Protein AF-A0A7C4GX51-F1 (afdb_monomer)

Radius of gyration: 22.7 Å; Cα contacts (8 Å, |Δi|>4): 496; chains: 1; bounding box: 63×42×67 Å

Secondary structure (DSSP, 8-state):
-PPPPPPSS---TTT-S-S-SS-THHHHHHHHTHHHHHHHHHHHHHHTT--TTTHHHHHHHHHHHHHTTTHHHHHH-S-GGGTTHHHHS---S-BTTB-S--HHHHIIIIIHHHHHHHHHHHHHHHHHHHHHHHHHHH--HHHHHHTTT--SHHHHHTTHHHHHHHHHHHHHHHHHHHHHHHHHHHTTT-HHHHT-TTHHHHHHHHHHHHHHHHHHHHHHHT---HHHHHHHHHHHHHHHHHHHHHHHHHHHHHHHHHHHHTTSTTHHHHHHHHHHHHHHHHHHHHHHHHHHHTTT-TTHHHHHHHHHHHHHHHHHHHHHTGGGGS-TT--S----PPPHHHHHHHHHHHHHHHHHHHHHHHHS--S---------

Foldseek 3Di:
DDDDDDDDDDDPPVFPPPLAPWALLVLLLLLLLLLLVLLLVLLVCLLVVHPVLLSLVSLLLSLLSLVLNCVSVLVRDPCSVCVCCLQVPNPQDADPVRGDGDLVSCCVHPLSVVLNVLSLVLNLLVQLAVLLVVCVVPVDVVSVVSNVVDNDPVSSVVCSVVNNVSSVVSNVSSLCSQQSVLVVQCVSLQPLSVLQPLSSQLSNLLSQLLSLLVSLVVCVVVPVDVVCLVVLLVSLVSNLVSLVSNLVSLVVRLVSLCVVQNPHQLSVLVVQLVVLSVQLNVLSVQLNVLSVVCNVVVVSSNSSSVSSNVSSSSNSCSVRPQSSQQTSVSHDGHDDDRDPVSVVSSVVSVVSSVVSSVVSPVSGPSGPPPPPDPDD

Mean predicted aligned error: 6.68 Å

Nearest PDB structures (foldseek):
  5l0c-assembly2_D-3  TM=3.597E-01  e=3.546E+00  Homo sapiens

Solvent-accessible surface area (backbone atoms only — not comparable to full-atom values): 19679 Å² total; per-residue (Å²): 135,85,76,88,79,81,79,94,69,98,68,64,79,87,73,54,84,62,68,64,90,63,54,67,30,49,49,45,26,58,56,27,45,28,11,40,44,23,37,32,49,27,25,51,27,58,72,69,72,38,63,71,75,49,32,48,53,29,42,41,46,7,51,24,24,41,74,52,31,63,54,25,61,47,71,58,42,94,56,52,92,55,52,64,44,38,60,80,61,49,60,38,68,57,39,98,92,47,75,53,70,34,64,66,29,42,42,63,43,51,49,46,55,51,47,49,52,45,49,52,51,44,50,41,61,71,42,7,50,64,29,28,54,51,18,75,75,68,68,45,65,66,31,48,60,57,8,74,80,35,84,45,72,70,60,48,61,65,43,54,60,62,46,47,51,44,29,51,58,42,34,66,58,32,55,55,56,44,32,37,64,38,56,56,47,38,70,66,61,36,39,59,43,60,68,37,85,48,39,39,60,37,46,36,29,40,32,56,22,36,39,50,21,50,51,49,46,48,48,51,74,78,50,71,49,79,84,46,53,64,52,47,41,55,48,23,50,50,38,21,52,24,22,51,52,36,42,51,40,50,51,49,47,55,47,50,48,45,74,75,29,58,96,42,76,52,36,64,35,54,55,70,52,41,63,44,46,52,52,18,42,52,25,21,51,51,11,21,54,31,13,59,48,13,70,83,43,59,75,38,36,53,59,13,23,51,29,29,37,50,16,43,52,43,37,46,42,36,69,56,51,56,42,41,24,32,38,61,84,25,70,46,76,48,88,72,86,77,59,74,64,45,57,52,51,31,51,48,55,53,50,51,26,51,49,40,30,54,56,44,55,72,72,48,77,56,72,80,81,70,77,73,75,84,69,134

Structure (mmCIF, N/CA/C/O backbone):
data_AF-A0A7C4GX51-F1
#
_entry.id   AF-A0A7C4GX51-F1
#
loop_
_atom_site.group_PDB
_atom_site.id
_atom_site.type_symbol
_atom_site.label_atom_id
_atom_site.label_alt_id
_atom_site.label_comp_id
_atom_site.label_asym_id
_atom_site.label_entity_id
_atom_site.label_seq_id
_atom_site.pdbx_PDB_ins_code
_atom_site.Cartn_x
_atom_site.Cartn_y
_atom_site.Cartn_z
_atom_site.occupancy
_atom_site.B_iso_or_equiv
_atom_site.auth_seq_id
_atom_site.auth_comp_id
_atom_site.auth_asym_id
_atom_site.auth_atom_id
_atom_site.pdbx_PDB_model_num
ATOM 1 N N . MET A 1 1 ? 24.571 -26.943 -8.055 1.00 30.55 1 MET A N 1
ATOM 2 C CA . MET A 1 1 ? 23.563 -26.762 -9.119 1.00 30.55 1 MET A CA 1
ATOM 3 C C . MET A 1 1 ? 24.242 -26.035 -10.261 1.00 30.55 1 MET A C 1
ATOM 5 O O . MET A 1 1 ? 24.771 -24.955 -10.040 1.00 30.55 1 MET A O 1
ATOM 9 N N . SER A 1 2 ? 24.354 -26.679 -11.418 1.00 25.92 2 SER A N 1
ATOM 10 C CA . SER A 1 2 ? 24.981 -26.128 -12.620 1.00 25.92 2 SER A CA 1
ATOM 11 C C . SER A 1 2 ? 23.997 -25.206 -13.340 1.00 25.92 2 SER A C 1
ATOM 13 O O . SER A 1 2 ? 22.888 -25.628 -13.661 1.00 25.92 2 SER A O 1
ATOM 15 N N . TYR A 1 3 ? 24.405 -23.958 -13.564 1.00 29.25 3 TYR A N 1
ATOM 16 C CA . TYR A 1 3 ? 23.677 -22.974 -14.366 1.00 29.25 3 TYR A CA 1
ATOM 17 C C . TYR A 1 3 ? 23.530 -23.447 -15.825 1.00 29.25 3 TYR A C 1
ATOM 19 O O . TYR A 1 3 ? 24.397 -24.184 -16.303 1.00 29.25 3 TYR A O 1
ATOM 27 N N . PRO A 1 4 ? 22.473 -23.036 -16.549 1.00 43.12 4 PRO A N 1
ATOM 28 C CA . PRO A 1 4 ? 22.354 -23.323 -17.973 1.00 43.12 4 PRO A CA 1
ATOM 29 C C . PRO A 1 4 ? 23.507 -22.663 -18.743 1.00 43.12 4 PRO A C 1
ATOM 31 O O . PRO A 1 4 ? 23.755 -21.464 -18.624 1.00 43.12 4 PRO A O 1
ATOM 34 N N . THR A 1 5 ? 24.229 -23.469 -19.518 1.00 36.31 5 THR A N 1
ATOM 35 C CA . THR A 1 5 ? 25.248 -23.031 -20.473 1.00 36.31 5 THR A CA 1
ATOM 36 C C . THR A 1 5 ? 24.601 -22.285 -21.643 1.00 36.31 5 THR A C 1
ATOM 38 O O . THR A 1 5 ? 23.619 -22.745 -22.223 1.00 36.31 5 THR A O 1
ATOM 41 N N . TYR A 1 6 ? 25.173 -21.124 -21.971 1.00 33.81 6 TYR A N 1
ATOM 42 C CA . TYR A 1 6 ? 24.748 -20.210 -23.035 1.00 33.81 6 TYR A CA 1
ATOM 43 C C . TYR A 1 6 ? 24.703 -20.878 -24.428 1.00 33.81 6 TYR A C 1
ATOM 45 O O . TYR A 1 6 ? 25.619 -21.637 -24.756 1.00 33.81 6 TYR A O 1
ATOM 53 N N . PRO A 1 7 ? 23.716 -20.561 -25.294 1.00 34.91 7 PRO A N 1
ATOM 54 C CA . PRO A 1 7 ? 23.787 -20.882 -26.715 1.00 34.91 7 PRO A CA 1
ATOM 55 C C . PRO A 1 7 ? 24.811 -19.981 -27.419 1.00 34.91 7 PRO A C 1
ATOM 57 O O . PRO A 1 7 ? 24.945 -18.796 -27.122 1.00 34.91 7 PRO A O 1
ATOM 60 N N . SER A 1 8 ? 25.523 -20.558 -28.381 1.00 31.00 8 SER A N 1
ATOM 61 C CA . SER A 1 8 ? 26.551 -19.921 -29.202 1.00 31.00 8 SER A CA 1
ATOM 62 C C . SER A 1 8 ? 26.033 -18.713 -30.000 1.00 31.00 8 SER A C 1
ATOM 64 O O . SER A 1 8 ? 25.277 -18.874 -30.957 1.00 31.00 8 SER A O 1
ATOM 66 N N . GLY A 1 9 ? 26.512 -17.519 -29.645 1.00 31.56 9 GLY A N 1
ATOM 67 C CA . GLY A 1 9 ? 26.385 -16.268 -30.396 1.00 31.56 9 GLY A CA 1
ATOM 68 C C . GLY A 1 9 ? 27.078 -15.130 -29.637 1.00 31.56 9 GLY A C 1
ATOM 69 O O . GLY A 1 9 ? 27.066 -15.123 -28.410 1.00 31.56 9 GLY A O 1
ATOM 70 N N . TYR A 1 10 ? 27.716 -14.189 -30.337 1.00 27.64 10 TYR A N 1
ATOM 71 C CA . TYR A 1 10 ? 28.370 -13.026 -29.720 1.00 27.64 10 TYR A CA 1
ATOM 72 C C . TYR A 1 10 ? 27.315 -12.064 -29.147 1.00 27.64 10 TYR A C 1
ATOM 74 O O . TYR A 1 10 ? 26.713 -11.297 -29.893 1.00 27.64 10 TYR A O 1
ATOM 82 N N . TRP A 1 11 ? 27.101 -12.101 -27.832 1.00 31.75 11 TRP A N 1
ATOM 83 C CA . TRP A 1 11 ? 26.334 -11.094 -27.092 1.00 31.75 11 TRP A CA 1
ATOM 84 C C . TRP A 1 11 ? 27.316 -10.288 -26.236 1.00 31.75 11 TRP A C 1
ATOM 86 O O . TRP A 1 11 ? 28.225 -10.860 -25.630 1.00 31.75 11 TRP A O 1
ATOM 96 N N . TYR A 1 12 ? 27.187 -8.959 -26.234 1.00 26.72 12 TYR A N 1
ATOM 97 C CA . TYR A 1 12 ? 28.108 -8.083 -25.513 1.00 26.72 12 TYR A CA 1
ATOM 98 C C . TYR A 1 12 ? 28.040 -8.367 -23.994 1.00 26.72 12 TYR A C 1
ATOM 100 O O . TYR A 1 12 ? 26.943 -8.427 -23.435 1.00 26.72 12 TYR A O 1
ATOM 108 N N . PRO A 1 13 ? 29.184 -8.506 -23.290 1.00 30.66 13 PRO A N 1
ATOM 109 C CA . PRO A 1 13 ? 29.239 -8.804 -21.847 1.00 30.66 13 PRO A CA 1
ATOM 110 C C . PRO A 1 13 ? 28.500 -7.797 -20.943 1.00 30.66 13 PRO A C 1
ATOM 112 O O . PRO A 1 13 ? 28.215 -8.078 -19.782 1.00 30.66 13 PRO A O 1
ATOM 115 N N . ASN A 1 14 ? 28.198 -6.616 -21.474 1.00 33.53 14 ASN A N 1
ATOM 116 C CA . ASN A 1 14 ? 27.512 -5.500 -20.833 1.00 33.53 14 ASN A CA 1
ATOM 117 C C . ASN A 1 14 ? 25.980 -5.516 -21.012 1.00 33.53 14 ASN A C 1
ATOM 119 O O . ASN A 1 14 ? 25.306 -4.715 -20.363 1.00 33.53 14 ASN A O 1
ATOM 123 N N . ASP A 1 15 ? 25.430 -6.444 -21.801 1.00 38.00 15 ASP A N 1
ATOM 124 C CA . ASP A 1 15 ? 23.980 -6.577 -21.996 1.00 38.00 15 ASP A CA 1
ATOM 125 C C . ASP A 1 15 ? 23.319 -7.556 -21.008 1.00 38.00 15 ASP A C 1
ATOM 127 O O . ASP A 1 15 ? 22.130 -7.417 -20.733 1.00 38.00 15 ASP A O 1
ATOM 131 N N . PHE A 1 16 ? 24.072 -8.492 -20.408 1.00 45.16 16 PHE A N 1
ATOM 132 C CA . PHE A 1 16 ? 23.522 -9.522 -19.509 1.00 45.16 16 PHE A CA 1
ATOM 133 C C . PHE A 1 16 ? 24.506 -10.014 -18.437 1.00 45.16 16 PHE A C 1
ATOM 135 O O . PHE A 1 16 ? 24.753 -11.212 -18.327 1.00 45.16 16 PHE A O 1
ATOM 142 N N . ALA A 1 17 ? 25.039 -9.137 -17.580 1.00 45.94 17 ALA A N 1
ATOM 143 C CA . ALA A 1 17 ? 25.614 -9.668 -16.339 1.00 45.94 17 ALA A CA 1
ATOM 144 C C . ALA A 1 17 ? 24.510 -10.366 -15.517 1.00 45.94 17 ALA A C 1
ATOM 146 O O . ALA A 1 17 ? 24.730 -11.483 -15.063 1.00 45.94 17 ALA A O 1
ATOM 147 N N . GLU A 1 18 ? 23.304 -9.772 -15.444 1.00 51.88 18 GLU A N 1
ATOM 148 C CA . GLU A 1 18 ? 22.057 -10.432 -15.027 1.00 51.88 18 GLU A CA 1
ATOM 149 C C . GLU A 1 18 ? 20.832 -9.781 -15.708 1.00 51.88 18 GLU A C 1
ATOM 151 O O . GLU A 1 18 ? 20.654 -8.568 -15.575 1.00 51.88 18 GLU A O 1
ATOM 156 N N . PRO A 1 19 ? 19.982 -10.545 -16.429 1.00 52.47 19 PRO A N 1
ATOM 157 C CA . PRO A 1 19 ? 18.769 -10.027 -17.082 1.00 52.47 19 PRO A CA 1
ATOM 158 C C . PRO A 1 19 ? 17.761 -9.442 -16.086 1.00 52.47 19 PRO A C 1
ATOM 160 O O . PRO A 1 19 ? 17.017 -8.519 -16.400 1.00 52.47 19 PRO A O 1
ATOM 163 N N . VAL A 1 20 ? 17.740 -9.995 -14.875 1.00 57.34 20 VAL A N 1
ATOM 164 C CA . VAL A 1 20 ? 16.763 -9.692 -13.836 1.00 57.34 20 VAL A CA 1
ATOM 165 C C . VAL A 1 20 ? 17.452 -8.876 -12.764 1.00 57.34 20 VAL A C 1
ATOM 167 O O . VAL A 1 20 ? 18.411 -9.323 -12.146 1.00 57.34 20 VAL A O 1
ATOM 170 N N . THR A 1 21 ? 16.963 -7.661 -12.555 1.00 69.94 21 THR A N 1
ATOM 171 C CA . THR A 1 21 ? 17.440 -6.807 -11.464 1.00 69.94 21 THR A CA 1
ATOM 172 C C . THR A 1 21 ? 16.769 -7.183 -10.143 1.00 69.94 21 THR A C 1
ATOM 174 O O . THR A 1 21 ? 17.399 -7.082 -9.097 1.00 69.94 21 THR A O 1
ATOM 177 N N . TRP A 1 22 ? 15.512 -7.624 -10.208 1.00 79.31 22 TRP A N 1
ATOM 178 C CA . TRP A 1 22 ? 14.661 -7.970 -9.074 1.00 79.31 22 TRP A CA 1
ATOM 179 C C . TRP A 1 22 ? 13.873 -9.241 -9.380 1.00 79.31 22 TRP A C 1
ATOM 181 O O . TRP A 1 22 ? 13.198 -9.312 -10.411 1.00 79.31 22 TRP A O 1
ATOM 191 N N . LEU A 1 23 ? 13.890 -10.222 -8.484 1.00 83.56 23 LEU A N 1
ATOM 192 C CA . LEU A 1 23 ? 13.060 -11.412 -8.622 1.00 83.56 23 LEU A CA 1
ATOM 193 C C . LEU A 1 23 ? 11.567 -11.034 -8.634 1.00 83.56 23 LEU A C 1
ATOM 195 O O . LEU A 1 23 ? 11.163 -10.044 -8.009 1.00 83.56 23 LEU A O 1
ATOM 199 N N . PRO A 1 24 ? 10.702 -11.817 -9.306 1.00 86.06 24 PRO A N 1
ATOM 200 C CA . PRO A 1 24 ? 9.264 -11.555 -9.348 1.00 86.06 24 PRO A CA 1
ATOM 201 C C . PRO A 1 24 ? 8.612 -11.421 -7.968 1.00 86.06 24 PRO A C 1
ATOM 203 O O . PRO A 1 24 ? 7.592 -10.749 -7.853 1.00 86.06 24 PRO A O 1
ATOM 206 N N . VAL A 1 25 ? 9.200 -11.964 -6.897 1.00 85.69 25 VAL A N 1
ATOM 207 C CA . VAL A 1 25 ? 8.754 -11.730 -5.512 1.00 85.69 25 VAL A CA 1
ATOM 208 C C . VAL A 1 25 ? 8.634 -10.236 -5.138 1.00 85.69 25 VAL A C 1
ATOM 210 O O . VAL A 1 25 ? 7.791 -9.858 -4.320 1.00 85.69 25 VAL A O 1
ATOM 213 N N . VAL A 1 26 ? 9.390 -9.352 -5.797 1.00 85.88 26 VAL A N 1
ATOM 214 C CA . VAL A 1 26 ? 9.324 -7.892 -5.614 1.00 85.88 26 VAL A CA 1
ATOM 215 C C . VAL A 1 26 ? 7.994 -7.296 -6.093 1.00 85.88 26 VAL A C 1
ATOM 217 O O . VAL A 1 26 ? 7.558 -6.253 -5.600 1.00 85.88 26 VAL A O 1
ATOM 220 N N . PHE A 1 27 ? 7.272 -7.980 -6.983 1.00 92.12 27 PHE A N 1
ATOM 221 C CA . PHE A 1 27 ? 5.889 -7.634 -7.304 1.00 92.12 27 PHE A CA 1
ATOM 222 C C . PHE A 1 27 ? 4.992 -7.740 -6.062 1.00 92.12 27 PHE A C 1
ATOM 224 O O . PHE A 1 27 ? 4.288 -6.782 -5.733 1.00 92.12 27 PHE A O 1
ATOM 231 N N . ALA A 1 28 ? 5.065 -8.857 -5.329 1.00 91.44 28 ALA A N 1
ATOM 232 C CA . ALA A 1 28 ? 4.298 -9.051 -4.098 1.00 91.44 28 ALA A CA 1
ATOM 233 C C . ALA A 1 28 ? 4.674 -7.999 -3.053 1.00 91.44 28 ALA A C 1
ATOM 235 O O . ALA A 1 28 ? 3.795 -7.374 -2.465 1.00 91.44 28 ALA A O 1
ATOM 236 N N . TYR A 1 29 ? 5.975 -7.743 -2.892 1.00 88.88 29 TYR A N 1
ATOM 237 C CA . TYR A 1 29 ? 6.479 -6.667 -2.043 1.00 88.88 29 TYR A CA 1
ATOM 238 C C . TYR A 1 29 ? 5.846 -5.315 -2.369 1.00 88.88 29 TYR A C 1
ATOM 240 O O . TYR A 1 29 ? 5.343 -4.636 -1.475 1.00 88.88 29 TYR A O 1
ATOM 248 N N . SER A 1 30 ? 5.842 -4.939 -3.650 1.00 92.25 30 SER A N 1
ATOM 249 C CA . SER A 1 30 ? 5.277 -3.665 -4.078 1.00 92.25 30 SER A CA 1
ATOM 250 C C . SER A 1 30 ? 3.800 -3.561 -3.721 1.00 92.25 30 SER A C 1
ATOM 252 O O . SER A 1 30 ? 3.362 -2.491 -3.339 1.00 92.25 30 SER A O 1
ATOM 254 N N . ILE A 1 31 ? 3.039 -4.658 -3.773 1.00 93.56 31 ILE A N 1
ATOM 255 C CA . ILE A 1 31 ? 1.637 -4.661 -3.354 1.00 93.56 31 ILE A CA 1
ATOM 256 C C . ILE A 1 31 ? 1.526 -4.607 -1.826 1.00 93.56 31 ILE A C 1
ATOM 258 O O . ILE A 1 31 ? 0.701 -3.859 -1.321 1.00 93.56 31 ILE A O 1
ATOM 262 N N . MET A 1 32 ? 2.378 -5.308 -1.071 1.00 92.25 32 MET A N 1
ATOM 263 C CA . MET A 1 32 ? 2.381 -5.262 0.403 1.00 92.25 32 MET A CA 1
ATOM 264 C C . MET A 1 32 ? 2.673 -3.866 0.970 1.00 92.25 32 MET A C 1
ATOM 266 O O . MET A 1 32 ? 2.259 -3.560 2.088 1.00 92.25 32 MET A O 1
ATOM 270 N N . VAL A 1 33 ? 3.326 -2.984 0.203 1.00 93.31 33 VAL A N 1
ATOM 271 C CA . VAL A 1 33 ? 3.487 -1.557 0.553 1.00 93.31 33 VAL A CA 1
ATOM 272 C C . VAL A 1 33 ? 2.138 -0.853 0.721 1.00 93.31 33 VAL A C 1
ATOM 274 O O . VAL A 1 33 ? 2.055 0.130 1.458 1.00 93.31 33 VAL A O 1
ATOM 277 N N . SER A 1 34 ? 1.057 -1.397 0.158 1.00 92.38 34 SER A N 1
ATOM 278 C CA . SER A 1 34 ? -0.298 -0.926 0.434 1.00 92.38 34 SER A CA 1
ATOM 279 C C . SER A 1 34 ? -0.660 -1.016 1.931 1.00 92.38 34 SER A C 1
ATOM 281 O O . SER A 1 34 ? -1.424 -0.205 2.432 1.00 92.38 34 SER A O 1
ATOM 283 N N . GLY A 1 35 ? -0.004 -1.873 2.725 1.00 94.94 35 GLY A N 1
ATOM 284 C CA . GLY A 1 35 ? -0.115 -1.836 4.188 1.00 94.94 35 GLY A CA 1
ATOM 285 C C . GLY A 1 35 ? 0.267 -0.481 4.801 1.00 94.94 35 GLY A C 1
ATOM 286 O O . GLY A 1 35 ? -0.430 0.030 5.679 1.00 94.94 35 GLY A O 1
ATOM 287 N N . ALA A 1 36 ? 1.332 0.146 4.293 1.00 96.06 36 ALA A N 1
ATOM 288 C CA . ALA A 1 36 ? 1.755 1.485 4.707 1.00 96.06 36 ALA A CA 1
ATOM 289 C C . ALA A 1 36 ? 0.727 2.553 4.292 1.00 96.06 36 ALA A C 1
ATOM 291 O O . ALA A 1 36 ? 0.388 3.446 5.070 1.00 96.06 36 ALA A O 1
ATOM 292 N N . ALA A 1 37 ? 0.202 2.441 3.074 1.00 95.88 37 ALA A N 1
ATOM 293 C CA . ALA A 1 37 ? -0.817 3.337 2.541 1.00 95.88 37 ALA A CA 1
ATOM 294 C C . ALA A 1 37 ? -2.147 3.239 3.306 1.00 95.88 37 ALA A C 1
ATOM 296 O O . ALA A 1 37 ? -2.731 4.264 3.661 1.00 95.88 37 ALA A O 1
ATOM 297 N N .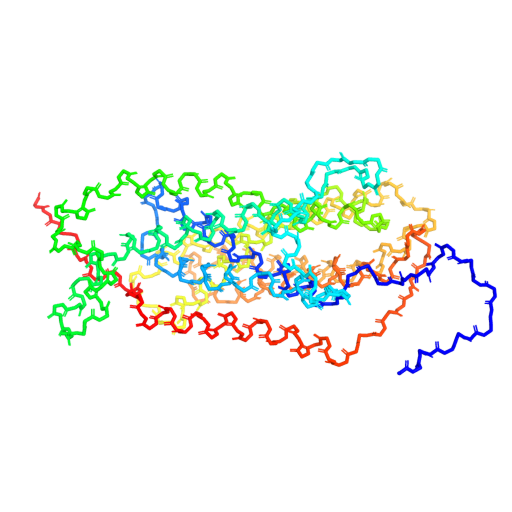 MET A 1 38 ? -2.550 2.037 3.702 1.00 97.12 38 MET A N 1
ATOM 298 C CA . MET A 1 38 ? -3.712 1.799 4.547 1.00 97.12 38 MET A CA 1
ATOM 299 C C . MET A 1 38 ? -3.550 2.410 5.948 1.00 97.12 38 MET A C 1
ATOM 301 O O . MET A 1 38 ? -4.475 3.043 6.460 1.00 97.12 38 MET A O 1
ATOM 305 N N . LEU A 1 39 ? -2.367 2.278 6.565 1.00 98.00 39 LEU A N 1
ATOM 306 C CA . LEU A 1 39 ? -2.055 2.934 7.843 1.00 98.00 39 LEU A CA 1
ATOM 307 C C . LEU A 1 39 ? -2.080 4.462 7.709 1.00 98.00 39 LEU A C 1
ATOM 309 O O . LEU A 1 39 ? -2.633 5.151 8.566 1.00 98.00 39 LEU A O 1
ATOM 313 N N . PHE A 1 40 ? -1.539 4.992 6.610 1.00 97.69 40 PHE A N 1
ATOM 314 C CA . PHE A 1 40 ? -1.581 6.421 6.311 1.00 97.69 40 PHE A CA 1
ATOM 315 C C . PHE A 1 40 ? -3.030 6.906 6.205 1.00 97.69 40 PHE A C 1
ATOM 317 O O . PHE A 1 40 ? -3.407 7.885 6.849 1.00 97.69 40 PHE A O 1
ATOM 324 N N . LEU A 1 41 ? -3.874 6.179 5.471 1.00 97.00 41 LEU A N 1
ATOM 325 C CA . LEU A 1 41 ? -5.299 6.477 5.351 1.00 97.00 41 LEU A CA 1
ATOM 326 C C . LEU A 1 41 ? -6.020 6.427 6.702 1.00 97.00 41 LEU A C 1
ATOM 328 O O . LEU A 1 41 ? -6.812 7.325 6.990 1.00 97.00 41 LEU A O 1
ATOM 332 N N . ALA A 1 42 ? -5.711 5.449 7.559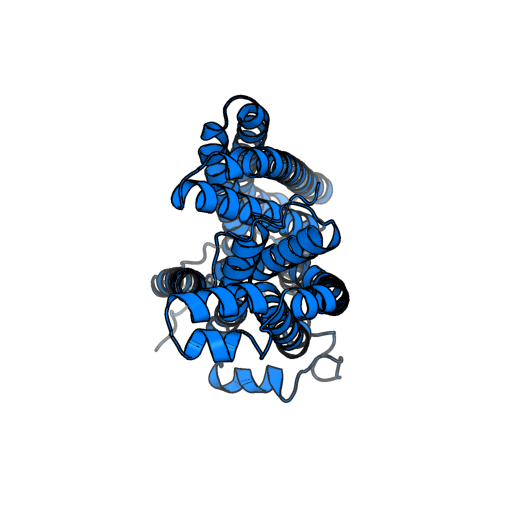 1.00 97.75 42 ALA A N 1
ATOM 333 C CA . ALA A 1 42 ? -6.264 5.370 8.910 1.00 97.75 42 ALA A CA 1
ATOM 334 C C . ALA A 1 42 ? -5.898 6.602 9.756 1.00 97.75 42 ALA A C 1
ATOM 336 O O . ALA A 1 42 ? -6.754 7.165 10.443 1.00 97.75 42 ALA A O 1
ATOM 337 N N . TYR A 1 43 ? -4.644 7.057 9.686 1.00 98.19 43 TYR A N 1
ATOM 338 C CA . TYR A 1 43 ? -4.173 8.233 10.419 1.00 98.19 43 TYR A CA 1
ATOM 339 C C . TYR A 1 43 ? -4.801 9.521 9.913 1.00 98.19 43 TYR A C 1
ATOM 341 O O . TYR A 1 43 ? -5.270 10.324 10.719 1.00 98.19 43 TYR A O 1
ATOM 349 N N . ILE A 1 44 ? -4.882 9.705 8.596 1.00 97.50 44 ILE A N 1
ATOM 350 C CA . ILE A 1 44 ? -5.556 10.861 8.004 1.00 97.50 44 ILE A CA 1
ATOM 351 C C . ILE A 1 44 ? -7.046 10.858 8.362 1.00 97.50 44 ILE A C 1
ATOM 353 O O . ILE A 1 44 ? -7.573 11.888 8.780 1.00 97.50 44 ILE A O 1
ATOM 357 N N . ALA A 1 45 ? -7.724 9.710 8.285 1.00 96.06 45 ALA A N 1
ATOM 358 C CA . ALA A 1 45 ? -9.119 9.576 8.699 1.00 96.06 45 ALA A CA 1
ATOM 359 C C . ALA A 1 45 ? -9.312 9.949 10.179 1.00 96.06 45 ALA A C 1
ATOM 361 O O . ALA A 1 45 ? -10.220 10.718 10.511 1.00 96.06 45 ALA A O 1
ATOM 362 N N . TYR A 1 46 ? -8.416 9.484 11.055 1.00 97.38 46 TYR A N 1
ATOM 363 C CA . TYR A 1 46 ? -8.420 9.828 12.475 1.00 97.38 46 TYR A CA 1
ATOM 364 C C . TYR A 1 46 ? -8.206 11.331 12.716 1.00 97.38 46 TYR A C 1
ATOM 366 O O . TYR A 1 46 ? -8.987 11.953 13.438 1.00 97.38 46 TYR A O 1
ATOM 374 N N . LEU A 1 47 ? -7.195 11.935 12.082 1.00 97.31 47 LEU A N 1
ATOM 375 C CA . LEU A 1 47 ? -6.874 13.363 12.203 1.00 97.31 47 LEU A CA 1
ATOM 376 C C . LEU A 1 47 ? -8.013 14.260 11.706 1.00 97.31 47 LEU A C 1
ATOM 378 O O . LEU A 1 47 ? -8.334 15.261 12.345 1.00 97.31 47 LEU A O 1
ATOM 382 N N . LEU A 1 48 ? -8.649 13.877 10.597 1.00 96.25 48 LEU A N 1
ATOM 383 C CA . LEU A 1 48 ? -9.788 14.589 10.014 1.00 96.25 48 LEU A CA 1
ATOM 384 C C . LEU A 1 48 ? -11.119 14.261 10.696 1.00 96.25 48 LEU A C 1
ATOM 386 O O . LEU A 1 48 ? -12.143 14.841 10.333 1.00 96.25 48 LEU A O 1
ATOM 390 N N . ASN A 1 49 ? -11.125 13.341 11.667 1.00 93.38 49 ASN A N 1
ATOM 391 C CA . ASN A 1 49 ? -12.321 12.904 12.379 1.00 93.38 49 ASN A CA 1
ATOM 392 C C . ASN A 1 49 ? -13.408 12.341 11.429 1.00 93.38 49 ASN A C 1
ATOM 394 O O . ASN A 1 49 ? -14.602 12.478 11.700 1.00 93.38 49 ASN A O 1
ATOM 398 N N . ARG A 1 50 ? -12.998 11.710 10.317 1.00 91.62 50 ARG A N 1
ATOM 399 C CA . ARG A 1 50 ? -13.864 11.107 9.284 1.00 91.62 50 ARG A CA 1
ATOM 400 C C . ARG A 1 50 ? -13.703 9.586 9.253 1.00 91.62 50 ARG A C 1
ATOM 402 O O . ARG A 1 50 ? -12.711 9.062 9.740 1.00 91.62 50 ARG A O 1
ATOM 409 N N . PHE A 1 51 ? -14.678 8.883 8.671 1.00 89.31 51 PHE A N 1
ATOM 410 C CA . PHE A 1 51 ? -14.637 7.422 8.474 1.00 89.31 51 PHE A CA 1
ATOM 411 C C . PHE A 1 51 ? -14.368 6.617 9.754 1.00 89.31 51 PHE A C 1
ATOM 413 O O . PHE A 1 51 ? -13.717 5.575 9.712 1.00 89.31 51 PHE A O 1
ATOM 420 N N . LYS A 1 52 ? -14.856 7.094 10.905 1.00 89.38 52 LYS A N 1
ATOM 421 C CA . LYS A 1 52 ? -14.548 6.490 12.209 1.00 89.38 52 LYS A CA 1
ATOM 422 C C . LYS A 1 52 ? -14.921 5.023 12.293 1.00 89.38 52 LYS A C 1
ATOM 424 O O . LYS A 1 52 ? -14.213 4.273 12.953 1.00 89.38 52 LYS A O 1
ATOM 429 N N . GLU A 1 53 ? -16.000 4.621 11.626 1.00 87.19 53 GLU A N 1
ATOM 430 C CA . GLU A 1 53 ? -16.420 3.226 11.643 1.00 87.19 53 GLU A CA 1
ATOM 431 C C . GLU A 1 53 ? -15.419 2.328 10.883 1.00 87.19 53 GLU A C 1
ATOM 433 O O . GLU A 1 53 ? -15.273 1.147 11.189 1.00 87.19 53 GLU A O 1
ATOM 438 N N . VAL A 1 54 ? -14.687 2.883 9.912 1.00 92.06 54 VAL A N 1
ATOM 439 C CA . VAL A 1 54 ? -13.784 2.149 9.012 1.00 92.06 54 VAL A CA 1
ATOM 440 C C . VAL A 1 54 ? -12.341 2.111 9.527 1.00 92.06 54 VAL A C 1
ATOM 442 O O . VAL A 1 54 ? -11.619 1.162 9.225 1.00 92.06 54 VAL A O 1
ATOM 445 N N . ILE A 1 55 ? -11.926 3.084 10.351 1.00 95.31 55 ILE A N 1
ATOM 446 C CA . ILE A 1 55 ? -10.573 3.153 10.940 1.00 95.31 55 ILE A CA 1
ATOM 447 C C . ILE A 1 55 ? -10.109 1.809 11.537 1.00 95.31 55 ILE A C 1
ATOM 449 O O . ILE A 1 55 ? -8.995 1.402 11.211 1.00 95.31 55 ILE A O 1
ATOM 453 N N . PRO A 1 56 ? -10.913 1.071 12.336 1.00 95.00 56 PRO A N 1
ATOM 454 C CA . PRO A 1 56 ? -10.508 -0.235 12.860 1.00 95.00 56 PRO A CA 1
ATOM 455 C C . PRO A 1 56 ? -10.039 -1.220 11.788 1.00 95.00 56 PRO A C 1
ATOM 457 O O . PRO A 1 56 ? -9.035 -1.906 11.964 1.00 95.00 56 PRO A O 1
ATOM 460 N N . HIS A 1 57 ? -10.755 -1.260 10.666 1.00 94.81 57 HIS A N 1
ATOM 461 C CA . HIS A 1 57 ? -10.471 -2.152 9.550 1.00 94.81 57 HIS A CA 1
ATOM 462 C C . HIS A 1 57 ? -9.187 -1.726 8.836 1.00 94.81 57 HIS A C 1
ATOM 464 O O . HIS A 1 57 ? -8.325 -2.562 8.580 1.00 94.81 57 HIS A O 1
ATOM 470 N N . MET A 1 58 ? -9.020 -0.422 8.589 1.00 96.94 58 MET A N 1
ATOM 471 C CA . MET A 1 58 ? -7.798 0.123 7.987 1.00 96.94 58 MET A CA 1
ATOM 472 C C . MET A 1 58 ? -6.565 -0.139 8.860 1.00 96.94 58 MET A C 1
ATOM 474 O O . MET A 1 58 ? -5.528 -0.534 8.337 1.00 96.94 58 MET A O 1
ATOM 478 N N . LEU A 1 59 ? -6.670 0.015 10.185 1.00 97.50 59 LEU A N 1
ATOM 479 C CA . LEU A 1 59 ? -5.564 -0.264 11.106 1.00 97.50 59 LEU A CA 1
ATOM 480 C C . LEU A 1 59 ? -5.169 -1.74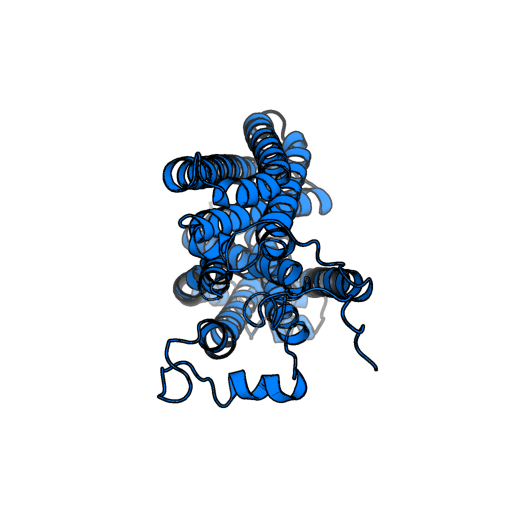0 11.092 1.00 97.50 59 LEU A C 1
ATOM 482 O O . LEU A 1 59 ? -3.989 -2.050 10.965 1.00 97.50 59 LEU A O 1
ATOM 486 N N . VAL A 1 60 ? -6.141 -2.649 11.206 1.00 96.75 60 VAL A N 1
ATOM 487 C CA . VAL A 1 60 ? -5.858 -4.089 11.253 1.00 96.75 60 VAL A CA 1
ATOM 488 C C . VAL A 1 60 ? -5.295 -4.587 9.925 1.00 96.75 60 VAL A C 1
ATOM 490 O O . VAL A 1 60 ? -4.270 -5.270 9.923 1.00 96.75 60 VAL A O 1
ATOM 493 N N . VAL A 1 61 ? -5.908 -4.216 8.797 1.00 96.75 61 VAL A N 1
ATOM 494 C CA . VAL A 1 61 ? -5.411 -4.599 7.467 1.00 96.75 61 VAL A CA 1
ATOM 495 C C . VAL A 1 61 ? -4.044 -3.974 7.205 1.00 96.75 61 VAL A C 1
ATOM 497 O O . VAL A 1 61 ? -3.107 -4.681 6.841 1.00 96.75 61 VAL A O 1
ATOM 500 N N . GLY A 1 62 ? -3.907 -2.671 7.456 1.00 97.31 62 GLY A N 1
ATOM 501 C CA . GLY A 1 62 ? -2.668 -1.939 7.231 1.00 97.31 62 GLY A CA 1
ATOM 502 C C . GLY A 1 62 ? -1.504 -2.488 8.046 1.00 97.31 62 GLY A C 1
ATOM 503 O O . GLY A 1 62 ? -0.451 -2.781 7.485 1.00 97.31 62 GLY A O 1
ATOM 504 N N . LEU A 1 63 ? -1.706 -2.718 9.347 1.00 97.19 63 LEU A N 1
ATOM 505 C CA . LEU A 1 63 ? -0.679 -3.288 10.217 1.00 97.19 63 LEU A CA 1
ATOM 506 C C . LEU A 1 63 ? -0.295 -4.708 9.784 1.00 97.19 63 LEU A C 1
ATOM 508 O O . LEU A 1 63 ? 0.889 -5.028 9.744 1.00 97.19 63 LEU A O 1
ATOM 512 N N . SER A 1 64 ? -1.269 -5.542 9.413 1.00 96.75 64 SER A N 1
ATOM 513 C CA . SER A 1 64 ? -1.011 -6.923 8.979 1.00 96.75 64 SER A CA 1
ATOM 514 C C . SER A 1 64 ? -0.127 -6.986 7.735 1.00 96.75 64 SER A C 1
ATOM 516 O O . SER A 1 64 ? 0.856 -7.723 7.718 1.00 96.75 64 SER A O 1
ATOM 518 N N . LEU A 1 65 ? -0.445 -6.185 6.712 1.00 95.81 65 LEU A N 1
ATOM 519 C CA . LEU A 1 65 ? 0.333 -6.126 5.473 1.00 95.81 65 LEU A CA 1
ATOM 520 C C . LEU A 1 65 ? 1.698 -5.454 5.694 1.00 95.81 65 LEU A C 1
ATOM 522 O O . LEU A 1 65 ? 2.709 -5.902 5.155 1.00 95.81 65 LEU A O 1
ATOM 526 N N . PHE A 1 66 ? 1.759 -4.417 6.536 1.00 95.50 66 PHE A N 1
ATOM 527 C CA . PHE A 1 66 ? 3.007 -3.706 6.816 1.00 95.50 66 PHE A CA 1
ATOM 528 C C . PHE A 1 66 ? 4.008 -4.543 7.629 1.00 95.50 66 PHE A C 1
ATOM 530 O O . PHE A 1 66 ? 5.215 -4.434 7.420 1.00 95.50 66 PHE A O 1
ATOM 537 N N . LEU A 1 67 ? 3.545 -5.422 8.523 1.00 93.88 67 LEU A N 1
ATOM 538 C CA . LEU A 1 67 ? 4.429 -6.301 9.300 1.00 93.88 67 LEU A CA 1
ATOM 539 C C . LEU A 1 67 ? 5.178 -7.320 8.430 1.00 93.88 67 LEU A C 1
ATOM 541 O O . LEU A 1 67 ? 6.304 -7.688 8.757 1.00 93.88 67 LEU A O 1
ATOM 545 N N . VAL A 1 68 ? 4.587 -7.750 7.313 1.00 92.69 68 VAL A N 1
ATOM 546 C CA . VAL A 1 68 ? 5.193 -8.730 6.391 1.00 92.69 68 VAL A CA 1
ATOM 547 C C . VAL A 1 68 ? 5.927 -8.082 5.219 1.00 92.69 68 VAL A C 1
ATOM 549 O O . VAL A 1 68 ? 6.522 -8.782 4.404 1.00 92.69 68 VAL A O 1
ATOM 552 N N . ILE A 1 69 ? 5.931 -6.749 5.140 1.00 89.88 69 ILE A N 1
ATOM 553 C CA . ILE A 1 69 ? 6.444 -5.996 3.992 1.00 89.88 69 ILE A CA 1
ATOM 554 C C . ILE A 1 69 ? 7.914 -6.316 3.676 1.00 89.88 69 ILE A C 1
ATOM 556 O O . ILE A 1 69 ? 8.283 -6.410 2.511 1.00 89.88 69 ILE A O 1
ATOM 560 N N . LEU A 1 70 ? 8.761 -6.544 4.686 1.00 86.38 70 LEU A N 1
ATOM 561 C CA . LEU A 1 70 ? 10.187 -6.817 4.477 1.00 86.38 70 LEU A CA 1
ATOM 562 C C . LEU A 1 70 ? 10.479 -8.243 4.003 1.00 86.38 70 LEU A C 1
ATOM 564 O O . LEU A 1 70 ? 11.586 -8.499 3.539 1.00 86.38 70 LEU A O 1
ATOM 568 N N . LEU A 1 71 ? 9.513 -9.162 4.061 1.00 85.75 71 LEU A N 1
ATOM 569 C CA . LEU A 1 71 ? 9.738 -10.542 3.633 1.00 85.75 71 LEU A CA 1
ATOM 570 C C . LEU A 1 71 ? 9.990 -10.656 2.126 1.00 85.75 71 LEU A C 1
ATOM 572 O O . LEU A 1 71 ? 10.777 -11.499 1.717 1.00 85.75 71 LEU A O 1
ATOM 576 N N . GLY A 1 72 ? 9.381 -9.792 1.309 1.00 82.50 72 GLY A N 1
ATOM 577 C CA . GLY A 1 72 ? 9.650 -9.753 -0.131 1.00 82.50 72 GLY A CA 1
ATOM 578 C C . GLY A 1 72 ? 11.105 -9.380 -0.445 1.00 82.50 72 GLY A C 1
ATOM 579 O O . GLY A 1 72 ? 11.800 -10.176 -1.068 1.00 82.50 72 GLY A O 1
ATOM 580 N N . PRO A 1 73 ? 11.611 -8.232 0.042 1.00 80.75 73 PRO A N 1
ATOM 581 C CA . PRO A 1 73 ? 13.019 -7.872 -0.074 1.00 80.75 73 PRO A CA 1
ATOM 582 C C . PRO A 1 73 ? 13.963 -8.924 0.506 1.00 80.75 73 PRO A C 1
ATOM 584 O O . PRO A 1 73 ? 14.994 -9.196 -0.090 1.00 80.75 73 PRO A O 1
ATOM 587 N N . LEU A 1 74 ? 13.620 -9.538 1.643 1.00 80.81 74 LEU A N 1
ATOM 588 C CA . LEU A 1 74 ? 14.427 -10.608 2.238 1.00 80.81 74 LEU A CA 1
ATOM 589 C C . LEU A 1 74 ? 14.510 -11.848 1.341 1.00 80.81 74 LEU A C 1
ATOM 591 O O . LEU A 1 74 ? 15.578 -12.447 1.257 1.00 80.81 74 LEU A O 1
ATOM 595 N N . ALA A 1 75 ? 13.413 -12.214 0.675 1.00 80.44 75 ALA A N 1
ATOM 596 C CA . ALA A 1 75 ? 13.377 -13.318 -0.282 1.00 80.44 75 ALA A CA 1
ATOM 597 C C . ALA A 1 75 ? 14.153 -13.010 -1.574 1.00 80.44 75 ALA A C 1
ATOM 599 O O . ALA A 1 75 ? 14.648 -13.927 -2.219 1.00 80.44 75 ALA A O 1
ATOM 600 N N . ASP A 1 76 ? 14.283 -11.730 -1.929 1.00 79.50 76 ASP A N 1
ATOM 601 C CA . ASP A 1 76 ? 15.048 -11.272 -3.091 1.00 79.50 76 ASP A CA 1
ATOM 602 C C . ASP A 1 76 ? 16.571 -11.197 -2.837 1.00 79.50 76 ASP A C 1
ATOM 604 O O . ASP A 1 76 ? 17.380 -11.252 -3.765 1.00 79.50 76 ASP A O 1
ATOM 608 N N . LEU A 1 77 ? 17.003 -11.127 -1.571 1.00 75.88 77 LEU A N 1
ATOM 609 C CA . LEU A 1 77 ? 18.425 -11.077 -1.235 1.00 75.88 77 LEU A CA 1
ATOM 610 C C . LEU A 1 77 ? 19.154 -12.357 -1.657 1.00 75.88 77 LEU A C 1
ATOM 612 O O . LEU A 1 77 ? 18.833 -13.459 -1.224 1.00 75.88 77 LEU A O 1
ATOM 616 N N . ARG A 1 78 ? 20.276 -12.194 -2.366 1.00 73.12 78 ARG A N 1
ATOM 617 C CA . ARG A 1 78 ? 21.183 -13.313 -2.698 1.00 73.12 78 ARG A CA 1
ATOM 618 C C . ARG A 1 78 ? 21.871 -13.945 -1.490 1.00 73.12 78 ARG A C 1
ATOM 620 O O . ARG A 1 78 ? 22.360 -15.064 -1.576 1.00 73.12 78 ARG A O 1
ATOM 627 N N . ALA A 1 79 ? 21.975 -13.199 -0.393 1.00 74.75 79 ALA A N 1
ATOM 628 C CA . ALA A 1 79 ? 22.599 -13.635 0.850 1.00 74.75 79 ALA A CA 1
ATOM 629 C C . ALA A 1 79 ? 21.695 -13.262 2.038 1.00 74.75 79 ALA A C 1
ATOM 631 O O . ALA A 1 79 ? 22.017 -12.322 2.777 1.00 74.75 79 ALA A O 1
ATOM 632 N N . PRO A 1 80 ? 20.556 -13.958 2.216 1.00 74.19 80 PRO A N 1
ATOM 633 C CA . PRO A 1 80 ? 19.564 -13.617 3.236 1.00 74.19 80 PRO A CA 1
ATOM 634 C C . PRO A 1 80 ? 20.138 -13.712 4.659 1.00 74.19 80 PRO A C 1
ATOM 636 O O . PRO A 1 80 ? 19.788 -12.903 5.515 1.00 74.19 80 PRO A O 1
ATOM 639 N N . ASP A 1 81 ? 21.119 -14.590 4.892 1.00 77.12 81 ASP A N 1
ATOM 640 C CA . ASP A 1 81 ? 21.815 -14.731 6.183 1.00 77.12 81 ASP A CA 1
ATOM 641 C C . ASP A 1 81 ? 22.548 -13.450 6.625 1.00 77.12 81 ASP A C 1
ATOM 643 O O . ASP A 1 81 ? 22.815 -13.241 7.808 1.00 77.12 81 ASP A O 1
ATOM 647 N N . ASN A 1 82 ? 22.860 -12.556 5.682 1.00 74.38 82 ASN A N 1
ATOM 648 C CA . ASN A 1 82 ? 23.496 -11.268 5.952 1.00 74.38 82 ASN A CA 1
ATOM 649 C C . ASN A 1 82 ? 22.498 -10.107 6.065 1.00 74.38 82 ASN A C 1
ATOM 651 O O . ASN A 1 82 ? 22.926 -8.972 6.281 1.00 74.38 82 ASN A O 1
ATOM 655 N N . ALA A 1 83 ? 21.189 -10.355 5.955 1.00 76.31 83 ALA A N 1
ATOM 656 C CA . ALA A 1 83 ? 20.171 -9.305 5.959 1.00 76.31 83 ALA A CA 1
ATOM 657 C C . ALA A 1 83 ? 20.186 -8.451 7.235 1.00 76.31 83 ALA A C 1
ATOM 659 O O . ALA A 1 83 ? 19.973 -7.239 7.177 1.00 76.31 83 ALA A O 1
ATOM 660 N N . TRP A 1 84 ? 20.522 -9.049 8.384 1.00 81.94 84 TRP A N 1
ATOM 661 C CA . TRP A 1 84 ? 20.634 -8.336 9.662 1.00 81.94 84 TRP A CA 1
ATOM 662 C C . TRP A 1 84 ? 21.651 -7.183 9.614 1.00 81.94 84 TRP A C 1
ATOM 664 O O . TRP A 1 84 ? 21.502 -6.197 10.340 1.00 81.94 84 TRP A O 1
ATOM 674 N N . ARG A 1 85 ? 22.656 -7.249 8.725 1.00 78.56 85 ARG A N 1
ATOM 675 C CA . ARG A 1 85 ? 23.647 -6.177 8.545 1.00 78.56 85 ARG A CA 1
ATOM 676 C C . ARG A 1 85 ? 23.012 -4.885 8.043 1.00 78.56 85 ARG A C 1
ATOM 678 O O . ARG A 1 85 ? 23.512 -3.816 8.375 1.00 78.56 85 ARG A O 1
ATOM 685 N N . MET A 1 86 ? 21.899 -4.965 7.308 1.00 76.00 86 MET A N 1
ATOM 686 C CA . MET A 1 86 ? 21.136 -3.781 6.910 1.00 76.00 86 MET A CA 1
ATOM 687 C C . MET A 1 86 ? 20.586 -3.037 8.133 1.00 76.00 86 MET A C 1
ATOM 689 O O . MET A 1 86 ? 20.472 -1.822 8.087 1.00 76.00 86 MET A O 1
ATOM 693 N N . MET A 1 87 ? 20.305 -3.736 9.237 1.00 76.38 87 MET A N 1
ATOM 694 C CA . MET A 1 87 ? 19.784 -3.133 10.468 1.00 76.38 87 MET A CA 1
ATOM 695 C C . MET A 1 87 ? 20.898 -2.603 11.378 1.00 76.38 87 MET A C 1
ATOM 697 O O . MET A 1 87 ? 20.771 -1.518 11.934 1.00 76.38 87 MET A O 1
ATOM 701 N N . VAL A 1 88 ? 21.994 -3.356 11.531 1.00 82.06 88 VAL A N 1
ATOM 702 C CA . VAL A 1 88 ? 23.071 -3.039 12.494 1.00 82.06 88 VAL A CA 1
ATOM 703 C C . VAL A 1 88 ? 24.157 -2.140 11.897 1.00 82.06 88 VAL A C 1
ATOM 705 O O . VAL A 1 88 ? 24.836 -1.408 12.612 1.00 82.06 88 VAL A O 1
ATOM 708 N N . SER A 1 89 ? 24.348 -2.174 10.580 1.00 81.38 89 SER A N 1
ATOM 709 C CA . SER A 1 89 ? 25.342 -1.353 9.880 1.00 81.38 89 SER A CA 1
ATOM 710 C C . SER A 1 89 ? 24.767 -0.802 8.570 1.00 81.38 89 SER A C 1
ATOM 712 O O . SER A 1 89 ? 25.269 -1.123 7.486 1.00 81.38 89 SER A O 1
ATOM 714 N N . PRO A 1 90 ? 23.695 0.012 8.647 1.00 77.12 90 PRO A N 1
ATOM 715 C CA . PRO A 1 90 ? 23.021 0.530 7.467 1.00 77.12 90 PRO A CA 1
ATOM 716 C C . PRO A 1 90 ? 23.928 1.496 6.698 1.00 77.12 90 PRO A C 1
ATOM 718 O O . PRO A 1 90 ? 24.355 2.530 7.213 1.00 77.12 90 PRO A O 1
ATOM 721 N N . ARG A 1 91 ? 24.190 1.189 5.426 1.00 77.31 91 ARG A N 1
ATOM 722 C CA . ARG A 1 91 ? 24.965 2.053 4.519 1.00 77.31 91 ARG A CA 1
ATOM 723 C C . ARG A 1 91 ? 24.082 3.154 3.931 1.00 77.31 91 ARG A C 1
ATOM 725 O O . ARG A 1 91 ? 23.758 3.131 2.750 1.00 77.31 91 ARG A O 1
ATOM 732 N N . ILE A 1 92 ? 23.630 4.077 4.777 1.00 78.94 92 ILE A N 1
ATOM 733 C CA . ILE A 1 92 ? 22.736 5.173 4.366 1.00 78.94 92 ILE A CA 1
ATOM 734 C C . ILE A 1 92 ? 23.530 6.323 3.750 1.00 78.94 92 ILE A C 1
ATOM 736 O O . ILE A 1 92 ? 23.120 6.887 2.737 1.00 78.94 92 ILE A O 1
ATOM 740 N N . LEU A 1 93 ? 24.659 6.668 4.372 1.00 79.50 93 LEU A N 1
ATOM 741 C CA . LEU A 1 93 ? 25.521 7.740 3.901 1.00 79.50 93 LEU A CA 1
ATOM 742 C C . LEU A 1 93 ? 26.449 7.235 2.788 1.00 79.50 93 LEU A C 1
ATOM 744 O O . LEU A 1 93 ? 26.950 6.109 2.883 1.00 79.50 93 LEU A O 1
ATOM 748 N N . PRO A 1 94 ? 26.693 8.063 1.758 1.00 75.25 94 PRO A N 1
ATOM 749 C CA . PRO A 1 94 ? 27.614 7.721 0.689 1.00 75.25 94 PRO A CA 1
ATOM 750 C C . PRO A 1 94 ? 29.026 7.527 1.246 1.00 75.25 94 PRO A C 1
ATOM 752 O O . PRO A 1 94 ? 29.473 8.255 2.131 1.00 75.25 94 PRO A O 1
ATOM 755 N N . THR A 1 95 ? 29.730 6.540 0.705 1.00 75.00 95 THR A N 1
ATOM 756 C CA . THR A 1 95 ? 31.137 6.248 1.013 1.00 75.00 95 THR A CA 1
ATOM 757 C C . THR A 1 95 ? 31.901 6.054 -0.288 1.00 75.00 95 THR A C 1
ATOM 759 O O . THR A 1 95 ? 31.286 5.750 -1.308 1.00 75.00 95 THR A O 1
ATOM 762 N N . ASP A 1 96 ? 33.231 6.133 -0.257 1.00 78.06 96 ASP A N 1
ATOM 763 C CA . ASP A 1 96 ? 34.055 5.886 -1.451 1.00 78.06 96 ASP A CA 1
ATOM 764 C C . ASP A 1 96 ? 33.797 4.494 -2.054 1.00 78.06 96 ASP A C 1
ATOM 766 O O . ASP A 1 96 ? 33.779 4.321 -3.269 1.00 78.06 96 ASP A O 1
ATOM 770 N N . ALA A 1 97 ? 33.518 3.501 -1.201 1.00 70.75 97 ALA A N 1
ATOM 771 C CA . ALA A 1 97 ? 33.198 2.137 -1.621 1.00 70.75 97 ALA A CA 1
ATOM 772 C C . ALA A 1 97 ? 31.731 1.941 -2.055 1.00 70.75 97 ALA A C 1
ATOM 774 O O . ALA A 1 97 ? 31.414 0.940 -2.691 1.00 70.75 97 ALA A O 1
ATOM 775 N N . ASN A 1 98 ? 30.818 2.839 -1.670 1.00 69.69 98 ASN A N 1
ATOM 776 C CA . ASN A 1 98 ? 29.390 2.781 -2.007 1.00 69.69 98 ASN A CA 1
ATOM 777 C C . ASN A 1 98 ? 28.886 4.215 -2.232 1.00 69.69 98 ASN A C 1
ATOM 779 O O . ASN A 1 98 ? 28.379 4.836 -1.288 1.00 69.69 98 ASN A O 1
ATOM 783 N N . PRO A 1 99 ? 29.073 4.777 -3.437 1.00 69.19 99 PRO A N 1
ATOM 784 C CA . PRO A 1 99 ? 28.623 6.128 -3.725 1.00 69.19 99 PRO A CA 1
ATOM 785 C C . PRO A 1 99 ? 27.090 6.186 -3.776 1.00 69.19 99 PRO A C 1
ATOM 787 O O . PRO A 1 99 ? 26.431 5.283 -4.289 1.00 69.19 99 PRO A O 1
ATOM 790 N N . GLY A 1 100 ? 26.524 7.284 -3.274 1.00 75.81 100 GLY A N 1
ATOM 791 C CA . GLY A 1 100 ? 25.081 7.537 -3.266 1.00 75.81 100 GLY A CA 1
ATOM 792 C C . GLY A 1 100 ? 24.354 7.134 -1.977 1.00 75.81 100 GLY A C 1
ATOM 793 O O . GLY A 1 100 ? 24.917 6.538 -1.064 1.00 75.81 100 GLY A O 1
ATOM 794 N N . PHE A 1 101 ? 23.080 7.519 -1.900 1.00 79.56 101 PHE A N 1
ATOM 795 C CA . PHE A 1 101 ? 22.196 7.234 -0.769 1.00 79.56 101 PHE A CA 1
ATOM 796 C C . PHE A 1 101 ? 21.440 5.919 -1.000 1.00 79.56 101 PHE A C 1
ATOM 798 O O . PHE A 1 101 ? 20.708 5.792 -1.986 1.00 79.56 101 PHE A O 1
ATOM 805 N N . SER A 1 102 ? 21.572 4.955 -0.083 1.00 80.25 102 SER A N 1
ATOM 806 C CA . SER A 1 102 ? 20.832 3.690 -0.165 1.00 80.25 102 SER A CA 1
ATOM 807 C C . SER A 1 102 ? 19.413 3.850 0.378 1.00 80.25 102 SER A C 1
ATOM 809 O O . SER A 1 102 ? 19.177 3.821 1.589 1.00 80.25 102 SER A O 1
ATOM 811 N N . VAL A 1 103 ? 18.446 3.980 -0.532 1.00 82.56 103 VAL A N 1
ATOM 812 C CA . VAL A 1 103 ? 17.027 4.113 -0.168 1.00 82.56 103 VAL A CA 1
ATOM 813 C C . VAL A 1 103 ? 16.526 2.841 0.519 1.00 82.56 103 VAL A C 1
ATOM 815 O O . VAL A 1 103 ? 15.793 2.929 1.500 1.00 82.56 103 VAL A O 1
ATOM 818 N N . MET A 1 104 ? 16.973 1.667 0.068 1.00 82.56 104 MET A N 1
ATOM 819 C CA . MET A 1 104 ? 16.620 0.382 0.677 1.00 82.56 104 MET A CA 1
ATOM 820 C C . MET A 1 104 ? 17.114 0.279 2.126 1.00 82.56 104 MET A C 1
ATOM 822 O O . MET A 1 104 ? 16.339 -0.098 3.004 1.00 82.56 104 MET A O 1
ATOM 826 N N . ALA A 1 105 ? 18.365 0.680 2.401 1.00 82.50 105 ALA A N 1
ATOM 827 C CA . ALA A 1 105 ? 18.897 0.678 3.762 1.00 82.50 105 ALA A CA 1
ATOM 828 C C . ALA A 1 105 ? 18.148 1.674 4.653 1.00 82.50 105 ALA A C 1
ATOM 830 O O . ALA A 1 105 ? 17.723 1.305 5.739 1.00 82.50 105 ALA A O 1
ATOM 831 N N . PHE A 1 106 ? 17.921 2.905 4.182 1.00 86.25 106 PHE A N 1
ATOM 832 C CA . PHE A 1 106 ? 17.165 3.911 4.934 1.00 86.25 106 PHE A CA 1
ATOM 833 C C . PHE A 1 106 ? 15.750 3.432 5.286 1.00 86.25 106 PHE A C 1
ATOM 835 O O . PHE A 1 106 ? 15.298 3.559 6.428 1.00 86.25 106 PHE A O 1
ATOM 842 N N . GLN A 1 107 ? 15.053 2.849 4.313 1.00 87.56 107 GLN A N 1
ATOM 843 C CA . GLN A 1 107 ? 13.674 2.417 4.491 1.00 87.56 107 GLN A CA 1
ATOM 844 C C . GLN A 1 107 ? 13.594 1.193 5.400 1.00 87.56 107 GLN A C 1
ATOM 846 O O . GLN A 1 107 ? 12.829 1.207 6.363 1.00 87.56 107 GLN A O 1
ATOM 851 N N . GLY A 1 108 ? 14.441 0.189 5.174 1.00 84.50 108 GLY A N 1
ATOM 852 C CA . GLY A 1 108 ? 14.471 -1.030 5.977 1.00 84.50 108 GLY A CA 1
ATOM 853 C C . GLY A 1 108 ? 14.981 -0.831 7.407 1.00 84.50 108 GLY A C 1
ATOM 854 O O . GLY A 1 108 ? 14.412 -1.410 8.327 1.00 84.50 108 GLY A O 1
ATOM 855 N N . SER A 1 109 ? 16.015 -0.011 7.621 1.00 85.44 109 SER A N 1
ATOM 856 C CA . SER A 1 109 ? 16.679 0.095 8.929 1.00 85.44 109 SER A CA 1
ATOM 857 C C . SER A 1 109 ? 16.146 1.203 9.831 1.00 85.44 109 SER A C 1
ATOM 859 O O . SER A 1 109 ? 16.193 1.057 11.050 1.00 85.44 109 SER A O 1
ATOM 861 N N . ILE A 1 110 ? 15.636 2.301 9.260 1.00 90.44 110 ILE A N 1
ATOM 862 C CA . ILE A 1 110 ? 15.153 3.452 10.034 1.00 90.44 110 ILE A CA 1
ATOM 863 C C . ILE A 1 110 ? 13.637 3.535 9.979 1.00 90.44 110 ILE A C 1
ATOM 865 O O . ILE A 1 110 ? 12.970 3.501 11.015 1.00 90.44 110 ILE A O 1
ATOM 869 N N . THR A 1 111 ? 13.073 3.668 8.780 1.00 92.38 111 THR A N 1
ATOM 870 C CA . THR A 1 111 ? 11.652 4.013 8.682 1.00 92.38 111 THR A CA 1
ATOM 871 C C . THR A 1 111 ? 10.744 2.827 9.013 1.00 92.38 111 THR A C 1
ATOM 873 O O . THR A 1 111 ? 9.744 3.029 9.694 1.00 92.38 111 THR A O 1
ATOM 876 N N . TRP A 1 112 ? 11.091 1.597 8.606 1.00 93.06 112 TRP A N 1
ATOM 877 C CA . TRP A 1 112 ? 10.270 0.416 8.872 1.00 93.06 112 TRP A CA 1
ATOM 878 C C . TRP A 1 112 ? 10.117 0.152 10.378 1.00 93.06 112 TRP A C 1
ATOM 880 O O . TRP A 1 112 ? 8.968 0.070 10.826 1.00 93.06 112 TRP A O 1
ATOM 890 N N . PRO A 1 113 ? 11.191 0.103 11.202 1.00 93.19 113 PRO A N 1
ATOM 891 C CA . PRO A 1 113 ? 11.041 -0.061 12.648 1.00 93.19 113 PRO A CA 1
ATOM 892 C C . PRO A 1 113 ? 10.255 1.083 13.279 1.00 93.19 113 PRO A C 1
ATOM 894 O O . PRO A 1 113 ? 9.370 0.844 14.096 1.00 93.19 113 PRO A O 1
ATOM 897 N N . LEU A 1 114 ? 10.540 2.326 12.881 1.00 95.00 114 LEU A N 1
ATOM 898 C CA . LEU A 1 114 ? 9.894 3.502 13.454 1.00 95.00 114 LEU A CA 1
ATOM 899 C C . LEU A 1 114 ? 8.386 3.514 13.173 1.00 95.00 114 LEU A C 1
ATOM 901 O O . LEU A 1 114 ? 7.589 3.667 14.098 1.00 95.00 114 LEU A O 1
ATOM 905 N N . VAL A 1 115 ? 7.984 3.293 11.919 1.00 95.56 115 VAL A N 1
ATOM 906 C CA . VAL A 1 115 ? 6.572 3.186 11.531 1.00 95.56 115 VAL A CA 1
ATOM 907 C C . VAL A 1 115 ? 5.917 1.994 12.211 1.00 95.56 115 VAL A C 1
ATOM 909 O O . VAL A 1 115 ? 4.793 2.128 12.687 1.00 95.56 115 VAL A O 1
ATOM 912 N N . THR A 1 116 ? 6.598 0.851 12.303 1.00 96.06 116 THR A N 1
ATOM 913 C CA . THR A 1 116 ? 6.066 -0.337 12.983 1.00 96.06 116 THR A CA 1
ATOM 914 C C . THR A 1 116 ? 5.766 -0.031 14.448 1.00 96.06 116 THR A C 1
ATOM 916 O O . THR A 1 116 ? 4.651 -0.269 14.905 1.00 96.06 116 THR A O 1
ATOM 919 N N . LEU A 1 117 ? 6.708 0.578 15.173 1.00 96.94 117 LEU A N 1
ATOM 920 C CA . LEU A 1 117 ? 6.524 0.955 16.576 1.00 96.94 117 LEU A CA 1
ATOM 921 C C . LEU A 1 117 ? 5.407 1.986 16.754 1.00 96.94 117 LEU A C 1
ATOM 923 O O . LEU A 1 117 ? 4.543 1.800 17.611 1.00 96.94 117 LEU A O 1
ATOM 927 N N . ILE A 1 118 ? 5.380 3.037 15.927 1.00 97.81 118 ILE A N 1
ATOM 928 C CA . ILE A 1 118 ? 4.316 4.050 15.956 1.00 97.81 118 ILE A CA 1
ATOM 929 C C . ILE A 1 118 ? 2.957 3.403 15.686 1.00 97.81 118 ILE A C 1
ATOM 931 O O . ILE A 1 118 ? 1.991 3.713 16.378 1.00 97.81 118 ILE A O 1
ATOM 935 N N . SER A 1 119 ? 2.878 2.482 14.726 1.00 97.75 119 SER A N 1
ATOM 936 C CA . SER A 1 119 ? 1.620 1.854 14.317 1.00 97.75 119 SER A CA 1
ATOM 937 C C . SER A 1 119 ? 1.110 0.839 15.320 1.00 97.75 119 SER A C 1
ATOM 939 O O . SER A 1 119 ? -0.090 0.811 15.591 1.00 97.75 119 SER A O 1
ATOM 941 N N . ILE A 1 120 ? 2.000 0.072 15.949 1.00 97.00 120 ILE A N 1
ATOM 942 C CA . ILE A 1 120 ? 1.648 -0.785 17.083 1.00 97.00 120 ILE A CA 1
ATOM 943 C C . ILE A 1 120 ? 1.164 0.076 18.254 1.00 97.00 120 ILE A C 1
ATOM 945 O O . ILE A 1 120 ? 0.087 -0.182 18.789 1.00 97.00 120 ILE A O 1
ATOM 949 N N . ALA A 1 121 ? 1.903 1.128 18.621 1.00 97.50 121 ALA A N 1
ATOM 950 C CA . ALA A 1 121 ? 1.522 2.019 19.715 1.00 97.50 121 ALA A CA 1
ATOM 951 C C . ALA A 1 121 ? 0.173 2.702 19.451 1.00 97.50 121 ALA A C 1
ATOM 953 O O . ALA A 1 121 ? -0.705 2.680 20.312 1.00 97.50 121 ALA A O 1
ATOM 954 N N . PHE A 1 122 ? -0.024 3.254 18.251 1.00 98.19 122 PHE A N 1
ATOM 955 C CA . PHE A 1 122 ? -1.283 3.871 17.848 1.00 98.19 122 PHE A CA 1
ATOM 956 C C . PHE A 1 122 ? -2.431 2.864 17.906 1.00 98.19 122 PHE A C 1
ATOM 958 O O . PHE A 1 122 ? -3.458 3.155 18.507 1.00 98.19 122 PHE A O 1
ATOM 965 N N . THR A 1 123 ? -2.252 1.669 17.337 1.00 96.94 123 THR A N 1
ATOM 966 C CA . THR A 1 123 ? -3.287 0.624 17.302 1.00 96.94 123 THR A CA 1
ATOM 967 C C . THR A 1 123 ? -3.675 0.178 18.712 1.00 96.94 123 THR A C 1
ATOM 969 O O . THR A 1 123 ? -4.860 0.156 19.044 1.00 96.94 123 THR A O 1
ATOM 972 N N . LEU A 1 124 ? -2.698 -0.108 19.579 1.00 96.31 124 LEU A N 1
ATOM 973 C CA . LEU A 1 124 ? -2.957 -0.509 20.965 1.00 96.31 124 LEU A CA 1
ATOM 974 C C . LEU A 1 124 ? -3.662 0.597 21.760 1.00 96.31 124 LEU A C 1
ATOM 976 O O . LEU A 1 124 ? -4.638 0.328 22.454 1.00 96.31 124 LEU A O 1
ATOM 980 N N . LEU A 1 125 ? -3.218 1.850 21.630 1.00 96.75 125 LEU A N 1
ATOM 981 C CA . LEU A 1 125 ? -3.855 2.985 22.300 1.00 96.75 125 LEU A CA 1
ATOM 982 C C . LEU A 1 125 ? -5.265 3.248 21.758 1.00 96.75 125 LEU A C 1
ATOM 984 O O . LEU A 1 125 ? -6.178 3.504 22.543 1.00 96.75 125 LEU A O 1
ATOM 988 N N . TYR A 1 126 ? -5.471 3.133 20.446 1.00 96.50 126 TYR A N 1
ATOM 989 C CA . TYR A 1 126 ? -6.768 3.325 19.799 1.00 96.50 126 TYR A CA 1
ATOM 990 C C . TYR A 1 126 ? -7.797 2.296 20.282 1.00 96.50 126 TYR A C 1
ATOM 992 O O . TYR A 1 126 ? -8.919 2.668 20.633 1.00 96.50 126 TYR A O 1
ATOM 1000 N N . PHE A 1 127 ? -7.400 1.022 20.371 1.00 96.19 127 PHE A N 1
ATOM 1001 C CA . PHE A 1 127 ? -8.258 -0.073 20.831 1.00 96.19 127 PHE A CA 1
ATOM 1002 C C . PHE A 1 127 ? -8.259 -0.294 22.349 1.00 96.19 127 PHE A C 1
ATOM 1004 O O . PHE A 1 127 ? -9.014 -1.139 22.825 1.00 96.19 127 PHE A O 1
ATOM 1011 N N . SER A 1 128 ? -7.472 0.462 23.117 1.00 95.69 128 SER A N 1
ATOM 1012 C CA . SER A 1 128 ? -7.280 0.247 24.559 1.00 95.69 128 SER A CA 1
ATOM 1013 C C . SER A 1 128 ? -8.591 0.139 25.349 1.00 95.69 128 SER A C 1
ATOM 1015 O O . SER A 1 128 ? -8.824 -0.853 26.040 1.00 95.69 128 SER A O 1
ATOM 1017 N N . TYR A 1 129 ? -9.487 1.118 25.208 1.00 94.75 129 TYR A N 1
ATOM 1018 C CA . TYR A 1 129 ? -10.779 1.109 25.893 1.00 94.75 129 TYR A CA 1
ATOM 1019 C C . TYR A 1 129 ? -11.750 0.042 25.355 1.00 94.75 129 TYR A C 1
ATOM 1021 O O . TYR A 1 129 ? -12.277 -0.720 26.167 1.00 94.75 129 TYR A O 1
ATOM 1029 N N . PRO A 1 130 ? -11.953 -0.112 24.028 1.00 94.44 130 PRO A N 1
ATOM 1030 C CA . PRO A 1 130 ? -12.720 -1.238 23.486 1.00 94.44 130 PRO A CA 1
ATOM 1031 C C . PRO A 1 130 ? -12.258 -2.619 23.982 1.00 94.44 130 PRO A C 1
ATOM 1033 O O . PRO A 1 130 ? -13.083 -3.484 24.270 1.00 94.44 130 PRO A O 1
ATOM 1036 N N . LEU A 1 131 ? -10.948 -2.829 24.134 1.00 94.75 131 LEU A N 1
ATOM 1037 C CA . LEU A 1 131 ? -10.392 -4.068 24.680 1.00 94.75 131 LEU A CA 1
ATOM 1038 C C . LEU A 1 131 ? -10.717 -4.233 26.170 1.00 94.75 131 LEU A C 1
ATOM 1040 O O . LEU A 1 131 ? -11.049 -5.335 26.597 1.00 94.75 131 LEU A O 1
ATOM 1044 N N . TYR A 1 132 ? -10.710 -3.154 26.957 1.00 94.81 132 TYR A N 1
ATOM 1045 C CA . TYR A 1 132 ? -11.161 -3.208 28.350 1.00 94.81 132 TYR A CA 1
ATOM 1046 C C . TYR A 1 132 ? -12.645 -3.582 28.476 1.00 94.81 132 TYR A C 1
ATOM 1048 O O . TYR A 1 132 ? -13.005 -4.394 29.329 1.00 94.81 132 TYR A O 1
ATOM 1056 N N . VAL A 1 133 ? -13.507 -3.040 27.612 1.00 93.69 133 VAL A N 1
ATOM 1057 C CA . VAL A 1 133 ? -14.930 -3.419 27.570 1.00 93.69 133 VAL A CA 1
ATOM 1058 C C . VAL A 1 133 ? -15.068 -4.911 27.255 1.00 93.69 133 VAL A C 1
ATOM 1060 O O . VAL A 1 133 ? -15.711 -5.642 28.005 1.00 93.69 133 VAL A O 1
ATOM 1063 N N . ARG A 1 134 ? -14.348 -5.406 26.241 1.00 92.00 134 ARG A N 1
ATOM 1064 C CA . ARG A 1 134 ? -14.328 -6.835 25.894 1.00 92.00 134 ARG A CA 1
ATOM 1065 C C . ARG A 1 134 ? -13.785 -7.716 27.025 1.00 92.00 134 ARG A C 1
ATOM 1067 O O . ARG A 1 134 ? -14.268 -8.829 27.226 1.00 92.00 134 ARG A O 1
ATOM 1074 N N . TYR A 1 135 ? -12.807 -7.239 27.800 1.00 94.31 135 TYR A N 1
ATOM 1075 C CA . TYR A 1 135 ? -12.344 -7.918 29.015 1.00 94.31 135 TYR A CA 1
ATOM 1076 C C . TYR A 1 135 ? -13.463 -8.046 30.053 1.00 94.31 135 TYR A C 1
ATOM 1078 O O . TYR A 1 135 ? -13.631 -9.115 30.633 1.00 94.31 135 TYR A O 1
ATOM 1086 N N . ARG A 1 136 ? -14.246 -6.985 30.278 1.00 94.19 136 ARG A N 1
ATOM 1087 C CA . ARG A 1 136 ? -15.373 -7.010 31.225 1.00 94.19 136 ARG A CA 1
ATOM 1088 C C . ARG A 1 136 ? -16.462 -7.996 30.806 1.00 94.19 136 ARG A C 1
ATOM 1090 O O . ARG A 1 136 ? -17.075 -8.598 31.677 1.00 94.19 136 ARG A O 1
ATOM 1097 N N . GLU A 1 137 ? -16.667 -8.168 29.504 1.00 93.38 137 GLU A N 1
ATOM 1098 C CA . GLU A 1 137 ? -17.650 -9.102 28.946 1.00 93.38 137 GLU A CA 1
ATOM 1099 C C . GLU A 1 137 ? -17.172 -10.561 28.967 1.00 93.38 137 GLU A C 1
ATOM 1101 O O . GLU A 1 137 ? -17.948 -11.462 29.265 1.00 93.38 137 GLU A O 1
ATOM 1106 N N . THR A 1 138 ? -15.898 -10.807 28.650 1.00 93.25 138 THR A N 1
ATOM 1107 C CA . THR A 1 138 ? -15.374 -12.171 28.431 1.00 93.25 138 THR A CA 1
ATOM 1108 C C . THR A 1 138 ? -14.572 -12.738 29.600 1.00 93.25 138 THR A C 1
ATOM 1110 O O . THR A 1 138 ? -14.356 -13.944 29.664 1.00 93.25 138 THR A O 1
ATOM 1113 N N . GLY A 1 139 ? -14.056 -11.888 30.490 1.00 92.25 139 GLY A N 1
ATOM 1114 C CA . GLY A 1 139 ? -13.127 -12.275 31.555 1.00 92.25 139 GLY A CA 1
ATOM 1115 C C . GLY A 1 139 ? -11.717 -12.661 31.080 1.00 92.25 139 GLY A C 1
ATOM 1116 O O . GLY A 1 139 ? -10.888 -13.039 31.906 1.00 92.25 139 GLY A O 1
ATOM 1117 N N . ASN A 1 140 ? -11.401 -12.563 29.781 1.00 94.25 140 ASN A N 1
ATOM 1118 C CA . ASN A 1 140 ? -10.115 -13.019 29.243 1.00 94.25 140 ASN A CA 1
ATOM 1119 C C . ASN A 1 140 ? -8.958 -12.057 29.610 1.00 94.25 140 ASN A C 1
ATOM 1121 O O . ASN A 1 140 ? -8.958 -10.905 29.160 1.00 94.25 140 ASN A O 1
ATOM 1125 N N . PRO A 1 141 ? -7.927 -12.507 30.357 1.00 93.94 141 PRO A N 1
ATOM 1126 C CA . PRO A 1 141 ? -6.840 -11.647 30.832 1.00 93.94 141 PRO A CA 1
ATOM 1127 C C . PRO A 1 141 ? -6.001 -11.015 29.713 1.00 93.94 141 PRO A C 1
ATOM 1129 O O . PRO A 1 141 ? -5.413 -9.956 29.934 1.00 93.94 141 PRO A O 1
ATOM 1132 N N . LEU A 1 142 ? -5.975 -11.593 28.506 1.00 93.75 142 LEU A N 1
ATOM 1133 C CA . LEU A 1 142 ? -5.279 -11.012 27.355 1.00 93.75 142 LEU A CA 1
ATOM 1134 C C . LEU A 1 142 ? -5.789 -9.597 27.047 1.00 93.75 142 LEU A C 1
ATOM 1136 O O . LEU A 1 142 ? -4.998 -8.672 26.874 1.00 93.75 142 LEU A O 1
ATOM 1140 N N . TYR A 1 143 ? -7.110 -9.404 27.040 1.00 94.50 143 TYR A N 1
ATOM 1141 C CA . TYR A 1 143 ? -7.719 -8.106 26.746 1.00 94.50 143 TYR A CA 1
ATOM 1142 C C . TYR A 1 143 ? -7.439 -7.065 27.833 1.00 94.50 143 TYR A C 1
ATOM 1144 O O . TYR A 1 143 ? -7.331 -5.880 27.530 1.00 94.50 143 TYR A O 1
ATOM 1152 N N . ARG A 1 144 ? -7.241 -7.499 29.085 1.00 93.19 144 ARG A N 1
ATOM 1153 C CA . ARG A 1 144 ? -6.805 -6.622 30.180 1.00 93.19 144 ARG A CA 1
ATOM 1154 C C . ARG A 1 144 ? -5.365 -6.144 29.998 1.00 93.19 144 ARG A C 1
ATOM 1156 O O . ARG A 1 144 ? -5.066 -4.999 30.315 1.00 93.19 144 ARG A O 1
ATOM 1163 N N . ILE A 1 145 ? -4.473 -7.009 29.514 1.00 95.00 145 ILE A N 1
ATOM 1164 C CA . ILE A 1 145 ? -3.081 -6.630 29.230 1.00 95.00 145 ILE A CA 1
ATOM 1165 C C . ILE A 1 145 ? -3.049 -5.645 28.057 1.00 95.00 145 ILE A C 1
ATOM 1167 O O . ILE A 1 145 ? -2.440 -4.580 28.152 1.00 95.00 145 ILE A O 1
ATOM 1171 N N . LEU A 1 146 ? -3.765 -5.963 26.975 1.00 94.38 146 LEU A N 1
ATOM 1172 C CA . LEU A 1 146 ? -3.807 -5.133 25.771 1.00 94.38 146 LEU A CA 1
ATOM 1173 C C . LEU A 1 146 ? -4.567 -3.809 25.960 1.00 94.38 146 LEU A C 1
ATOM 1175 O O . LEU A 1 146 ? -4.386 -2.898 25.158 1.00 94.38 146 LEU A O 1
ATOM 1179 N N . SER A 1 147 ? -5.372 -3.657 27.019 1.00 93.44 147 SER A N 1
ATOM 1180 C CA . SER A 1 147 ? -6.006 -2.374 27.349 1.00 93.44 147 SER A CA 1
ATOM 1181 C C . SER A 1 147 ? -5.042 -1.348 27.955 1.00 93.44 147 SER A C 1
ATOM 1183 O O . SER A 1 147 ? -5.441 -0.209 28.195 1.00 93.44 147 SER A O 1
ATOM 1185 N N . LEU A 1 148 ? -3.785 -1.730 28.222 1.00 93.75 148 LEU A N 1
ATOM 1186 C CA . LEU A 1 148 ? -2.728 -0.850 28.739 1.00 93.75 148 LEU A CA 1
ATOM 1187 C C . LEU A 1 148 ? -3.126 -0.104 30.028 1.00 93.75 148 LEU A C 1
ATOM 1189 O O . LEU A 1 148 ? -2.729 1.036 30.256 1.00 93.75 148 LEU A O 1
ATOM 1193 N N . GLY A 1 149 ? -3.950 -0.735 30.871 1.00 90.25 149 GLY A N 1
ATOM 1194 C CA . GLY A 1 149 ? -4.430 -0.147 32.127 1.00 90.25 149 GLY A CA 1
ATOM 1195 C C . GLY A 1 149 ? -5.544 0.897 31.973 1.00 90.25 149 GLY A C 1
ATOM 1196 O O . GLY A 1 149 ? -6.000 1.446 32.975 1.00 90.25 149 GLY A O 1
ATOM 1197 N N . ILE A 1 150 ? -6.029 1.152 30.755 1.00 93.94 150 ILE A N 1
ATOM 1198 C CA . ILE A 1 150 ? -7.142 2.074 30.510 1.00 93.94 150 ILE A CA 1
ATOM 1199 C C . ILE A 1 150 ? -8.450 1.367 30.839 1.00 93.94 150 ILE A C 1
ATOM 1201 O O . ILE A 1 150 ? -8.818 0.387 30.198 1.00 93.94 150 ILE A O 1
ATOM 1205 N N . SER A 1 151 ? -9.142 1.871 31.860 1.00 92.00 151 SER A N 1
ATOM 1206 C CA . SER A 1 151 ? -10.367 1.272 32.406 1.00 92.00 151 SER A CA 1
ATOM 1207 C C . SER A 1 151 ? -11.583 2.201 32.394 1.00 92.00 151 SER A C 1
ATOM 1209 O O . SER A 1 151 ? -12.688 1.770 32.710 1.00 92.00 151 SER A O 1
ATOM 1211 N N . SER A 1 152 ? -11.409 3.476 32.035 1.00 92.88 152 SER A N 1
ATOM 1212 C CA . SER A 1 152 ? -12.485 4.472 32.043 1.00 92.88 152 SER A CA 1
ATOM 1213 C C . SER A 1 152 ? -12.519 5.286 30.753 1.00 92.88 152 SER A C 1
ATOM 1215 O O . SER A 1 152 ? -11.478 5.542 30.142 1.00 92.88 152 SER A O 1
ATOM 1217 N N . GLU A 1 153 ? -13.709 5.757 30.373 1.00 92.12 153 GLU A N 1
ATOM 1218 C CA . GLU A 1 153 ? -13.882 6.654 29.223 1.00 92.12 153 GLU A CA 1
ATOM 1219 C C . GLU A 1 153 ? -13.101 7.960 29.393 1.00 92.12 153 GLU A C 1
ATOM 1221 O O . GLU A 1 153 ? -12.538 8.473 28.431 1.00 92.12 153 GLU A O 1
ATOM 1226 N N . LYS A 1 154 ? -12.997 8.474 30.627 1.00 93.38 154 LYS A N 1
ATOM 1227 C CA . LYS A 1 154 ? -12.224 9.684 30.936 1.00 93.38 154 LYS A CA 1
ATOM 1228 C C . LYS A 1 154 ? -10.734 9.489 30.646 1.00 93.38 154 LYS A C 1
ATOM 1230 O O . LYS A 1 154 ? -10.105 10.358 30.048 1.00 93.38 154 LYS A O 1
ATOM 1235 N N . SER A 1 155 ? -10.174 8.344 31.042 1.00 91.69 155 SER A N 1
ATOM 1236 C CA . SER A 1 155 ? -8.783 7.984 30.737 1.00 91.69 155 SER A CA 1
ATOM 1237 C C . SER A 1 155 ? -8.567 7.804 29.233 1.00 91.69 155 SER A C 1
ATOM 1239 O O . SER A 1 155 ? -7.543 8.228 28.709 1.00 91.69 155 SER A O 1
ATOM 1241 N N . TYR A 1 156 ? -9.543 7.227 28.529 1.00 94.62 156 TYR A N 1
ATOM 1242 C CA . TYR A 1 156 ? -9.487 7.070 27.077 1.00 94.62 156 TYR A CA 1
ATOM 1243 C C . TYR A 1 156 ? -9.574 8.409 26.335 1.00 94.62 156 TYR A C 1
ATOM 1245 O O . TYR A 1 156 ? -8.806 8.653 25.409 1.00 94.62 156 TYR A O 1
ATOM 1253 N N . ALA A 1 157 ? -10.441 9.322 26.775 1.00 93.12 157 ALA A N 1
ATOM 1254 C CA . ALA A 1 157 ? -10.544 10.666 26.212 1.00 93.12 157 ALA A CA 1
ATOM 1255 C C . ALA A 1 157 ? -9.220 11.443 26.328 1.00 93.12 157 ALA A C 1
ATOM 1257 O O . ALA A 1 157 ? -8.859 12.195 25.423 1.00 93.12 157 ALA A O 1
ATOM 1258 N N . ALA A 1 158 ? -8.441 11.212 27.392 1.00 94.44 158 ALA A N 1
ATOM 1259 C CA . ALA A 1 158 ? -7.116 11.811 27.547 1.00 94.44 158 ALA A CA 1
ATOM 1260 C C . ALA A 1 158 ? -6.100 11.346 26.481 1.00 94.44 158 ALA A C 1
ATOM 1262 O O . ALA A 1 158 ? -5.133 12.064 26.213 1.00 94.44 158 ALA A O 1
ATOM 1263 N N . LEU A 1 159 ? -6.324 10.196 25.826 1.00 95.31 159 LEU A N 1
ATOM 1264 C CA . LEU A 1 159 ? -5.471 9.704 24.740 1.00 95.31 159 LEU A CA 1
ATOM 1265 C C . LEU A 1 159 ? -5.654 10.442 23.414 1.00 95.31 159 LEU A C 1
ATOM 1267 O O . LEU A 1 159 ? -4.839 10.251 22.511 1.00 95.31 159 LEU A O 1
ATOM 1271 N N . GLU A 1 160 ? -6.673 11.293 23.270 1.00 94.31 160 GLU A N 1
ATOM 1272 C CA . GLU A 1 160 ? -6.952 11.951 21.992 1.00 94.31 160 GLU A CA 1
ATOM 1273 C C . GLU A 1 160 ? -5.731 12.723 21.468 1.00 94.31 160 GLU A C 1
ATOM 1275 O O . GLU A 1 160 ? -5.368 12.586 20.297 1.00 94.31 160 GLU A O 1
ATOM 1280 N N . LYS A 1 161 ? -5.066 13.495 22.339 1.00 96.31 161 LYS A N 1
ATOM 1281 C CA . LYS A 1 161 ? -3.868 14.271 21.985 1.00 96.31 161 LYS A CA 1
ATOM 1282 C C . LYS A 1 161 ? -2.682 13.364 21.608 1.00 96.31 161 LYS A C 1
ATOM 1284 O O . LYS A 1 161 ? -2.178 13.538 20.498 1.00 96.31 161 LYS A O 1
ATOM 1289 N N . PRO A 1 162 ? -2.255 12.390 22.442 1.00 97.12 162 PRO A N 1
ATOM 1290 C CA . PRO A 1 162 ? -1.228 11.417 22.060 1.00 97.12 162 PRO A CA 1
ATOM 1291 C C . PRO A 1 162 ? -1.503 10.720 20.726 1.00 97.12 162 PRO A C 1
ATOM 1293 O O . PRO A 1 162 ? -0.619 10.661 19.877 1.00 97.12 162 PRO A O 1
ATOM 1296 N N . LEU A 1 163 ? -2.733 10.248 20.503 1.00 97.75 163 LEU A N 1
ATOM 1297 C CA . LEU A 1 163 ? -3.112 9.585 19.257 1.00 97.75 163 LEU A CA 1
ATOM 1298 C C . LEU A 1 163 ? -2.995 10.528 18.055 1.00 97.75 163 LEU A C 1
ATOM 1300 O O . LEU A 1 163 ? -2.473 10.122 17.023 1.00 97.75 163 LEU A O 1
ATOM 1304 N N . LYS A 1 164 ? -3.409 11.798 18.173 1.00 98.06 164 LYS A N 1
ATOM 1305 C CA . LYS A 1 164 ? -3.232 12.780 17.087 1.00 98.06 164 LYS A CA 1
ATOM 1306 C C . LYS A 1 164 ? -1.755 13.038 16.784 1.00 98.06 164 LYS A C 1
ATOM 1308 O O . LYS A 1 164 ? -1.396 13.138 15.616 1.00 98.06 164 LYS A O 1
ATOM 1313 N N . ILE A 1 165 ? -0.897 13.104 17.804 1.00 98.12 165 ILE A N 1
ATOM 1314 C CA . ILE A 1 165 ? 0.554 13.263 17.615 1.00 98.12 165 ILE A CA 1
ATOM 1315 C C . ILE A 1 165 ? 1.132 12.043 16.892 1.00 98.12 165 ILE A C 1
ATOM 1317 O O . ILE A 1 165 ? 1.827 12.204 15.892 1.00 98.12 165 ILE A O 1
ATOM 1321 N N . LEU A 1 166 ? 0.805 10.831 17.352 1.00 98.12 166 LEU A N 1
ATOM 1322 C CA . LEU A 1 166 ? 1.253 9.587 16.720 1.00 98.12 166 LEU A CA 1
ATOM 1323 C C . LEU A 1 166 ? 0.769 9.479 15.270 1.00 98.12 166 LEU A C 1
ATOM 1325 O O . LEU A 1 166 ? 1.567 9.164 14.393 1.00 98.12 166 LEU A O 1
ATOM 1329 N N . ALA A 1 167 ? -0.499 9.800 15.004 1.00 98.19 167 ALA A N 1
ATOM 1330 C CA . ALA A 1 167 ? -1.056 9.812 13.655 1.00 98.19 167 ALA A CA 1
ATOM 1331 C C . ALA A 1 167 ? -0.345 10.828 12.752 1.00 98.19 167 ALA A C 1
ATOM 1333 O O . ALA A 1 167 ? -0.030 10.509 11.609 1.00 98.19 167 ALA A O 1
ATOM 1334 N N . LEU A 1 168 ? -0.063 12.037 13.247 1.00 98.12 168 LEU A N 1
ATOM 1335 C CA . LEU A 1 168 ? 0.620 13.075 12.473 1.00 98.12 168 LEU A CA 1
ATOM 1336 C C . LEU A 1 168 ? 2.059 12.671 12.134 1.00 98.12 168 LEU A C 1
ATOM 1338 O O . LEU A 1 168 ? 2.438 12.674 10.964 1.00 98.12 168 LEU A O 1
ATOM 1342 N N . VAL A 1 169 ? 2.844 12.285 13.144 1.00 97.56 169 VAL A N 1
ATOM 1343 C CA . VAL A 1 169 ? 4.241 11.858 12.963 1.00 97.56 169 VAL A CA 1
ATOM 1344 C C . VAL A 1 169 ? 4.306 10.614 12.078 1.00 97.56 169 VAL A C 1
ATOM 1346 O O . VAL A 1 169 ? 5.080 10.572 11.123 1.00 97.56 169 VAL A O 1
ATOM 1349 N N . GLY A 1 170 ? 3.444 9.630 12.344 1.00 97.50 170 GLY A N 1
ATOM 1350 C CA . GLY A 1 170 ? 3.325 8.422 11.538 1.00 97.50 170 GLY A CA 1
ATOM 1351 C C . GLY A 1 170 ? 2.975 8.727 10.085 1.00 97.50 170 GLY A C 1
ATOM 1352 O O . GLY A 1 170 ? 3.604 8.174 9.191 1.00 97.50 170 GLY A O 1
ATOM 1353 N N . SER A 1 171 ? 2.044 9.653 9.830 1.00 97.19 171 SER A N 1
ATOM 1354 C CA . SER A 1 171 ? 1.651 10.040 8.467 1.00 97.19 171 SER A CA 1
ATOM 1355 C C . SER A 1 171 ? 2.812 10.640 7.679 1.00 97.19 171 SER A C 1
ATOM 1357 O O . SER A 1 171 ? 3.014 10.267 6.528 1.00 97.19 171 SER A O 1
ATOM 1359 N N . ILE A 1 172 ? 3.602 11.528 8.296 1.00 95.75 172 ILE A N 1
ATOM 1360 C CA . ILE A 1 172 ? 4.768 12.153 7.648 1.00 95.75 172 ILE A CA 1
ATOM 1361 C C . ILE A 1 172 ? 5.765 11.084 7.187 1.00 95.75 172 ILE A C 1
ATOM 1363 O O . ILE A 1 172 ? 6.249 11.132 6.057 1.00 95.75 172 ILE A O 1
ATOM 1367 N N . ILE A 1 173 ? 6.047 10.097 8.038 1.00 95.50 173 ILE A N 1
ATOM 1368 C CA . ILE A 1 173 ? 6.994 9.027 7.709 1.00 95.50 173 ILE A CA 1
ATOM 1369 C C . ILE A 1 173 ? 6.387 8.073 6.670 1.00 95.50 173 ILE A C 1
ATOM 1371 O O . ILE A 1 173 ? 7.063 7.696 5.712 1.00 95.50 173 ILE A O 1
ATOM 1375 N N . LEU A 1 174 ? 5.107 7.718 6.807 1.00 96.00 174 LEU A N 1
ATOM 1376 C CA . LEU A 1 174 ? 4.405 6.815 5.891 1.00 96.00 174 LEU A CA 1
ATOM 1377 C C . LEU A 1 174 ? 4.324 7.353 4.461 1.00 96.00 174 LEU A C 1
ATOM 1379 O O . LEU A 1 174 ? 4.406 6.557 3.533 1.00 96.00 174 LEU A O 1
ATOM 1383 N N . VAL A 1 175 ? 4.253 8.673 4.250 1.00 92.62 175 VAL A N 1
ATOM 1384 C CA . VAL A 1 175 ? 4.306 9.264 2.896 1.00 92.62 175 VAL A CA 1
ATOM 1385 C C . VAL A 1 175 ? 5.554 8.814 2.131 1.00 92.62 175 VAL A C 1
ATOM 1387 O O . VAL A 1 175 ? 5.479 8.566 0.927 1.00 92.62 175 VAL A O 1
ATOM 1390 N N . THR A 1 176 ? 6.687 8.632 2.817 1.00 91.62 176 THR A N 1
ATOM 1391 C CA . THR A 1 176 ? 7.920 8.158 2.170 1.00 91.62 176 THR A CA 1
ATOM 1392 C C . THR A 1 176 ? 7.789 6.729 1.635 1.00 91.62 176 THR A C 1
ATOM 1394 O O . THR A 1 176 ? 8.370 6.423 0.596 1.00 91.62 176 THR A O 1
ATOM 1397 N N . TRP A 1 177 ? 6.969 5.880 2.266 1.00 93.81 177 TRP A N 1
ATOM 1398 C CA . TRP A 1 177 ? 6.679 4.520 1.797 1.00 93.81 177 TRP A CA 1
ATOM 1399 C C . TRP A 1 177 ? 5.820 4.502 0.531 1.00 93.81 177 TRP A C 1
ATOM 1401 O O . TRP A 1 177 ? 5.975 3.612 -0.301 1.00 93.81 177 TRP A O 1
ATOM 1411 N N . LEU A 1 178 ? 4.961 5.505 0.336 1.00 92.19 178 LEU A N 1
ATOM 1412 C CA . LEU A 1 178 ? 4.038 5.566 -0.806 1.00 92.19 178 LEU A CA 1
ATOM 1413 C C . LEU A 1 178 ? 4.743 5.827 -2.138 1.00 92.19 178 LEU A C 1
ATOM 1415 O O . LEU A 1 178 ? 4.230 5.472 -3.197 1.00 92.19 178 LEU A O 1
ATOM 1419 N N . VAL A 1 179 ? 5.923 6.439 -2.084 1.00 89.44 179 VAL A N 1
ATOM 1420 C CA . VAL A 1 179 ? 6.768 6.701 -3.258 1.00 89.44 179 VAL A CA 1
ATOM 1421 C C . VAL A 1 179 ? 7.975 5.772 -3.326 1.00 89.44 179 VAL A C 1
ATOM 1423 O O . VAL A 1 179 ? 8.618 5.684 -4.370 1.00 89.44 179 VAL A O 1
ATOM 1426 N N . TYR A 1 180 ? 8.276 5.061 -2.238 1.00 90.19 180 TYR A N 1
ATOM 1427 C CA . TYR A 1 180 ? 9.505 4.295 -2.092 1.00 90.19 180 TYR A CA 1
ATOM 1428 C C . TYR A 1 180 ? 9.731 3.244 -3.194 1.00 90.19 180 TYR A C 1
ATOM 1430 O O . TYR A 1 180 ? 10.818 3.236 -3.768 1.00 90.19 180 TYR A O 1
ATOM 1438 N N . PRO A 1 181 ? 8.766 2.378 -3.562 1.00 90.62 181 PRO A N 1
ATOM 1439 C CA . PRO A 1 181 ? 9.051 1.369 -4.581 1.00 90.62 181 PRO A CA 1
ATOM 1440 C C . PRO A 1 181 ? 9.365 1.997 -5.940 1.00 90.62 181 PRO A C 1
ATOM 1442 O O . PRO A 1 181 ? 10.268 1.541 -6.632 1.00 90.62 181 PRO A O 1
ATOM 1445 N N . ALA A 1 182 ? 8.705 3.105 -6.290 1.00 90.69 182 ALA A N 1
ATOM 1446 C CA . ALA A 1 182 ? 9.028 3.841 -7.506 1.00 90.69 182 ALA A CA 1
ATOM 1447 C C . ALA A 1 182 ? 10.448 4.428 -7.459 1.00 90.69 182 ALA A C 1
ATOM 1449 O O . ALA A 1 182 ? 11.189 4.289 -8.430 1.00 90.69 182 ALA A O 1
ATOM 1450 N N . THR A 1 183 ? 10.857 5.037 -6.338 1.00 87.44 183 THR A N 1
ATOM 1451 C CA . THR A 1 183 ? 12.219 5.580 -6.211 1.00 87.44 183 THR A CA 1
ATOM 1452 C C . THR A 1 183 ? 13.275 4.479 -6.246 1.00 87.44 183 THR A C 1
ATOM 1454 O O . THR A 1 183 ? 14.307 4.665 -6.884 1.00 87.44 183 THR A O 1
ATOM 1457 N N . LEU A 1 184 ? 12.997 3.315 -5.650 1.00 87.00 184 LEU A N 1
ATOM 1458 C CA . LEU A 1 184 ? 13.859 2.137 -5.721 1.00 87.00 184 LEU A CA 1
ATOM 1459 C C . LEU A 1 184 ? 14.062 1.677 -7.172 1.00 87.00 184 LEU A C 1
ATOM 1461 O O . LEU A 1 184 ? 15.199 1.521 -7.611 1.00 87.00 184 LEU A O 1
ATOM 1465 N N . PHE A 1 185 ? 12.984 1.514 -7.946 1.00 87.69 185 PHE A N 1
ATOM 1466 C CA . PHE A 1 185 ? 13.085 1.085 -9.345 1.00 87.69 185 PHE A CA 1
ATOM 1467 C C . PHE A 1 185 ? 13.856 2.089 -10.203 1.00 87.69 185 PHE A C 1
ATOM 1469 O O . PHE A 1 185 ? 14.739 1.698 -10.970 1.00 87.69 185 PHE A O 1
ATOM 1476 N N . MET A 1 186 ? 13.607 3.387 -10.021 1.00 85.31 186 MET A N 1
ATOM 1477 C CA . MET A 1 186 ? 14.308 4.444 -10.755 1.00 85.31 186 MET A CA 1
ATOM 1478 C C . MET A 1 186 ? 15.827 4.464 -10.495 1.00 85.31 186 MET A C 1
ATOM 1480 O O . MET A 1 186 ? 16.573 4.937 -11.349 1.00 85.31 186 MET A O 1
ATOM 1484 N N . GLN A 1 187 ? 16.307 3.921 -9.369 1.00 82.88 187 GLN A N 1
ATOM 1485 C CA . GLN A 1 187 ? 17.740 3.843 -9.047 1.00 82.88 187 GLN A CA 1
ATOM 1486 C C . GLN A 1 187 ? 18.489 2.695 -9.736 1.00 82.88 187 GLN A C 1
ATOM 1488 O O . GLN A 1 187 ? 19.717 2.674 -9.724 1.00 82.88 187 GLN A O 1
ATOM 1493 N N . THR A 1 188 ? 17.788 1.740 -10.347 1.00 77.56 188 THR A N 1
ATOM 1494 C CA . THR A 1 188 ? 18.422 0.512 -10.863 1.00 77.56 188 THR A CA 1
ATOM 1495 C C . THR A 1 188 ? 18.865 0.570 -12.330 1.00 77.56 188 THR A C 1
ATOM 1497 O O . THR A 1 188 ? 19.262 -0.444 -12.901 1.00 77.56 188 THR A O 1
ATOM 1500 N N . TYR A 1 189 ? 18.844 1.758 -12.945 1.00 77.88 189 TYR A N 1
ATOM 1501 C CA . TYR A 1 189 ? 19.261 2.001 -14.337 1.00 77.88 189 TYR A CA 1
ATOM 1502 C C . TYR A 1 189 ? 18.554 1.126 -15.397 1.00 77.88 189 TYR A C 1
ATOM 1504 O O . TYR A 1 189 ? 19.021 1.031 -16.532 1.00 77.88 189 TYR A O 1
ATOM 1512 N N . ASN A 1 190 ? 17.411 0.507 -15.077 1.00 86.44 190 ASN A N 1
ATOM 1513 C CA . ASN A 1 190 ? 16.545 -0.100 -16.088 1.00 86.44 190 ASN A CA 1
ATOM 1514 C C . ASN A 1 190 ? 15.975 0.999 -17.002 1.00 86.44 190 ASN A C 1
ATOM 1516 O O . ASN A 1 190 ? 15.515 2.042 -16.521 1.00 86.44 190 ASN A O 1
ATOM 1520 N N . PHE A 1 191 ? 15.984 0.746 -18.313 1.00 88.38 191 PHE A N 1
ATOM 1521 C CA . PHE A 1 191 ? 15.599 1.726 -19.326 1.00 88.38 191 PHE A CA 1
ATOM 1522 C C . PHE A 1 191 ? 14.164 2.240 -19.149 1.00 88.38 191 PHE A C 1
ATOM 1524 O O . PHE A 1 191 ? 13.918 3.438 -19.297 1.00 88.38 191 PHE A O 1
ATOM 1531 N N . VAL A 1 192 ? 13.219 1.371 -18.790 1.00 91.31 192 VAL A N 1
ATOM 1532 C CA . VAL A 1 192 ? 11.820 1.757 -18.576 1.00 91.31 192 VAL A CA 1
ATOM 1533 C C . VAL A 1 192 ? 11.711 2.649 -17.349 1.00 91.31 192 VAL A C 1
ATOM 1535 O O . VAL A 1 192 ? 11.141 3.738 -17.423 1.00 91.31 192 VAL A O 1
ATOM 1538 N N . TRP A 1 193 ? 12.278 2.219 -16.222 1.00 91.94 193 TRP A N 1
ATOM 1539 C CA . TRP A 1 193 ? 12.101 2.898 -14.938 1.00 91.94 193 TRP A CA 1
ATOM 1540 C C . TRP A 1 193 ? 12.755 4.272 -14.903 1.00 91.94 193 TRP A C 1
ATOM 1542 O O . TRP A 1 193 ? 12.113 5.234 -14.486 1.00 91.94 193 TRP A O 1
ATOM 1552 N N . ILE A 1 194 ? 13.979 4.408 -15.420 1.00 89.06 194 ILE A N 1
ATOM 1553 C CA . ILE A 1 194 ? 14.664 5.709 -15.468 1.00 89.06 194 ILE A CA 1
ATOM 1554 C C . ILE A 1 194 ? 13.948 6.711 -16.388 1.00 89.06 194 ILE A C 1
ATOM 1556 O O . ILE A 1 194 ? 14.015 7.920 -16.176 1.00 89.06 194 ILE A O 1
ATOM 1560 N N . ASN A 1 195 ? 13.215 6.215 -17.390 1.00 89.50 195 ASN A N 1
ATOM 1561 C CA . ASN A 1 195 ? 12.406 7.031 -18.292 1.00 89.50 195 ASN A CA 1
ATOM 1562 C C . ASN A 1 195 ? 10.931 7.139 -17.861 1.00 89.50 195 ASN A C 1
ATOM 1564 O O . ASN A 1 195 ? 10.112 7.681 -18.606 1.00 89.50 195 ASN A O 1
ATOM 1568 N N . SER A 1 196 ? 10.580 6.665 -16.663 1.00 91.31 196 SER A N 1
ATOM 1569 C CA . SER A 1 196 ? 9.229 6.739 -16.097 1.00 91.31 196 SER A CA 1
ATOM 1570 C C . SER A 1 196 ? 9.117 7.860 -15.063 1.00 91.31 196 SER A C 1
ATOM 1572 O O . SER A 1 196 ? 9.077 7.617 -13.860 1.00 91.31 196 SER A O 1
ATOM 1574 N N . MET A 1 197 ? 9.062 9.112 -15.522 1.00 90.31 197 MET A N 1
ATOM 1575 C CA . MET A 1 197 ? 9.014 10.289 -14.637 1.00 90.31 197 MET A CA 1
ATOM 1576 C C . MET A 1 197 ? 7.796 10.307 -13.701 1.00 90.31 197 MET A C 1
ATOM 1578 O O . MET A 1 197 ? 7.876 10.840 -12.597 1.00 90.31 197 MET A O 1
ATOM 1582 N N . LEU A 1 198 ? 6.672 9.724 -14.123 1.00 95.44 198 LEU A N 1
ATOM 1583 C CA . LEU A 1 198 ? 5.434 9.692 -13.346 1.00 95.44 198 LEU A CA 1
ATOM 1584 C C . LEU A 1 198 ? 5.311 8.438 -12.473 1.00 95.44 198 LEU A C 1
ATOM 1586 O O . LEU A 1 198 ? 4.288 8.276 -11.810 1.00 95.44 198 LEU A O 1
ATOM 1590 N N . LEU A 1 199 ? 6.331 7.570 -12.422 1.00 94.25 199 LEU A N 1
ATOM 1591 C CA . LEU A 1 199 ? 6.282 6.322 -11.655 1.00 94.25 199 LEU A CA 1
ATOM 1592 C C . LEU A 1 199 ? 5.900 6.541 -10.179 1.00 94.25 199 LEU A C 1
ATOM 1594 O O . LEU A 1 199 ? 5.029 5.813 -9.704 1.00 94.25 199 LEU A O 1
ATOM 1598 N N . PRO A 1 200 ? 6.421 7.557 -9.456 1.00 94.69 200 PRO A N 1
ATOM 1599 C CA . PRO A 1 200 ? 5.994 7.818 -8.079 1.00 94.69 200 PRO A CA 1
ATOM 1600 C C . PRO A 1 200 ? 4.509 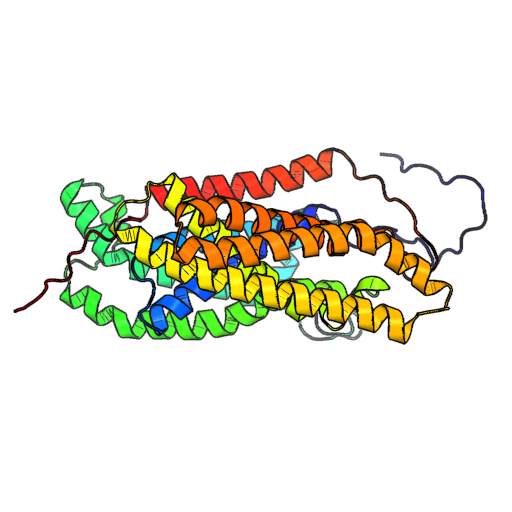8.179 -7.958 1.00 94.69 200 PRO A C 1
ATOM 1602 O O . PRO A 1 200 ? 3.844 7.725 -7.033 1.00 94.69 200 PRO A O 1
ATOM 1605 N N . ILE A 1 201 ? 3.973 8.954 -8.906 1.00 95.19 201 ILE A N 1
ATOM 1606 C CA . ILE A 1 201 ? 2.564 9.381 -8.915 1.00 95.19 201 ILE A CA 1
ATOM 1607 C C . ILE A 1 201 ? 1.649 8.206 -9.267 1.00 95.19 201 ILE A C 1
ATOM 1609 O O . ILE A 1 201 ? 0.616 8.019 -8.619 1.00 95.19 201 ILE A O 1
ATOM 1613 N N . ILE A 1 202 ? 2.044 7.394 -10.254 1.00 96.19 202 ILE A N 1
ATOM 1614 C CA . ILE A 1 202 ? 1.351 6.153 -10.617 1.00 96.19 202 ILE A CA 1
ATOM 1615 C C . ILE A 1 202 ? 1.296 5.252 -9.384 1.00 96.19 202 ILE A C 1
ATOM 1617 O O . ILE A 1 202 ? 0.217 4.847 -8.963 1.00 96.19 202 ILE A O 1
ATOM 1621 N N . PHE A 1 203 ? 2.443 5.011 -8.743 1.00 95.38 203 PHE A N 1
ATOM 1622 C CA . PHE A 1 203 ? 2.522 4.127 -7.589 1.00 95.38 203 PHE A CA 1
ATOM 1623 C C . PHE A 1 203 ? 1.684 4.613 -6.411 1.00 95.38 203 PHE A C 1
ATOM 1625 O O . PHE A 1 203 ? 0.905 3.822 -5.884 1.00 95.38 203 PHE A O 1
ATOM 1632 N N . PHE A 1 204 ? 1.804 5.890 -6.053 1.00 94.81 204 PHE A N 1
ATOM 1633 C CA . PHE A 1 204 ? 1.017 6.524 -5.000 1.00 94.81 204 PHE A CA 1
ATOM 1634 C C . PHE A 1 204 ? -0.489 6.363 -5.236 1.00 94.81 204 PHE A C 1
ATOM 1636 O O . PHE A 1 204 ? -1.228 5.947 -4.345 1.00 94.81 204 PHE A O 1
ATOM 1643 N N . THR A 1 205 ? -0.946 6.660 -6.452 1.00 95.44 205 THR A N 1
ATOM 1644 C CA . THR A 1 205 ? -2.371 6.614 -6.791 1.00 95.44 205 THR A CA 1
ATOM 1645 C C . THR A 1 205 ? -2.915 5.188 -6.768 1.00 95.44 205 THR A C 1
ATOM 1647 O O . THR A 1 205 ? -4.014 4.945 -6.271 1.00 95.44 205 THR A O 1
ATOM 1650 N N . GLU A 1 206 ? -2.130 4.234 -7.264 1.00 97.19 206 GLU A N 1
ATOM 1651 C CA . GLU A 1 206 ? -2.482 2.816 -7.252 1.00 97.19 206 GLU A CA 1
ATOM 1652 C C . GLU A 1 206 ? -2.574 2.243 -5.836 1.00 97.19 206 GLU A C 1
ATOM 1654 O O . GLU A 1 206 ? -3.441 1.407 -5.589 1.00 97.19 206 GLU A O 1
ATOM 1659 N N . TYR A 1 207 ? -1.764 2.729 -4.887 1.00 96.56 207 TYR A N 1
ATOM 1660 C CA . TYR A 1 207 ? -1.914 2.361 -3.476 1.00 96.56 207 TYR A CA 1
ATOM 1661 C C . TYR A 1 207 ? -3.244 2.827 -2.894 1.00 96.56 207 TYR A C 1
ATOM 1663 O O . TYR A 1 207 ? -3.965 2.040 -2.288 1.00 96.56 207 TYR A O 1
ATOM 1671 N N . LEU A 1 208 ? -3.626 4.081 -3.146 1.00 95.19 208 LEU A N 1
ATOM 1672 C CA . LEU A 1 208 ? -4.929 4.581 -2.708 1.00 95.19 208 LEU A CA 1
ATOM 1673 C C . LEU A 1 208 ? -6.079 3.776 -3.325 1.00 95.19 208 LEU A C 1
ATOM 1675 O O . LEU A 1 208 ? -7.052 3.456 -2.643 1.00 95.19 208 LEU A O 1
ATOM 1679 N N . LEU A 1 209 ? -5.965 3.435 -4.610 1.00 97.62 209 LEU A N 1
ATOM 1680 C CA . LEU A 1 209 ? -6.980 2.666 -5.317 1.00 97.62 209 LEU A CA 1
ATOM 1681 C C . LEU A 1 209 ? -7.126 1.251 -4.748 1.00 97.62 209 LEU A C 1
ATOM 1683 O O . LEU A 1 209 ? -8.250 0.835 -4.454 1.00 97.62 209 LEU A O 1
ATOM 1687 N N . ILE A 1 210 ? -6.019 0.517 -4.591 1.00 97.50 210 ILE A N 1
ATOM 1688 C CA . ILE A 1 210 ? -6.058 -0.868 -4.109 1.00 97.50 210 ILE A CA 1
ATOM 1689 C C . ILE A 1 210 ? -6.541 -0.934 -2.657 1.00 97.50 210 ILE A C 1
ATOM 1691 O O . ILE A 1 210 ? -7.405 -1.751 -2.350 1.00 97.50 210 ILE A O 1
ATOM 1695 N N . ASP A 1 211 ? -6.090 -0.028 -1.787 1.00 96.88 211 ASP A N 1
ATOM 1696 C CA . ASP A 1 211 ? -6.448 -0.046 -0.368 1.00 96.88 211 ASP A CA 1
ATOM 1697 C C . ASP A 1 211 ? -7.921 0.256 -0.133 1.00 96.88 211 ASP A C 1
ATOM 1699 O O . ASP A 1 211 ? -8.623 -0.499 0.542 1.00 96.88 211 ASP A O 1
ATOM 1703 N N . ILE A 1 212 ? -8.431 1.336 -0.728 1.00 97.19 212 ILE A N 1
ATOM 1704 C CA . ILE A 1 212 ? -9.845 1.682 -0.581 1.00 97.19 212 ILE A CA 1
ATOM 1705 C C . ILE A 1 212 ? -10.722 0.581 -1.189 1.00 97.19 212 ILE A C 1
ATOM 1707 O O . ILE A 1 212 ? -11.765 0.250 -0.624 1.00 97.19 212 ILE A O 1
ATOM 1711 N N . SER A 1 213 ? -10.283 -0.039 -2.288 1.00 98.00 213 SER A N 1
ATOM 1712 C CA . SER A 1 213 ? -10.981 -1.179 -2.887 1.00 98.00 213 SER A CA 1
ATOM 1713 C C . SER A 1 213 ? -11.004 -2.402 -1.966 1.00 98.00 213 SER A C 1
ATOM 1715 O O . SER A 1 213 ? -12.063 -3.003 -1.792 1.00 98.00 213 SER A O 1
ATOM 1717 N N . ILE A 1 214 ? -9.884 -2.741 -1.318 1.00 96.88 214 ILE A N 1
ATOM 1718 C CA . ILE A 1 214 ? -9.813 -3.830 -0.330 1.00 96.88 214 ILE A CA 1
ATOM 1719 C C . ILE A 1 214 ? -10.765 -3.556 0.836 1.00 96.88 214 ILE A C 1
ATOM 1721 O O . ILE A 1 214 ? -11.514 -4.445 1.235 1.00 96.88 214 ILE A O 1
ATOM 1725 N N . ILE A 1 215 ? -10.786 -2.329 1.359 1.00 95.69 215 ILE A N 1
ATOM 1726 C CA . ILE A 1 215 ? -11.671 -1.959 2.467 1.00 95.69 215 ILE A CA 1
ATOM 1727 C C . ILE A 1 215 ? -13.142 -2.043 2.068 1.00 95.69 215 ILE A C 1
ATOM 1729 O O . ILE A 1 215 ? -13.940 -2.589 2.826 1.00 95.69 215 ILE A O 1
ATOM 1733 N N . VAL A 1 216 ? -13.518 -1.549 0.887 1.00 95.56 216 VAL A N 1
ATOM 1734 C CA . VAL A 1 216 ? -14.898 -1.667 0.398 1.00 95.56 216 VAL A CA 1
ATOM 1735 C C . VAL A 1 216 ? -15.310 -3.137 0.298 1.00 95.56 216 VAL A C 1
ATOM 1737 O O . VAL A 1 216 ? -16.375 -3.494 0.798 1.00 95.56 216 VAL A O 1
ATOM 1740 N N . LEU A 1 217 ? -14.465 -4.005 -0.269 1.00 95.62 217 LEU A N 1
ATOM 1741 C CA . LEU A 1 217 ? -14.741 -5.445 -0.334 1.00 95.62 217 LEU A CA 1
ATOM 1742 C C . LEU A 1 217 ? -14.840 -6.081 1.055 1.00 95.62 217 LEU A C 1
ATOM 1744 O O . LEU A 1 217 ? -15.748 -6.872 1.298 1.00 95.62 217 LEU A O 1
ATOM 1748 N N . LEU A 1 218 ? -13.961 -5.708 1.984 1.00 92.62 218 LEU A N 1
ATOM 1749 C CA . LEU A 1 218 ? -13.988 -6.214 3.353 1.00 92.62 218 LEU A CA 1
ATOM 1750 C C . LEU A 1 218 ? -15.298 -5.849 4.068 1.00 92.62 218 LEU A C 1
ATOM 1752 O O . LEU A 1 218 ? -15.902 -6.706 4.709 1.00 92.62 218 LEU A O 1
ATOM 1756 N N . LEU A 1 219 ? -15.777 -4.610 3.912 1.00 91.00 219 LEU A N 1
ATOM 1757 C CA . LEU A 1 219 ? -17.062 -4.173 4.472 1.00 91.00 219 LEU A CA 1
ATOM 1758 C C . LEU A 1 219 ? -18.248 -4.955 3.886 1.00 91.00 219 LEU A C 1
ATOM 1760 O O . LEU A 1 219 ? -19.227 -5.203 4.588 1.00 91.00 219 LEU A O 1
ATOM 1764 N N . TRP A 1 220 ? -18.164 -5.381 2.623 1.00 90.94 220 TRP A N 1
ATOM 1765 C CA . TRP A 1 220 ? -19.156 -6.274 2.022 1.00 90.94 220 TRP A CA 1
ATOM 1766 C C . TRP A 1 220 ? -19.083 -7.699 2.576 1.00 90.94 220 TRP A C 1
ATOM 1768 O O . TRP A 1 220 ? -20.127 -8.270 2.887 1.00 90.94 220 TRP A O 1
ATOM 1778 N N . ILE A 1 221 ? -17.876 -8.251 2.740 1.00 88.94 221 ILE A N 1
ATOM 1779 C CA . ILE A 1 221 ? -17.650 -9.609 3.268 1.00 88.94 221 ILE A CA 1
ATOM 1780 C C . ILE A 1 221 ? -18.143 -9.733 4.715 1.00 88.94 221 ILE A C 1
ATOM 1782 O O . ILE A 1 221 ? -18.785 -10.720 5.062 1.00 88.94 221 ILE A O 1
ATOM 1786 N N . ILE A 1 222 ? -17.883 -8.724 5.551 1.00 83.25 222 ILE A N 1
ATOM 1787 C CA . ILE A 1 222 ? -18.320 -8.689 6.960 1.00 83.25 222 ILE A CA 1
ATOM 1788 C C . ILE A 1 222 ? -19.843 -8.460 7.077 1.00 83.25 222 ILE A C 1
ATOM 1790 O O . ILE A 1 222 ? -20.440 -8.675 8.132 1.00 83.25 222 ILE A O 1
ATOM 1794 N N . GLY A 1 223 ? -20.493 -8.084 5.976 1.00 72.56 223 GLY A N 1
ATOM 1795 C CA . GLY A 1 223 ? -21.914 -7.793 5.894 1.00 72.56 223 GLY A CA 1
ATOM 1796 C C . GLY A 1 223 ? -22.158 -6.289 5.881 1.00 72.56 223 GLY A C 1
ATOM 1797 O O . GLY A 1 223 ? -21.916 -5.584 6.864 1.00 72.56 223 GLY A O 1
ATOM 1798 N N . ALA A 1 224 ? -22.713 -5.797 4.770 1.00 59.81 224 ALA A N 1
ATOM 1799 C CA . ALA A 1 224 ? -23.127 -4.407 4.612 1.00 59.81 224 ALA A CA 1
ATOM 1800 C C . ALA A 1 224 ? -24.379 -4.102 5.458 1.00 59.81 224 ALA A C 1
ATOM 1802 O O . ALA A 1 224 ? -25.483 -3.906 4.950 1.00 59.81 224 ALA A O 1
ATOM 1803 N N . ALA A 1 225 ? -24.228 -4.069 6.780 1.00 60.78 225 ALA A N 1
ATOM 1804 C CA . ALA A 1 225 ? -25.230 -3.494 7.659 1.00 60.78 225 ALA A CA 1
ATOM 1805 C C . ALA A 1 225 ? -25.419 -2.001 7.319 1.00 60.78 225 ALA A C 1
ATOM 1807 O O . ALA A 1 225 ? -24.477 -1.321 6.907 1.00 60.78 225 ALA A O 1
ATOM 1808 N N . LYS A 1 226 ? -26.630 -1.468 7.549 1.00 63.69 226 LYS A N 1
ATOM 1809 C CA . LYS A 1 226 ? -26.972 -0.042 7.363 1.00 63.69 226 LYS A CA 1
ATOM 1810 C C . LYS A 1 226 ? -25.882 0.971 7.782 1.00 63.69 226 LYS A C 1
ATOM 1812 O O . LYS A 1 226 ? -25.712 1.922 7.020 1.00 63.69 226 LYS A O 1
ATOM 1817 N N . PRO A 1 227 ? -25.130 0.813 8.899 1.00 69.94 227 PRO A N 1
ATOM 1818 C CA . PRO A 1 227 ? -24.065 1.760 9.259 1.00 69.94 227 PRO A CA 1
ATOM 1819 C C . PRO A 1 227 ? -22.972 1.927 8.191 1.00 69.94 227 PRO A C 1
ATOM 1821 O O . PRO A 1 227 ? -22.423 3.014 8.046 1.00 69.94 227 PRO A O 1
ATOM 1824 N N . TRP A 1 228 ? -22.681 0.897 7.395 1.00 82.12 228 TRP A N 1
ATOM 1825 C CA . TRP A 1 228 ? -21.551 0.899 6.460 1.00 82.12 228 TRP A CA 1
ATOM 1826 C C . TRP A 1 228 ? -21.873 1.517 5.102 1.00 82.12 228 TRP A C 1
ATOM 1828 O O . TRP A 1 228 ? -20.964 1.897 4.370 1.00 82.12 228 TRP A O 1
ATOM 1838 N N . LEU A 1 229 ? -23.154 1.659 4.753 1.00 84.94 229 LEU A N 1
ATOM 1839 C CA . LEU A 1 229 ? -23.573 2.112 3.422 1.00 84.94 229 LEU A CA 1
ATOM 1840 C C . LEU A 1 229 ? -23.092 3.537 3.108 1.00 84.94 229 LEU A C 1
ATOM 1842 O O . LEU A 1 229 ? -22.651 3.812 1.991 1.00 84.94 229 LEU A O 1
ATOM 1846 N N . ASN A 1 230 ? -23.120 4.431 4.102 1.00 88.19 230 ASN A N 1
ATOM 1847 C CA . ASN A 1 230 ? -22.631 5.805 3.953 1.00 88.19 230 ASN A CA 1
ATOM 1848 C C . ASN A 1 230 ? -21.107 5.850 3.777 1.00 88.19 230 ASN A C 1
ATOM 1850 O O . ASN A 1 230 ? -20.595 6.613 2.950 1.00 88.19 230 ASN A O 1
ATOM 1854 N N . ALA A 1 231 ? -20.391 5.001 4.519 1.00 90.12 231 ALA A N 1
ATOM 1855 C CA . ALA A 1 231 ? -18.951 4.850 4.382 1.00 90.12 231 ALA A CA 1
ATOM 1856 C C . ALA A 1 231 ? -18.592 4.289 2.999 1.00 90.12 231 ALA A C 1
ATOM 1858 O O . ALA A 1 231 ? -17.794 4.903 2.300 1.00 90.12 231 ALA A O 1
ATOM 1859 N N . ILE A 1 232 ? -19.244 3.210 2.547 1.00 92.94 232 ILE A N 1
ATOM 1860 C CA . ILE A 1 232 ? -19.030 2.598 1.223 1.00 92.94 232 ILE A CA 1
ATOM 1861 C C . ILE A 1 232 ? -19.260 3.611 0.098 1.00 92.94 232 ILE A C 1
ATOM 1863 O O . ILE A 1 232 ? -18.460 3.682 -0.834 1.00 92.94 232 ILE A O 1
ATOM 1867 N N . ARG A 1 233 ? -20.311 4.433 0.185 1.00 92.19 233 ARG A N 1
ATOM 1868 C CA . ARG A 1 233 ? -20.582 5.485 -0.807 1.00 92.19 233 ARG A CA 1
ATOM 1869 C C . ARG A 1 233 ? -19.451 6.516 -0.871 1.00 92.19 233 ARG A C 1
ATOM 1871 O O . ARG A 1 233 ? -18.954 6.855 -1.944 1.00 92.19 233 ARG A O 1
ATOM 1878 N N . SER A 1 234 ? -19.009 6.979 0.292 1.00 93.12 234 SER A N 1
ATOM 1879 C CA . SER A 1 234 ? -17.924 7.955 0.403 1.00 93.12 234 SER A CA 1
ATOM 1880 C C . SER A 1 234 ? -16.586 7.375 -0.080 1.00 93.12 234 SER A C 1
ATOM 1882 O O . SER A 1 234 ? -15.871 8.023 -0.840 1.00 93.12 234 SER A O 1
ATOM 1884 N N . LEU A 1 235 ? -16.280 6.126 0.281 1.00 95.38 235 LEU A N 1
ATOM 1885 C CA . LEU A 1 235 ? -15.102 5.389 -0.186 1.00 95.38 235 LEU A CA 1
ATOM 1886 C C . LEU A 1 235 ? -15.151 5.138 -1.700 1.00 95.38 235 LEU A C 1
ATOM 1888 O O . LEU A 1 235 ? -14.138 5.281 -2.374 1.00 95.38 235 LEU A O 1
ATOM 1892 N N . SER A 1 236 ? -16.330 4.871 -2.266 1.00 96.19 236 SER A N 1
ATOM 1893 C CA . SER A 1 236 ? -16.508 4.751 -3.720 1.00 96.19 236 SER A CA 1
ATOM 1894 C C . SER A 1 236 ? -16.139 6.055 -4.441 1.00 96.19 236 SER A C 1
ATOM 1896 O O . SER A 1 236 ? -15.477 6.048 -5.479 1.00 96.19 236 SER A O 1
ATOM 1898 N N . THR A 1 237 ? -16.457 7.213 -3.868 1.00 95.81 237 THR A N 1
ATOM 1899 C CA . THR A 1 237 ? -16.009 8.485 -4.460 1.00 95.81 237 THR A CA 1
ATOM 1900 C C . THR A 1 237 ? -14.478 8.587 -4.483 1.00 95.81 237 THR A C 1
ATOM 1902 O O . THR A 1 237 ? -13.907 9.068 -5.459 1.00 95.81 237 THR A O 1
ATOM 1905 N N . ILE A 1 238 ? -13.797 8.061 -3.462 1.00 96.31 238 ILE A N 1
ATOM 1906 C CA . ILE A 1 238 ? -12.329 8.006 -3.429 1.00 96.31 238 ILE A CA 1
ATOM 1907 C C . ILE A 1 238 ? -11.788 7.029 -4.486 1.00 96.31 238 ILE A C 1
ATOM 1909 O O . ILE A 1 238 ? -10.837 7.380 -5.180 1.00 96.31 238 ILE A O 1
ATOM 1913 N N . ILE A 1 239 ? -12.418 5.862 -4.686 1.00 97.81 239 ILE A N 1
ATOM 1914 C CA . ILE A 1 239 ? -12.068 4.923 -5.774 1.00 97.81 239 ILE A CA 1
ATOM 1915 C C . ILE A 1 239 ? -12.179 5.611 -7.137 1.00 97.81 239 ILE A C 1
ATOM 1917 O O . ILE A 1 239 ? -11.288 5.454 -7.970 1.00 97.81 239 ILE A O 1
ATOM 1921 N N . ALA A 1 240 ? -13.234 6.400 -7.362 1.00 98.06 240 ALA A N 1
ATOM 1922 C CA . ALA A 1 240 ? -13.407 7.154 -8.601 1.00 98.06 240 ALA A CA 1
ATOM 1923 C C . ALA A 1 240 ? -12.254 8.149 -8.810 1.00 98.06 240 ALA A C 1
ATOM 1925 O O . ALA A 1 240 ? -11.617 8.143 -9.861 1.00 98.06 240 ALA A O 1
ATOM 1926 N N . ILE A 1 241 ? -11.927 8.951 -7.792 1.00 97.81 241 ILE A N 1
ATOM 1927 C CA . ILE A 1 241 ? -10.828 9.927 -7.861 1.00 97.81 241 ILE A CA 1
ATOM 1928 C C . ILE A 1 241 ? -9.485 9.229 -8.111 1.00 97.81 241 ILE A C 1
ATOM 1930 O O . ILE A 1 241 ? -8.735 9.647 -8.990 1.00 97.81 241 ILE A O 1
ATOM 1934 N N . ALA A 1 242 ? -9.185 8.152 -7.382 1.00 97.50 242 ALA A N 1
ATOM 1935 C CA . ALA A 1 242 ? -7.943 7.404 -7.554 1.00 97.50 242 ALA A CA 1
ATOM 1936 C C . ALA A 1 242 ? -7.857 6.764 -8.951 1.00 97.50 242 ALA A C 1
ATOM 1938 O O . ALA A 1 242 ? -6.826 6.861 -9.609 1.00 97.50 242 ALA A O 1
ATOM 1939 N N . SER A 1 243 ? -8.955 6.194 -9.453 1.00 98.44 243 SER A N 1
ATOM 1940 C CA . SER A 1 243 ? -9.012 5.620 -10.804 1.00 98.44 243 SER A CA 1
ATOM 1941 C C . SER A 1 243 ? -8.782 6.682 -11.881 1.00 98.44 243 SER A C 1
ATOM 1943 O O . SER A 1 243 ? -7.972 6.476 -12.781 1.00 98.44 243 SER A O 1
ATOM 1945 N N . ALA A 1 244 ? -9.430 7.847 -11.769 1.00 98.50 244 ALA A N 1
ATOM 1946 C CA . ALA A 1 244 ? -9.224 8.966 -12.688 1.00 98.50 244 ALA A CA 1
ATOM 1947 C C . ALA A 1 244 ? -7.763 9.444 -12.685 1.00 98.50 244 ALA A C 1
ATOM 1949 O O . ALA A 1 244 ? -7.158 9.593 -13.747 1.00 98.50 244 ALA A O 1
ATOM 1950 N N . SER A 1 245 ? -7.170 9.613 -11.501 1.00 98.06 245 SER A N 1
ATOM 1951 C CA . SER A 1 245 ? -5.761 9.986 -11.354 1.00 98.06 245 SER A CA 1
ATOM 1952 C C . SER A 1 245 ? -4.816 8.942 -11.960 1.00 98.06 245 SER A C 1
ATOM 1954 O O . SER A 1 245 ? -3.849 9.317 -12.621 1.00 98.06 245 SER A O 1
ATOM 1956 N N . ALA A 1 246 ? -5.104 7.644 -11.806 1.00 97.88 246 ALA A N 1
ATOM 1957 C CA . ALA A 1 246 ? -4.287 6.567 -12.365 1.00 97.88 246 ALA A CA 1
ATOM 1958 C C . ALA A 1 246 ? -4.362 6.540 -13.900 1.00 97.88 246 ALA A C 1
ATOM 1960 O O . ALA A 1 246 ? -3.331 6.424 -14.561 1.00 97.88 246 ALA A O 1
ATOM 1961 N N . ILE A 1 247 ? -5.560 6.730 -14.471 1.00 98.50 247 ILE A N 1
ATOM 1962 C CA . ILE A 1 247 ? -5.766 6.863 -15.924 1.00 98.50 247 ILE A CA 1
ATOM 1963 C C . ILE A 1 247 ? -4.950 8.033 -16.470 1.00 98.50 247 ILE A C 1
ATOM 1965 O O . ILE A 1 247 ? -4.211 7.865 -17.441 1.00 9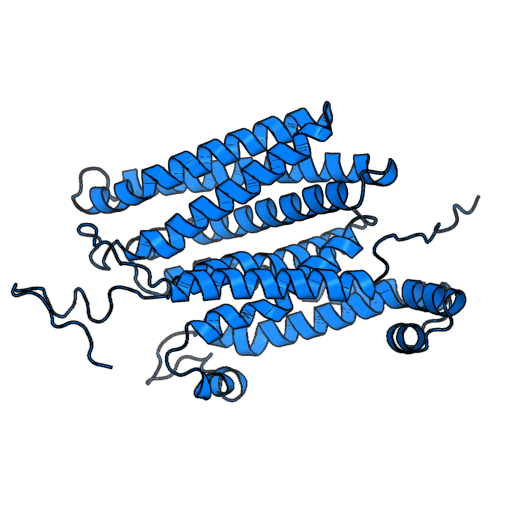8.50 247 ILE A O 1
ATOM 1969 N N . VAL A 1 248 ? -5.063 9.211 -15.846 1.00 98.31 248 VAL A N 1
ATOM 1970 C CA . VAL A 1 248 ? -4.337 10.413 -16.275 1.00 98.31 248 VAL A CA 1
ATOM 1971 C C . VAL A 1 248 ? -2.831 10.185 -16.183 1.00 98.31 248 VAL A C 1
ATOM 1973 O O . VAL A 1 248 ? -2.127 10.417 -17.162 1.00 98.31 248 VAL A O 1
ATOM 1976 N N . ALA A 1 249 ? -2.331 9.676 -15.054 1.00 97.62 249 ALA A N 1
ATOM 1977 C CA . ALA A 1 249 ? -0.905 9.444 -14.856 1.00 97.62 249 ALA A CA 1
ATOM 1978 C C . ALA A 1 249 ? -0.328 8.441 -15.869 1.00 97.62 249 ALA A C 1
ATOM 1980 O O . ALA A 1 249 ? 0.720 8.708 -16.457 1.00 97.62 249 ALA A O 1
ATOM 1981 N N . LEU A 1 250 ? -1.020 7.326 -16.132 1.00 96.94 250 LEU A N 1
ATOM 1982 C CA . LEU A 1 250 ? -0.577 6.336 -17.118 1.00 96.94 250 LEU A CA 1
ATOM 1983 C C . LEU A 1 250 ? -0.640 6.863 -18.548 1.00 96.94 250 LEU A C 1
ATOM 1985 O O . LEU A 1 250 ? 0.315 6.697 -19.305 1.00 96.94 250 LEU A O 1
ATOM 1989 N N . THR A 1 251 ? -1.726 7.545 -18.913 1.00 96.75 251 THR A N 1
ATOM 1990 C CA 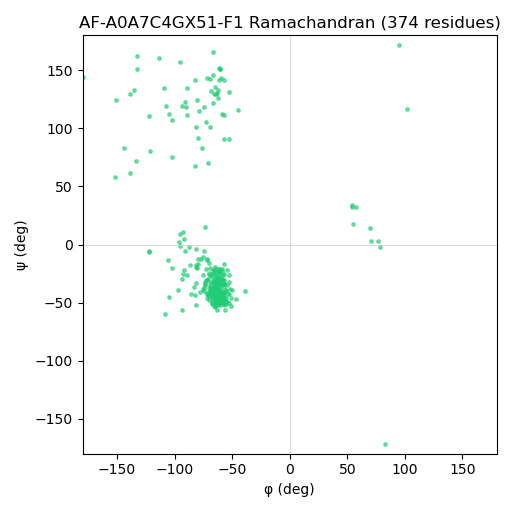. THR A 1 251 ? -1.876 8.116 -20.257 1.00 96.75 251 THR A CA 1
ATOM 1991 C C . THR A 1 251 ? -0.790 9.159 -20.513 1.00 96.75 251 THR A C 1
ATOM 1993 O O . THR A 1 251 ? -0.106 9.099 -21.533 1.00 96.75 251 THR A O 1
ATOM 1996 N N . LEU A 1 252 ? -0.541 10.055 -19.552 1.00 97.44 252 LEU A N 1
ATOM 1997 C CA . LEU A 1 252 ? 0.551 11.023 -19.638 1.00 97.44 252 LEU A CA 1
ATOM 1998 C C . LEU A 1 252 ? 1.919 10.337 -19.719 1.00 97.44 252 LEU A C 1
ATOM 2000 O O . LEU A 1 252 ? 2.741 10.746 -20.533 1.00 97.44 252 LEU A O 1
ATOM 2004 N N . GLN A 1 253 ? 2.161 9.274 -18.946 1.00 96.25 253 GLN A N 1
ATOM 2005 C CA . GLN A 1 253 ? 3.428 8.539 -18.992 1.00 96.25 253 GLN A CA 1
ATOM 2006 C C . GLN A 1 253 ? 3.674 7.912 -20.372 1.00 96.25 253 GLN A C 1
ATOM 2008 O O . GLN A 1 253 ? 4.775 8.036 -20.912 1.00 96.25 253 GLN A O 1
ATOM 2013 N N . THR A 1 254 ? 2.652 7.302 -20.981 1.00 95.38 254 THR A N 1
ATOM 2014 C CA . THR A 1 254 ? 2.755 6.777 -22.355 1.00 95.38 254 THR A CA 1
ATOM 2015 C C . THR A 1 254 ? 2.939 7.885 -23.393 1.00 95.38 254 THR A C 1
ATOM 2017 O O . THR A 1 254 ? 3.731 7.734 -24.323 1.00 95.38 254 THR A O 1
ATOM 2020 N N . GLY A 1 255 ? 2.288 9.037 -23.198 1.00 95.56 255 GLY A N 1
ATOM 2021 C CA . GLY A 1 255 ? 2.484 10.227 -24.024 1.00 95.56 255 GLY A CA 1
ATOM 2022 C C . GLY A 1 255 ? 3.916 10.758 -23.948 1.00 95.56 255 GLY A C 1
ATOM 2023 O O . GLY A 1 255 ? 4.510 11.052 -24.980 1.00 95.56 255 GLY A O 1
ATOM 2024 N N . ILE A 1 256 ? 4.514 10.808 -22.753 1.00 95.38 256 ILE A N 1
ATOM 2025 C CA . ILE A 1 256 ? 5.919 11.200 -22.556 1.00 95.38 256 ILE A CA 1
ATOM 2026 C C . ILE A 1 256 ? 6.856 10.247 -23.304 1.00 95.38 256 ILE A C 1
ATOM 2028 O O . ILE A 1 256 ? 7.775 10.706 -23.982 1.00 95.38 256 ILE A O 1
ATOM 2032 N N . TRP A 1 257 ? 6.624 8.933 -23.228 1.00 95.38 257 TRP A N 1
ATOM 2033 C CA . TRP A 1 257 ? 7.424 7.967 -23.983 1.00 95.38 257 TRP A CA 1
ATOM 2034 C C . TRP A 1 257 ? 7.294 8.162 -25.494 1.00 95.38 257 TRP A C 1
ATOM 2036 O O . TRP A 1 257 ? 8.304 8.135 -26.194 1.00 95.38 257 TRP A O 1
ATOM 2046 N N . PHE A 1 258 ? 6.084 8.417 -25.999 1.00 94.69 258 PHE A N 1
ATOM 2047 C CA . PHE A 1 258 ? 5.867 8.721 -27.414 1.00 94.69 258 PHE A CA 1
ATOM 2048 C C . PHE A 1 258 ? 6.554 10.016 -27.849 1.00 94.69 258 PHE A C 1
ATOM 2050 O O . PHE A 1 258 ? 7.232 10.025 -28.867 1.00 94.69 258 PHE A O 1
ATOM 2057 N N . LEU A 1 259 ? 6.452 11.094 -27.074 1.00 95.06 259 LEU A N 1
ATOM 2058 C CA . LEU A 1 259 ? 7.094 12.364 -27.416 1.00 95.06 259 LEU A CA 1
ATOM 2059 C C . LEU A 1 259 ? 8.625 12.273 -27.386 1.00 95.06 259 LEU A C 1
ATOM 2061 O O . LEU A 1 259 ? 9.291 12.904 -28.201 1.00 95.06 259 LEU A O 1
ATOM 2065 N N . LYS A 1 260 ? 9.190 11.498 -26.451 1.00 93.88 260 LYS A N 1
ATOM 2066 C CA . LYS A 1 260 ? 10.644 11.384 -26.273 1.00 93.88 260 LYS A CA 1
ATOM 2067 C C . LYS A 1 260 ? 11.294 10.384 -27.229 1.00 93.88 260 LYS A C 1
ATOM 2069 O O . LYS A 1 260 ? 12.424 10.602 -27.653 1.00 93.88 260 LYS A O 1
ATOM 2074 N N . PHE A 1 261 ? 10.609 9.284 -27.532 1.00 93.44 261 PHE A N 1
ATOM 2075 C CA . PHE A 1 261 ? 11.183 8.160 -28.276 1.00 93.44 261 PHE A CA 1
ATOM 2076 C C . PHE A 1 261 ? 10.428 7.822 -29.561 1.00 93.44 261 PHE A C 1
ATOM 2078 O O . PHE A 1 261 ? 10.892 6.962 -30.305 1.00 93.44 261 PHE A O 1
ATOM 2085 N N . GLY A 1 262 ? 9.295 8.463 -29.849 1.00 90.56 262 GLY A N 1
ATOM 2086 C CA . GLY A 1 262 ? 8.493 8.209 -31.043 1.00 90.56 262 GLY A CA 1
ATOM 2087 C C . GLY A 1 262 ? 9.325 8.300 -32.321 1.00 90.56 262 GLY A C 1
ATOM 2088 O O . GLY A 1 262 ? 10.112 9.225 -32.505 1.00 90.56 262 GLY A O 1
ATOM 2089 N N . GLY A 1 263 ? 9.192 7.293 -33.186 1.00 86.19 263 GLY A N 1
ATOM 2090 C CA . GLY A 1 263 ? 9.990 7.172 -34.410 1.00 86.19 263 GLY A CA 1
ATOM 2091 C C . GLY A 1 263 ? 11.422 6.654 -34.212 1.00 86.19 263 GLY A C 1
ATOM 2092 O O . GLY A 1 263 ? 12.118 6.447 -35.201 1.00 86.19 263 GLY A O 1
ATOM 2093 N N . SER A 1 264 ? 11.866 6.400 -32.975 1.00 89.44 264 SER A N 1
ATOM 2094 C CA . SER A 1 264 ? 13.162 5.767 -32.690 1.00 89.44 264 SER A CA 1
ATOM 2095 C C . SER A 1 264 ? 13.036 4.247 -32.481 1.00 89.44 264 SER A C 1
ATOM 2097 O O . SER A 1 264 ? 11.973 3.773 -32.063 1.00 89.44 264 SER A O 1
ATOM 2099 N N . PRO A 1 265 ? 14.124 3.471 -32.670 1.00 85.06 265 PRO A N 1
ATOM 2100 C CA . PRO A 1 265 ? 14.138 2.035 -32.373 1.00 85.06 265 PRO A CA 1
ATOM 2101 C C . PRO A 1 265 ? 13.772 1.705 -30.918 1.00 85.06 265 PRO A C 1
ATOM 2103 O O . PRO A 1 265 ? 13.136 0.684 -30.663 1.00 85.06 265 PRO A O 1
ATOM 2106 N N . TYR A 1 266 ? 14.087 2.594 -29.970 1.00 86.88 266 TYR A N 1
ATOM 2107 C CA . TYR A 1 266 ? 13.787 2.419 -28.543 1.00 86.88 266 TYR A CA 1
ATOM 2108 C C . TYR A 1 266 ? 12.287 2.409 -28.232 1.00 86.88 266 TYR A C 1
ATOM 2110 O O . TYR A 1 266 ? 11.867 1.852 -27.219 1.00 86.88 266 TYR A O 1
ATOM 2118 N N . TYR A 1 267 ? 11.457 3.008 -29.093 1.00 89.06 267 TYR A N 1
ATOM 2119 C CA . TYR A 1 267 ? 10.012 3.032 -28.879 1.00 89.06 267 TYR A CA 1
ATOM 2120 C C . TYR A 1 267 ? 9.386 1.639 -28.940 1.00 89.06 267 TYR A C 1
ATOM 2122 O O . TYR A 1 267 ? 8.441 1.362 -28.205 1.00 89.06 267 TYR A O 1
ATOM 2130 N N . SER A 1 268 ? 9.951 0.750 -29.764 1.00 85.31 268 SER A N 1
ATOM 2131 C CA . SER A 1 268 ? 9.497 -0.641 -29.891 1.00 85.31 268 SER A CA 1
ATOM 2132 C C . SER A 1 268 ? 9.597 -1.430 -28.580 1.00 85.31 268 SER A C 1
ATOM 2134 O O . SER A 1 268 ? 8.818 -2.347 -28.348 1.00 85.31 268 SER A O 1
ATOM 2136 N N . SER A 1 269 ? 10.490 -1.035 -27.674 1.00 84.88 269 SER A N 1
ATOM 2137 C CA . SER A 1 269 ? 10.596 -1.649 -26.351 1.00 84.88 269 SER A CA 1
ATOM 2138 C C . SER A 1 269 ? 9.439 -1.227 -25.443 1.00 84.88 269 SER A C 1
ATOM 2140 O O . SER A 1 269 ? 8.926 -2.035 -24.678 1.00 84.88 269 SER A O 1
ATOM 2142 N N . PHE A 1 270 ? 8.951 0.015 -25.553 1.00 88.62 270 PHE A N 1
ATOM 2143 C CA . PHE A 1 270 ? 7.788 0.467 -24.782 1.00 88.62 270 PHE A CA 1
ATOM 2144 C C . PHE A 1 270 ? 6.477 -0.151 -25.267 1.00 88.62 270 PHE A C 1
ATOM 2146 O O . PHE A 1 270 ? 5.589 -0.386 -24.448 1.00 88.62 270 PHE A O 1
ATOM 2153 N N . THR A 1 271 ? 6.346 -0.464 -26.562 1.00 86.81 271 THR A N 1
ATOM 2154 C CA . THR A 1 271 ? 5.114 -1.076 -27.090 1.00 86.81 271 THR A CA 1
ATOM 2155 C C . THR A 1 271 ? 4.839 -2.454 -26.489 1.00 86.81 271 THR A C 1
ATOM 2157 O O . THR A 1 271 ? 3.673 -2.828 -26.358 1.00 86.81 271 THR A O 1
ATOM 2160 N N . HIS A 1 272 ? 5.875 -3.162 -26.024 1.00 88.38 272 HIS A N 1
ATOM 2161 C CA . HIS A 1 272 ? 5.743 -4.394 -25.235 1.00 88.38 272 HIS A CA 1
ATOM 2162 C C . HIS A 1 272 ? 4.875 -4.204 -23.983 1.00 88.38 272 HIS A C 1
ATOM 2164 O O . HIS A 1 272 ? 4.025 -5.033 -23.663 1.00 88.38 272 HIS A O 1
ATOM 2170 N N . LEU A 1 273 ? 5.024 -3.057 -23.315 1.00 93.62 273 LEU A N 1
ATOM 2171 C CA . LEU A 1 273 ? 4.288 -2.722 -22.096 1.00 93.62 273 LEU A CA 1
ATOM 2172 C C . LEU A 1 273 ? 2.875 -2.197 -22.380 1.00 93.62 273 LEU A C 1
ATOM 2174 O O . LEU A 1 273 ? 2.041 -2.159 -21.474 1.00 93.62 273 LEU A O 1
ATOM 2178 N N . TYR A 1 274 ? 2.584 -1.763 -23.609 1.00 93.94 274 TYR A N 1
ATOM 2179 C CA . TYR A 1 274 ? 1.339 -1.052 -23.916 1.00 93.94 274 TYR A CA 1
ATOM 2180 C C . TYR A 1 274 ? 0.113 -1.938 -23.816 1.00 93.94 274 TYR A C 1
ATOM 2182 O O . TYR A 1 274 ? -0.913 -1.472 -23.336 1.00 93.94 274 TYR A O 1
ATOM 2190 N N . SER A 1 275 ? 0.222 -3.208 -24.203 1.00 92.31 275 SER A N 1
ATOM 2191 C CA . SER A 1 275 ? -0.894 -4.155 -24.126 1.00 92.31 275 SER A CA 1
ATOM 2192 C C . SER A 1 275 ? -1.480 -4.224 -22.708 1.00 92.31 275 SER A C 1
ATOM 2194 O O . SER A 1 275 ? -2.681 -4.030 -22.514 1.00 92.31 275 SER A O 1
ATOM 2196 N N . LEU A 1 276 ? -0.623 -4.400 -21.699 1.00 96.62 276 LEU A N 1
ATOM 2197 C CA . LEU A 1 276 ? -1.034 -4.450 -20.298 1.00 96.62 276 LEU A CA 1
ATOM 2198 C C . LEU A 1 276 ? -1.420 -3.071 -19.747 1.00 96.62 276 LEU A C 1
ATOM 2200 O O . LEU A 1 276 ? -2.356 -2.999 -18.953 1.00 96.62 276 LEU A O 1
ATOM 2204 N N . ILE A 1 277 ? -0.782 -1.977 -20.190 1.00 97.12 277 ILE A N 1
ATOM 2205 C CA . ILE A 1 277 ? -1.215 -0.614 -19.820 1.00 97.12 277 ILE A CA 1
ATOM 2206 C C . ILE A 1 277 ? -2.636 -0.353 -20.320 1.00 97.12 277 ILE A C 1
ATOM 2208 O O . ILE A 1 277 ? -3.463 0.145 -19.563 1.00 97.12 277 ILE A O 1
ATOM 2212 N N . THR A 1 278 ? -2.956 -0.711 -21.564 1.00 97.12 278 THR A N 1
ATOM 2213 C CA . THR A 1 278 ? -4.299 -0.535 -22.127 1.00 97.12 278 THR A CA 1
ATOM 2214 C C . THR A 1 278 ? -5.335 -1.335 -21.345 1.00 97.12 278 THR A C 1
ATOM 2216 O O . THR A 1 278 ? -6.398 -0.801 -21.028 1.00 97.12 278 THR A O 1
ATOM 2219 N N . ILE A 1 279 ? -5.021 -2.580 -20.969 1.00 98.12 279 ILE A N 1
ATOM 2220 C CA . ILE A 1 279 ? -5.904 -3.401 -20.129 1.00 98.12 279 ILE A CA 1
ATOM 2221 C C . ILE A 1 279 ? -6.097 -2.757 -18.749 1.00 98.12 279 ILE A C 1
ATOM 2223 O O . ILE A 1 279 ? -7.233 -2.629 -18.290 1.00 98.12 279 ILE A O 1
ATOM 2227 N N . ALA A 1 280 ? -5.022 -2.304 -18.099 1.00 98.31 280 ALA A N 1
ATOM 2228 C CA . ALA A 1 280 ? -5.106 -1.639 -16.801 1.00 98.31 280 ALA A CA 1
ATOM 2229 C C . ALA A 1 280 ? -5.934 -0.346 -16.866 1.00 98.31 280 ALA A C 1
ATOM 2231 O O . ALA A 1 280 ? -6.820 -0.142 -16.040 1.00 98.31 280 ALA A O 1
ATOM 2232 N N . VAL A 1 281 ? -5.719 0.493 -17.885 1.00 98.44 281 VAL A N 1
ATOM 2233 C CA . VAL A 1 281 ? -6.498 1.720 -18.111 1.00 98.44 281 VAL A CA 1
ATOM 2234 C C . VAL A 1 281 ? -7.975 1.401 -18.341 1.00 98.44 281 VAL A C 1
ATOM 2236 O O . VAL A 1 281 ? -8.831 2.062 -17.757 1.00 98.44 281 VAL A O 1
ATOM 2239 N N . ALA A 1 282 ? -8.299 0.372 -19.129 1.00 98.56 282 ALA A N 1
ATOM 2240 C CA . ALA A 1 282 ? -9.683 -0.057 -19.325 1.00 98.56 282 ALA A CA 1
ATOM 2241 C C . ALA A 1 282 ? -10.340 -0.487 -18.001 1.00 98.56 282 ALA A C 1
ATOM 2243 O O . ALA A 1 282 ? -11.465 -0.079 -17.706 1.00 98.56 282 ALA A O 1
ATOM 2244 N N . LEU A 1 283 ? -9.624 -1.243 -17.163 1.00 98.75 283 LEU A N 1
ATOM 2245 C CA . LEU A 1 283 ? -10.094 -1.631 -15.831 1.00 98.75 283 LEU A CA 1
ATOM 2246 C C . LEU A 1 283 ? -10.268 -0.426 -14.898 1.00 98.75 283 LEU A C 1
ATOM 2248 O O . LEU A 1 283 ? -11.259 -0.364 -14.172 1.00 98.75 283 LEU A O 1
ATOM 2252 N N . TYR A 1 284 ? -9.379 0.567 -14.957 1.00 98.69 284 TYR A N 1
ATOM 2253 C CA . TYR A 1 284 ? -9.539 1.815 -14.209 1.00 98.69 284 TYR A CA 1
ATOM 2254 C C . TYR A 1 284 ? -10.734 2.637 -14.691 1.00 98.69 284 TYR A C 1
ATOM 2256 O O . TYR A 1 284 ? -11.429 3.226 -13.868 1.00 98.69 284 TYR A O 1
ATOM 2264 N N . ILE A 1 285 ? -11.034 2.654 -15.993 1.00 98.81 285 ILE A N 1
ATOM 2265 C CA . ILE A 1 285 ? -12.243 3.304 -16.522 1.00 98.81 285 ILE A CA 1
ATOM 2266 C C . ILE A 1 285 ? -13.495 2.595 -15.993 1.00 98.81 285 ILE A C 1
ATOM 2268 O O . ILE A 1 285 ? -14.431 3.257 -15.543 1.00 98.81 285 ILE A O 1
ATOM 2272 N N . ILE A 1 286 ? -13.506 1.258 -15.992 1.00 98.75 286 ILE A N 1
ATOM 2273 C CA . ILE A 1 286 ? -14.601 0.467 -15.416 1.00 98.75 286 ILE A CA 1
ATOM 2274 C C . ILE A 1 286 ? -14.762 0.792 -13.925 1.00 98.75 286 ILE A C 1
ATOM 2276 O O . ILE A 1 286 ? -15.873 1.096 -13.486 1.00 98.75 286 ILE A O 1
ATOM 2280 N N . ALA A 1 287 ? -13.667 0.790 -13.159 1.00 98.56 287 ALA A N 1
ATOM 2281 C CA . ALA A 1 287 ? -13.674 1.139 -11.742 1.00 98.56 287 ALA A CA 1
ATOM 2282 C C . ALA A 1 287 ? -14.213 2.560 -11.514 1.00 98.56 287 ALA A C 1
ATOM 2284 O O . ALA A 1 287 ? -15.113 2.745 -10.699 1.00 98.56 287 ALA A O 1
ATOM 2285 N N . LEU A 1 288 ? -13.748 3.546 -12.285 1.00 98.62 288 LEU A N 1
ATOM 2286 C CA . LEU A 1 288 ? -14.214 4.931 -12.239 1.00 98.62 288 LEU A CA 1
ATOM 2287 C C . LEU A 1 288 ? -15.728 5.032 -12.460 1.00 98.62 288 LEU A C 1
ATOM 2289 O O . LEU A 1 288 ? -16.443 5.577 -11.618 1.00 98.62 288 LEU A O 1
ATOM 2293 N N . VAL A 1 289 ? -16.226 4.499 -13.579 1.00 98.56 289 VAL A N 1
ATOM 2294 C CA . VAL A 1 289 ? -17.640 4.611 -13.964 1.00 98.56 289 VAL A CA 1
ATOM 2295 C C . VAL A 1 289 ? -18.533 3.907 -12.946 1.00 98.56 289 VAL A C 1
ATOM 2297 O O . VAL A 1 289 ? -19.492 4.501 -12.448 1.00 98.56 289 VAL A O 1
ATOM 2300 N N . LEU A 1 290 ? -18.211 2.662 -12.584 1.00 98.31 290 LEU A N 1
ATOM 2301 C CA . LEU A 1 290 ? -19.008 1.892 -11.629 1.00 98.31 290 LEU A CA 1
ATOM 2302 C C . LEU A 1 290 ? -18.986 2.509 -10.232 1.00 98.31 290 LEU A C 1
ATOM 2304 O O . LEU A 1 290 ? -20.003 2.484 -9.540 1.00 98.31 290 LEU A O 1
ATOM 2308 N N . SER A 1 291 ? -17.868 3.113 -9.833 1.00 97.88 291 SER A N 1
ATOM 2309 C CA . SER A 1 291 ? -17.759 3.773 -8.538 1.00 97.88 291 SER A CA 1
ATOM 2310 C C . SER A 1 291 ? -18.540 5.089 -8.465 1.00 97.88 291 SER A C 1
ATOM 2312 O O . SER A 1 291 ? -19.086 5.433 -7.420 1.00 97.88 291 SER A O 1
ATOM 2314 N N . LEU A 1 292 ? -18.683 5.812 -9.581 1.00 97.56 292 LEU A N 1
ATOM 2315 C CA . LEU A 1 292 ? -19.597 6.957 -9.655 1.00 97.56 292 LEU A CA 1
ATOM 2316 C C . LEU A 1 292 ? -21.065 6.510 -9.611 1.00 97.56 292 LEU A C 1
ATOM 2318 O O . LEU A 1 292 ? -21.875 7.110 -8.899 1.00 97.56 292 LEU A O 1
ATOM 2322 N N . LEU A 1 293 ? -21.404 5.434 -10.330 1.00 97.25 293 LEU A N 1
ATOM 2323 C CA . LEU A 1 293 ? -22.751 4.854 -10.343 1.00 97.25 293 LEU A CA 1
ATOM 2324 C C . LEU A 1 293 ? -23.141 4.224 -8.997 1.00 97.25 293 LEU A C 1
ATOM 2326 O O . LEU A 1 293 ? -24.333 4.176 -8.669 1.00 97.25 293 LEU A O 1
ATOM 2330 N N . SER A 1 294 ? -22.170 3.793 -8.185 1.00 95.12 294 SER A N 1
ATOM 2331 C CA . SER A 1 294 ? -22.427 3.191 -6.872 1.00 95.12 294 SER A CA 1
ATOM 2332 C C . SER A 1 294 ? -23.056 4.167 -5.871 1.00 95.12 294 SER A C 1
ATOM 2334 O O . SER A 1 294 ? -23.738 3.741 -4.936 1.00 95.12 294 SER A O 1
ATOM 2336 N N . ASN A 1 295 ? -22.944 5.481 -6.114 1.00 90.25 295 ASN A N 1
ATOM 2337 C CA . ASN A 1 295 ? -23.672 6.498 -5.354 1.00 90.25 295 ASN A CA 1
ATOM 2338 C C . ASN A 1 295 ? -25.190 6.281 -5.390 1.00 90.25 295 ASN A C 1
ATOM 2340 O O . ASN A 1 295 ? -25.876 6.544 -4.399 1.00 90.25 295 ASN A O 1
ATOM 2344 N N . ARG A 1 296 ? -25.705 5.760 -6.512 1.00 92.88 296 ARG A N 1
ATOM 2345 C CA . ARG A 1 296 ? -27.111 5.378 -6.685 1.00 92.88 296 ARG A CA 1
ATOM 2346 C C . ARG A 1 296 ? -27.335 3.883 -6.454 1.00 92.88 296 ARG A C 1
ATOM 2348 O O . ARG A 1 296 ? -28.326 3.517 -5.830 1.00 92.88 296 ARG A O 1
ATOM 2355 N N . TYR A 1 297 ? -26.416 3.035 -6.915 1.00 94.75 297 TYR A N 1
ATOM 2356 C CA . TYR A 1 297 ? -26.525 1.575 -6.851 1.00 94.75 297 TYR A CA 1
ATOM 2357 C C . TYR A 1 297 ? -25.358 0.967 -6.067 1.00 94.75 297 TYR A C 1
ATOM 2359 O O . TYR A 1 297 ? -24.397 0.467 -6.647 1.00 94.75 297 TYR A O 1
ATOM 2367 N N . ILE A 1 298 ? -25.449 0.994 -4.735 1.00 92.31 298 ILE A N 1
ATOM 2368 C CA . ILE A 1 298 ? -24.349 0.634 -3.819 1.00 92.31 298 ILE A CA 1
ATOM 2369 C C . ILE A 1 298 ? -23.673 -0.719 -4.143 1.00 92.31 298 ILE A C 1
ATOM 2371 O O . ILE A 1 298 ? -22.442 -0.758 -4.097 1.00 92.31 298 ILE A O 1
ATOM 2375 N N . PRO A 1 299 ? -24.381 -1.799 -4.545 1.00 94.69 299 PRO A N 1
ATOM 2376 C CA . PRO A 1 299 ? -23.742 -3.066 -4.932 1.00 94.69 299 PRO A CA 1
ATOM 2377 C C . PRO A 1 299 ? -22.708 -2.965 -6.064 1.00 94.69 299 PRO A C 1
ATOM 2379 O O . PRO A 1 299 ? -21.780 -3.768 -6.106 1.00 94.69 299 PRO A O 1
ATOM 2382 N N . LEU A 1 300 ? -22.795 -1.956 -6.944 1.00 96.88 300 LEU A N 1
ATOM 2383 C CA . LEU A 1 300 ? -21.796 -1.735 -8.000 1.00 96.88 300 LEU A CA 1
ATOM 2384 C C . LEU A 1 300 ? -20.398 -1.433 -7.445 1.00 96.88 300 LEU A C 1
ATOM 2386 O O . LEU A 1 300 ? -19.411 -1.649 -8.145 1.00 96.88 300 LEU A O 1
ATOM 2390 N N . SER A 1 301 ? -20.301 -0.990 -6.185 1.00 96.56 301 SER A N 1
ATOM 2391 C CA . SER A 1 301 ? -19.017 -0.780 -5.506 1.00 96.56 301 SER A CA 1
ATOM 2392 C C . SER A 1 301 ? -18.172 -2.056 -5.424 1.00 96.56 301 SER A C 1
ATOM 2394 O O . SER A 1 301 ? -16.955 -1.959 -5.512 1.00 96.56 301 SER A O 1
ATOM 2396 N N . ILE A 1 302 ? -18.785 -3.247 -5.361 1.00 96.69 302 ILE A N 1
ATOM 2397 C CA . ILE A 1 302 ? -18.059 -4.530 -5.364 1.00 96.69 302 ILE A CA 1
ATOM 2398 C C . ILE A 1 302 ? -17.283 -4.690 -6.674 1.00 96.69 302 ILE A C 1
ATOM 2400 O O . ILE A 1 302 ? -16.078 -4.933 -6.672 1.00 96.69 302 ILE A O 1
ATOM 2404 N N . ILE A 1 303 ? -17.975 -4.520 -7.803 1.00 97.88 303 ILE A N 1
ATOM 2405 C CA . ILE A 1 303 ? -17.382 -4.687 -9.133 1.00 97.88 303 ILE A CA 1
ATOM 2406 C C . ILE A 1 303 ? -16.355 -3.580 -9.389 1.00 97.88 303 ILE A C 1
ATOM 2408 O O . ILE A 1 303 ? -15.279 -3.860 -9.913 1.00 97.88 303 ILE A O 1
ATOM 2412 N N . ALA A 1 304 ? -16.645 -2.345 -8.962 1.00 98.00 304 ALA A N 1
ATOM 2413 C CA . ALA A 1 304 ? -15.698 -1.237 -9.046 1.00 98.00 304 ALA A CA 1
ATOM 2414 C C . ALA A 1 304 ? -14.388 -1.547 -8.301 1.00 98.00 304 ALA A C 1
ATOM 2416 O O . ALA A 1 304 ? -13.307 -1.353 -8.853 1.00 98.00 304 ALA A O 1
ATOM 2417 N N . SER A 1 305 ? -14.479 -2.081 -7.079 1.00 98.19 305 SER A N 1
ATOM 2418 C CA . SER A 1 305 ? -13.314 -2.467 -6.280 1.00 98.19 305 SER A CA 1
ATOM 2419 C C . SER A 1 305 ? -12.525 -3.621 -6.900 1.00 98.19 305 SER A C 1
ATOM 2421 O O . SER A 1 305 ? -11.299 -3.558 -6.943 1.00 98.19 305 SER A O 1
ATOM 2423 N N . ILE A 1 306 ? -13.197 -4.648 -7.431 1.00 98.50 306 ILE A N 1
ATOM 2424 C CA . ILE A 1 306 ? -12.525 -5.761 -8.125 1.00 98.50 306 ILE A CA 1
ATOM 2425 C C . ILE A 1 306 ? -11.782 -5.252 -9.365 1.00 98.50 306 ILE A C 1
ATOM 2427 O O . ILE A 1 306 ? -10.617 -5.595 -9.559 1.00 98.50 306 ILE A O 1
ATOM 2431 N N . ALA A 1 307 ? -12.422 -4.404 -10.177 1.00 98.56 307 ALA A N 1
ATOM 2432 C CA . ALA A 1 307 ? -11.800 -3.813 -11.359 1.00 98.56 307 ALA A CA 1
ATOM 2433 C C . ALA A 1 307 ? -10.587 -2.941 -10.990 1.00 98.56 307 ALA A C 1
ATOM 2435 O O . ALA A 1 307 ? -9.539 -3.056 -11.623 1.00 98.56 307 ALA A O 1
ATOM 2436 N N . GLY A 1 308 ? -10.698 -2.131 -9.930 1.00 98.38 308 GLY A N 1
ATOM 2437 C CA . GLY A 1 308 ? -9.595 -1.318 -9.416 1.00 98.38 308 GLY A CA 1
ATOM 2438 C C . GLY A 1 308 ? -8.395 -2.164 -8.985 1.00 98.38 308 GLY A C 1
ATOM 2439 O O . GLY A 1 308 ? -7.281 -1.920 -9.441 1.00 98.38 308 GLY A O 1
ATOM 2440 N N . ILE A 1 309 ? -8.623 -3.205 -8.175 1.00 98.50 309 ILE A N 1
ATOM 2441 C CA . ILE A 1 309 ? -7.568 -4.133 -7.729 1.00 98.50 309 ILE A CA 1
ATOM 2442 C C . ILE A 1 309 ? -6.922 -4.844 -8.924 1.00 98.50 309 ILE A C 1
ATOM 2444 O O . ILE A 1 309 ? -5.697 -4.892 -9.018 1.00 98.50 309 ILE A O 1
ATOM 2448 N N . ALA A 1 310 ? -7.727 -5.368 -9.852 1.00 98.56 310 ALA A N 1
ATOM 2449 C CA . ALA A 1 310 ? -7.226 -6.063 -11.035 1.00 98.56 310 ALA A CA 1
ATOM 2450 C C . ALA A 1 310 ? -6.366 -5.147 -11.919 1.00 98.56 310 ALA A C 1
ATOM 2452 O O . ALA A 1 310 ? -5.299 -5.561 -12.369 1.00 98.56 310 ALA A O 1
ATOM 2453 N N . GLY A 1 311 ? -6.789 -3.893 -12.119 1.00 98.44 311 GLY A N 1
ATOM 2454 C CA . GLY A 1 311 ? -6.011 -2.898 -12.854 1.00 98.44 311 GLY A CA 1
ATOM 2455 C C . GLY A 1 311 ? -4.648 -2.641 -12.208 1.00 98.44 311 GLY A C 1
ATOM 2456 O O . GLY A 1 311 ? -3.634 -2.688 -12.903 1.00 98.44 311 GLY A O 1
ATOM 2457 N N . VAL A 1 312 ? -4.610 -2.483 -10.876 1.00 98.25 312 VAL A N 1
ATOM 2458 C CA . VAL A 1 312 ? -3.358 -2.284 -10.122 1.00 98.25 312 VAL A CA 1
ATOM 2459 C C . VAL A 1 312 ? -2.441 -3.494 -10.247 1.00 98.25 312 VAL A C 1
ATOM 2461 O O . VAL A 1 312 ? -1.264 -3.329 -10.549 1.00 98.25 312 VAL A O 1
ATOM 2464 N N . ILE A 1 313 ? -2.962 -4.709 -10.066 1.00 98.00 313 ILE A N 1
ATOM 2465 C CA . ILE A 1 313 ? -2.199 -5.960 -10.205 1.00 98.00 313 ILE A CA 1
ATOM 2466 C C . ILE A 1 313 ? -1.577 -6.063 -11.601 1.00 98.00 313 ILE A C 1
ATOM 2468 O O . ILE A 1 313 ? -0.380 -6.319 -11.719 1.00 98.00 313 ILE A O 1
ATOM 2472 N N . ILE A 1 314 ? -2.363 -5.828 -12.655 1.00 98.12 314 ILE A N 1
ATOM 2473 C CA . ILE A 1 314 ? -1.892 -5.914 -14.043 1.00 98.12 314 ILE A CA 1
ATOM 2474 C C . ILE A 1 314 ? -0.830 -4.855 -14.316 1.00 98.12 314 ILE A C 1
ATOM 2476 O O . ILE A 1 314 ? 0.222 -5.170 -14.875 1.00 98.12 314 ILE A O 1
ATOM 2480 N N . ASN A 1 315 ? -1.060 -3.612 -13.891 1.00 97.75 315 ASN A N 1
ATOM 2481 C CA . ASN A 1 315 ? -0.107 -2.546 -14.150 1.00 97.75 315 ASN A CA 1
ATOM 2482 C C . ASN A 1 315 ? 1.190 -2.713 -13.346 1.00 97.75 315 ASN A C 1
ATOM 2484 O O . ASN A 1 315 ? 2.277 -2.533 -13.888 1.00 97.75 315 ASN A O 1
ATOM 2488 N N . ARG A 1 316 ? 1.103 -3.134 -12.081 1.00 95.81 316 ARG A N 1
ATOM 2489 C CA . ARG A 1 316 ? 2.266 -3.472 -11.248 1.00 95.81 316 ARG A CA 1
ATOM 2490 C C . ARG A 1 316 ? 3.064 -4.618 -11.847 1.00 95.81 316 ARG A C 1
ATOM 2492 O O . ARG A 1 316 ? 4.283 -4.523 -11.930 1.00 95.81 316 ARG A O 1
ATOM 2499 N N . TRP A 1 317 ? 2.397 -5.674 -12.306 1.00 96.19 317 TRP A N 1
ATOM 2500 C CA . TRP A 1 317 ? 3.063 -6.784 -12.983 1.00 96.19 317 TRP A CA 1
ATOM 2501 C C . TRP A 1 317 ? 3.798 -6.297 -14.231 1.00 96.19 317 TRP A C 1
ATOM 2503 O O . TRP A 1 317 ? 4.951 -6.652 -14.467 1.00 96.19 317 TRP A O 1
ATOM 2513 N N . ASN A 1 318 ? 3.162 -5.413 -14.995 1.00 95.62 318 ASN A N 1
ATOM 2514 C CA . ASN A 1 318 ? 3.753 -4.841 -16.190 1.00 95.62 318 ASN A CA 1
ATOM 2515 C C . ASN A 1 318 ? 4.992 -3.982 -15.883 1.00 95.62 318 ASN A C 1
ATOM 2517 O O . ASN A 1 318 ? 6.069 -4.209 -16.428 1.00 95.62 318 ASN A O 1
ATOM 2521 N N . PHE A 1 319 ? 4.866 -3.027 -14.960 1.00 94.00 319 PHE A N 1
ATOM 2522 C CA . PHE A 1 319 ? 5.960 -2.131 -14.603 1.00 94.00 319 PHE A CA 1
ATOM 2523 C C . PHE A 1 319 ? 7.061 -2.804 -13.790 1.00 94.00 319 PHE A C 1
ATOM 2525 O O . PHE A 1 319 ? 8.153 -2.268 -13.781 1.00 94.00 319 PHE A O 1
ATOM 2532 N N . ILE A 1 320 ? 6.835 -3.929 -13.112 1.00 92.94 320 ILE A N 1
ATOM 2533 C CA . ILE A 1 320 ? 7.863 -4.559 -12.263 1.00 92.94 320 ILE A CA 1
ATOM 2534 C C . ILE A 1 320 ? 8.456 -5.793 -12.928 1.00 92.94 320 ILE A C 1
ATOM 2536 O O . ILE A 1 320 ? 9.669 -5.966 -12.926 1.00 92.94 320 ILE A O 1
ATOM 2540 N N . VAL A 1 321 ? 7.618 -6.659 -13.491 1.00 92.56 321 VAL A N 1
ATOM 2541 C CA . VAL A 1 321 ? 8.058 -7.937 -14.057 1.00 92.56 321 VAL A CA 1
ATOM 2542 C C . VAL A 1 321 ? 8.334 -7.778 -15.548 1.00 92.56 321 VAL A C 1
ATOM 2544 O O . VAL A 1 321 ? 9.462 -7.995 -15.980 1.00 92.56 321 VAL A O 1
ATOM 2547 N N . LYS A 1 322 ? 7.355 -7.312 -16.336 1.00 92.31 322 LYS A N 1
ATOM 2548 C CA . LYS A 1 322 ? 7.531 -7.166 -17.794 1.00 92.31 322 LYS A CA 1
ATOM 2549 C C . LYS A 1 322 ? 8.548 -6.097 -18.185 1.00 92.31 322 LYS A C 1
ATOM 2551 O O . LYS A 1 322 ? 9.266 -6.276 -19.161 1.00 92.31 322 LYS A O 1
ATOM 2556 N N . ALA A 1 323 ? 8.687 -5.029 -17.403 1.00 91.38 323 ALA A N 1
ATOM 2557 C CA . ALA A 1 323 ? 9.713 -4.011 -17.632 1.00 91.38 323 ALA A CA 1
ATOM 2558 C C . ALA A 1 323 ? 11.155 -4.552 -17.549 1.00 91.38 323 ALA A C 1
ATOM 2560 O O . ALA A 1 323 ? 12.062 -3.950 -18.120 1.00 91.38 323 ALA A O 1
ATOM 2561 N N . GLN A 1 324 ? 11.379 -5.679 -16.864 1.00 89.00 324 GLN A N 1
ATOM 2562 C CA . GLN A 1 324 ? 12.699 -6.315 -16.786 1.00 89.00 324 GLN A CA 1
ATOM 2563 C C . GLN A 1 324 ? 13.048 -7.136 -18.029 1.00 89.00 324 GLN A C 1
ATOM 2565 O O . GLN A 1 324 ? 14.219 -7.409 -18.258 1.00 89.00 324 GLN A O 1
ATOM 2570 N N . GLU A 1 325 ? 12.062 -7.473 -18.866 1.00 88.8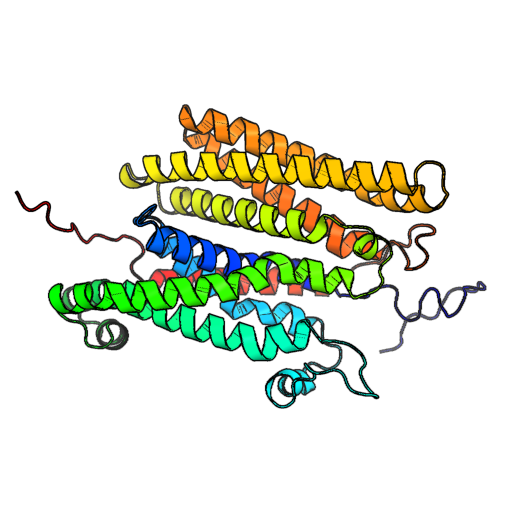1 325 GLU A N 1
ATOM 2571 C CA . GLU A 1 325 ? 12.302 -8.098 -20.174 1.00 88.81 325 GLU A CA 1
ATOM 2572 C C . GLU A 1 325 ? 12.911 -7.095 -21.172 1.00 88.81 325 GLU A C 1
ATOM 2574 O O . GLU A 1 325 ? 13.412 -7.479 -22.225 1.00 88.81 325 GLU A O 1
ATOM 2579 N N . ILE A 1 326 ? 12.890 -5.798 -20.848 1.00 88.44 326 ILE A N 1
ATOM 2580 C CA . ILE A 1 326 ? 13.522 -4.747 -21.643 1.00 88.44 326 ILE A CA 1
ATOM 2581 C C . ILE A 1 326 ? 14.936 -4.511 -21.090 1.00 88.44 326 ILE A C 1
ATOM 2583 O O . ILE A 1 326 ? 15.078 -4.110 -19.928 1.00 88.44 326 ILE A O 1
ATOM 2587 N N . PRO A 1 327 ? 15.994 -4.723 -21.897 1.00 81.25 327 PRO A N 1
ATOM 2588 C CA . PRO A 1 327 ? 17.370 -4.587 -21.437 1.00 81.25 327 PRO A CA 1
ATOM 2589 C C . PRO A 1 327 ? 17.701 -3.132 -21.089 1.00 81.25 327 PRO A C 1
ATOM 2591 O O . PRO A 1 327 ? 17.011 -2.189 -21.484 1.00 81.25 327 PRO A O 1
ATOM 2594 N N . ARG A 1 328 ? 18.816 -2.916 -20.383 1.00 81.94 328 ARG A N 1
ATOM 2595 C CA . ARG A 1 328 ? 19.278 -1.567 -19.991 1.00 81.94 328 ARG A CA 1
ATOM 2596 C C . ARG A 1 328 ? 19.554 -0.652 -21.185 1.00 81.94 328 ARG A C 1
ATOM 2598 O O . ARG A 1 328 ? 19.421 0.562 -21.065 1.00 81.94 328 ARG A O 1
ATOM 2605 N N . THR A 1 329 ? 19.904 -1.234 -22.330 1.00 81.69 329 THR A N 1
ATOM 2606 C CA . THR A 1 329 ? 20.070 -0.517 -23.601 1.00 81.69 329 THR A CA 1
ATOM 2607 C C . THR A 1 329 ? 18.745 -0.012 -24.166 1.00 81.69 329 THR A C 1
ATOM 2609 O O . THR A 1 329 ? 18.748 0.889 -24.996 1.00 81.69 329 THR A O 1
ATOM 2612 N N . GLY A 1 330 ? 17.612 -0.575 -23.737 1.00 81.50 330 GLY A N 1
ATOM 2613 C CA . GLY A 1 330 ? 16.296 -0.271 -24.286 1.00 81.50 330 GLY A CA 1
ATOM 2614 C C . GLY A 1 330 ? 16.097 -0.787 -25.710 1.00 81.50 330 GLY A C 1
ATOM 2615 O O . GLY A 1 330 ? 15.156 -0.347 -26.367 1.00 81.50 330 GLY A O 1
ATOM 2616 N N . LEU A 1 331 ? 16.968 -1.672 -26.207 1.00 82.88 331 LEU A N 1
ATOM 2617 C CA . LEU A 1 331 ? 16.892 -2.241 -27.551 1.00 82.88 331 LEU A CA 1
ATOM 2618 C C . LEU A 1 331 ? 16.335 -3.667 -27.494 1.00 82.88 331 LEU A C 1
ATOM 2620 O O . LEU A 1 331 ? 17.033 -4.596 -27.097 1.00 82.88 331 LEU A O 1
ATOM 2624 N N . GLY A 1 332 ? 15.086 -3.829 -27.929 1.00 81.38 332 GLY A N 1
ATOM 2625 C CA . GLY A 1 332 ? 14.425 -5.129 -28.019 1.00 81.38 332 GLY A CA 1
ATOM 2626 C C . GLY A 1 332 ? 13.822 -5.616 -26.701 1.00 81.38 332 GLY A C 1
ATOM 2627 O O . GLY A 1 332 ? 13.738 -4.885 -25.715 1.00 81.38 332 GLY A O 1
ATOM 2628 N N . VAL A 1 333 ? 13.366 -6.868 -26.720 1.00 84.00 333 VAL A N 1
ATOM 2629 C CA . VAL A 1 333 ? 12.728 -7.554 -25.593 1.00 84.00 333 VAL A CA 1
ATOM 2630 C C . VAL A 1 333 ? 13.318 -8.952 -25.495 1.00 84.00 333 VAL A C 1
ATOM 2632 O O . VAL A 1 333 ? 13.425 -9.654 -26.501 1.00 84.00 333 VAL A O 1
ATOM 2635 N N . VAL A 1 334 ? 13.692 -9.353 -24.287 1.00 84.06 334 VAL A N 1
ATOM 2636 C CA . VAL A 1 334 ? 14.164 -10.697 -23.969 1.00 84.06 334 VAL A CA 1
ATOM 2637 C C . VAL A 1 334 ? 13.267 -11.260 -22.884 1.00 84.06 334 VAL A C 1
ATOM 2639 O O . VAL A 1 334 ? 13.277 -10.798 -21.745 1.00 84.06 334 VAL A O 1
ATOM 2642 N N . GLU A 1 335 ? 12.469 -12.258 -23.250 1.00 82.25 335 GLU A N 1
ATOM 2643 C CA . GLU A 1 335 ? 11.599 -12.929 -22.294 1.00 82.25 335 GLU A CA 1
ATOM 2644 C C . GLU A 1 335 ? 12.427 -13.625 -21.216 1.00 82.25 335 GLU A C 1
ATOM 2646 O O . GLU A 1 335 ? 13.353 -14.390 -21.499 1.00 82.25 335 GLU A O 1
ATOM 2651 N N . VAL A 1 336 ? 12.064 -13.370 -19.963 1.00 78.38 336 VAL A N 1
ATOM 2652 C CA . VAL A 1 336 ? 12.685 -14.005 -18.807 1.00 78.38 336 VAL A CA 1
ATOM 2653 C C . VAL A 1 336 ? 11.710 -15.053 -18.272 1.00 78.38 336 VAL A C 1
ATOM 2655 O O . VAL A 1 336 ? 10.656 -14.686 -17.744 1.00 78.38 336 VAL A O 1
ATOM 2658 N N . PRO A 1 337 ? 12.024 -16.357 -18.371 1.00 81.06 337 PRO A N 1
ATOM 2659 C CA . PRO A 1 337 ? 11.165 -17.383 -17.802 1.00 81.06 337 PRO A CA 1
ATOM 2660 C C . PRO A 1 337 ? 11.145 -17.257 -16.277 1.00 81.06 337 PRO A C 1
ATOM 2662 O O . PRO A 1 337 ? 12.194 -17.208 -15.634 1.00 81.06 337 PRO A O 1
ATOM 2665 N N . ILE A 1 338 ? 9.945 -17.233 -15.696 1.00 84.12 338 ILE A N 1
ATOM 2666 C CA . ILE A 1 338 ? 9.756 -17.161 -14.246 1.00 84.12 338 ILE A CA 1
ATOM 2667 C C . ILE A 1 338 ? 9.688 -18.584 -13.682 1.00 84.12 338 ILE A C 1
ATOM 2669 O O . ILE A 1 338 ? 8.774 -19.336 -14.037 1.00 84.12 338 ILE A O 1
ATOM 2673 N N . PRO A 1 339 ? 10.616 -18.978 -12.793 1.00 84.81 339 PRO A N 1
ATOM 2674 C CA . PRO A 1 339 ? 10.571 -20.286 -12.156 1.00 84.81 339 PRO A CA 1
ATOM 2675 C C . PRO A 1 339 ? 9.273 -20.492 -11.350 1.00 84.81 339 PRO A C 1
ATOM 2677 O O . PRO A 1 339 ? 8.835 -19.570 -10.661 1.00 84.81 339 PRO A O 1
ATOM 2680 N N . PRO A 1 340 ? 8.686 -21.706 -11.323 1.00 88.00 340 PRO A N 1
ATOM 2681 C CA . PRO A 1 340 ? 7.482 -21.999 -10.535 1.00 88.00 340 PRO A CA 1
ATOM 2682 C C . PRO A 1 340 ? 7.577 -21.617 -9.048 1.00 88.00 340 PRO A C 1
ATOM 2684 O O . PRO A 1 340 ? 6.583 -21.220 -8.440 1.00 88.00 340 PRO A O 1
ATOM 2687 N N . ILE A 1 341 ? 8.779 -21.706 -8.467 1.00 87.31 341 ILE A N 1
ATOM 2688 C CA . ILE A 1 341 ? 9.034 -21.353 -7.065 1.00 87.31 341 ILE A CA 1
ATOM 2689 C C . ILE A 1 341 ? 8.767 -19.868 -6.771 1.00 87.31 341 ILE A C 1
ATOM 2691 O O . ILE A 1 341 ? 8.285 -19.547 -5.689 1.00 87.31 341 ILE A O 1
ATOM 2695 N N . GLU A 1 342 ? 8.977 -18.971 -7.739 1.00 86.62 342 GLU A N 1
ATOM 2696 C CA . GLU A 1 342 ? 8.703 -17.535 -7.582 1.00 86.62 342 GLU A CA 1
ATOM 2697 C C . GLU A 1 342 ? 7.211 -17.268 -7.370 1.00 86.62 342 GLU A C 1
ATOM 2699 O O . GLU A 1 342 ? 6.826 -16.500 -6.487 1.00 86.62 342 GLU A O 1
ATOM 2704 N N . TYR A 1 343 ? 6.345 -17.962 -8.114 1.00 90.12 343 TYR A N 1
ATOM 2705 C CA . TYR A 1 343 ? 4.897 -17.863 -7.923 1.00 90.12 343 TYR A CA 1
ATOM 2706 C C . TYR A 1 343 ? 4.476 -18.364 -6.540 1.00 90.12 343 TYR A C 1
ATOM 2708 O O . TYR A 1 343 ? 3.639 -17.738 -5.887 1.00 90.12 343 TYR A O 1
ATOM 2716 N N . ALA A 1 344 ? 5.079 -19.457 -6.063 1.00 91.00 344 ALA A N 1
ATOM 2717 C CA . ALA A 1 344 ? 4.818 -19.970 -4.722 1.00 91.00 344 ALA A CA 1
ATOM 2718 C C . ALA A 1 344 ? 5.240 -18.966 -3.634 1.00 91.00 344 ALA A C 1
ATOM 2720 O O . ALA A 1 344 ? 4.497 -18.771 -2.673 1.00 91.00 344 ALA A O 1
ATOM 2721 N N . MET A 1 345 ? 6.377 -18.278 -3.800 1.00 89.94 345 MET A N 1
ATOM 2722 C CA . MET A 1 345 ? 6.826 -17.231 -2.872 1.00 89.94 345 MET A CA 1
ATOM 2723 C C . MET A 1 345 ? 5.880 -16.025 -2.857 1.00 89.94 345 MET A C 1
ATOM 2725 O O . MET A 1 345 ? 5.491 -15.566 -1.783 1.00 89.94 345 MET A O 1
ATOM 2729 N N . ILE A 1 346 ? 5.443 -15.558 -4.032 1.00 92.62 346 ILE A N 1
ATOM 2730 C CA . ILE A 1 346 ? 4.440 -14.489 -4.164 1.00 92.62 346 ILE A CA 1
ATOM 2731 C C . ILE A 1 346 ? 3.159 -14.862 -3.403 1.00 92.62 346 ILE A C 1
ATOM 2733 O O . ILE A 1 346 ? 2.689 -14.095 -2.562 1.00 92.62 346 ILE A O 1
ATOM 2737 N N . ILE A 1 347 ? 2.615 -16.058 -3.652 1.00 93.50 347 ILE A N 1
ATOM 2738 C CA . ILE A 1 347 ? 1.397 -16.551 -2.991 1.00 93.50 347 ILE A CA 1
ATOM 2739 C C . ILE A 1 347 ? 1.610 -16.691 -1.479 1.00 93.50 347 ILE A C 1
ATOM 2741 O O . ILE A 1 347 ? 0.727 -16.324 -0.700 1.00 93.50 347 ILE A O 1
ATOM 2745 N N . GLY A 1 348 ? 2.772 -17.189 -1.053 1.00 93.44 348 GLY A N 1
ATOM 2746 C CA . GLY A 1 348 ? 3.131 -17.340 0.355 1.00 93.44 348 GLY A CA 1
ATOM 2747 C C . GLY A 1 348 ? 3.112 -16.011 1.114 1.00 93.44 348 GLY A C 1
ATOM 2748 O O . GLY A 1 348 ? 2.532 -15.937 2.197 1.00 93.44 348 GLY A O 1
ATOM 2749 N N . LEU A 1 349 ? 3.657 -14.944 0.520 1.00 92.44 349 LEU A N 1
ATOM 2750 C CA . LEU A 1 349 ? 3.642 -13.598 1.105 1.00 92.44 349 LEU A CA 1
ATOM 2751 C C . LEU A 1 349 ? 2.220 -13.060 1.288 1.00 92.44 349 LEU A C 1
ATOM 2753 O O . LEU A 1 349 ? 1.868 -12.610 2.380 1.00 92.44 349 LEU A O 1
ATOM 2757 N N . PHE A 1 350 ? 1.378 -13.159 0.253 1.00 94.00 350 PHE A N 1
ATOM 2758 C CA . PHE A 1 350 ? -0.032 -12.766 0.350 1.00 94.00 350 PHE A CA 1
ATOM 2759 C C . PHE A 1 350 ? -0.777 -13.581 1.410 1.00 94.00 350 PHE A C 1
ATOM 2761 O O . PHE A 1 350 ? -1.526 -13.021 2.212 1.00 94.00 350 PHE A O 1
ATOM 2768 N N . SER A 1 351 ? -0.542 -14.893 1.447 1.00 95.44 351 SER A N 1
ATOM 2769 C CA . SER A 1 351 ? -1.183 -15.807 2.395 1.00 95.44 351 SER A CA 1
ATOM 2770 C C . SER A 1 351 ? -0.819 -15.471 3.839 1.00 95.44 351 SER A C 1
ATOM 2772 O O . SER A 1 351 ? -1.694 -15.478 4.702 1.00 95.44 351 SER A O 1
ATOM 2774 N N . LEU A 1 352 ? 0.441 -15.116 4.108 1.00 95.50 352 LEU A N 1
ATOM 2775 C CA . LEU A 1 352 ? 0.868 -14.688 5.438 1.00 95.50 352 LEU A CA 1
ATOM 2776 C C . LEU A 1 352 ? 0.239 -13.346 5.839 1.00 95.50 352 LEU A C 1
ATOM 2778 O O . LEU A 1 352 ? -0.207 -13.200 6.976 1.00 95.50 352 LEU A O 1
ATOM 2782 N N . GLY A 1 353 ? 0.144 -12.391 4.908 1.00 95.06 353 GLY A N 1
ATOM 2783 C CA . GLY A 1 353 ? -0.579 -11.138 5.133 1.00 95.06 353 GLY A CA 1
ATOM 2784 C C . GLY A 1 353 ? -2.042 -11.384 5.515 1.00 95.06 353 GLY A C 1
ATOM 2785 O O . GLY A 1 353 ? -2.509 -10.873 6.530 1.00 95.06 353 GLY A O 1
ATOM 2786 N N . ILE A 1 354 ? -2.747 -12.236 4.762 1.00 95.12 354 ILE A N 1
ATOM 2787 C CA . ILE A 1 354 ? -4.137 -12.631 5.052 1.00 95.12 354 ILE A CA 1
ATOM 2788 C C . ILE A 1 354 ? -4.243 -13.352 6.401 1.00 95.12 354 ILE A C 1
ATOM 2790 O O . ILE A 1 354 ? -5.147 -13.060 7.183 1.00 95.12 354 ILE A O 1
ATOM 2794 N N . PHE A 1 355 ? -3.315 -14.261 6.704 1.00 97.12 355 PHE A N 1
ATOM 2795 C CA . PHE A 1 355 ? -3.264 -14.944 7.994 1.00 97.12 355 PHE A CA 1
ATOM 2796 C C . PHE A 1 355 ? -3.163 -13.945 9.155 1.00 97.12 355 PHE A C 1
ATOM 2798 O O . PHE A 1 355 ? -3.936 -14.040 10.109 1.00 97.12 355 PHE A O 1
ATOM 2805 N N . LEU A 1 356 ? -2.281 -12.944 9.057 1.00 96.75 356 LEU A N 1
ATOM 2806 C CA . LEU A 1 356 ? -2.171 -11.898 10.075 1.00 96.75 356 LEU A CA 1
ATOM 2807 C C . LEU A 1 356 ? -3.437 -11.046 10.178 1.00 96.75 356 LEU A C 1
ATOM 2809 O O . LEU A 1 356 ? -3.841 -10.737 11.297 1.00 96.75 356 LEU A O 1
ATOM 2813 N N . ILE A 1 357 ? -4.103 -10.736 9.058 1.00 95.81 357 ILE A N 1
ATOM 2814 C CA . ILE A 1 357 ? -5.401 -10.044 9.078 1.00 95.81 357 ILE A CA 1
ATOM 2815 C C . ILE A 1 357 ? -6.395 -10.848 9.915 1.00 95.81 357 ILE A C 1
ATOM 2817 O O . ILE A 1 357 ? -6.977 -10.300 10.844 1.00 95.81 357 ILE A O 1
ATOM 2821 N N . ILE A 1 358 ? -6.537 -12.152 9.660 1.00 94.62 358 ILE A N 1
ATOM 2822 C CA . ILE A 1 358 ? -7.457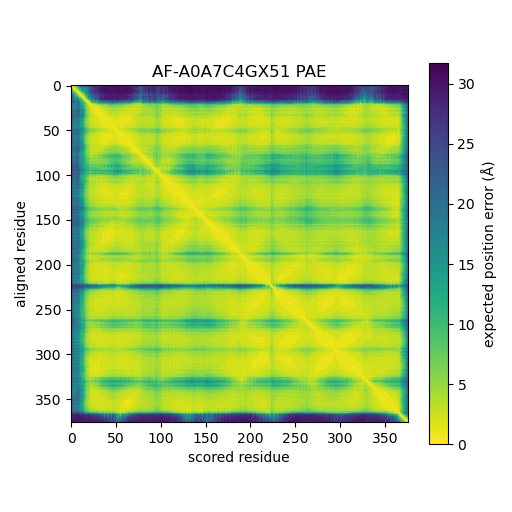 -13.026 10.405 1.00 94.62 358 ILE A CA 1
ATOM 2823 C C . ILE A 1 358 ? -7.110 -13.042 11.901 1.00 94.62 358 ILE A C 1
ATOM 2825 O O . ILE A 1 358 ? -7.990 -12.853 12.746 1.00 94.62 358 ILE A O 1
ATOM 2829 N N . VAL A 1 359 ? -5.830 -13.226 12.240 1.00 96.00 359 VAL A N 1
ATOM 2830 C CA . VAL A 1 359 ? -5.365 -13.252 13.634 1.00 96.00 359 VAL A CA 1
ATOM 2831 C C . VAL A 1 359 ? -5.666 -11.923 14.328 1.00 96.00 359 VAL A C 1
ATOM 2833 O O . VAL A 1 359 ? -6.308 -11.912 15.379 1.00 96.00 359 VAL A O 1
ATOM 2836 N N . LEU A 1 360 ? -5.270 -10.793 13.742 1.00 95.38 360 LEU A N 1
ATOM 2837 C CA . LEU A 1 360 ? -5.459 -9.477 14.350 1.00 95.38 360 LEU A CA 1
ATOM 2838 C C . LEU A 1 360 ? -6.936 -9.062 14.402 1.00 95.38 360 LEU A C 1
ATOM 2840 O O . LEU A 1 360 ? -7.357 -8.474 15.397 1.00 95.38 360 LEU A O 1
ATOM 2844 N N . SER A 1 361 ? -7.747 -9.425 13.404 1.00 93.25 361 SER A N 1
ATOM 2845 C CA . SER A 1 361 ? -9.204 -9.229 13.418 1.00 93.25 361 SER A CA 1
ATOM 2846 C C . SER A 1 361 ? -9.903 -10.018 14.529 1.00 93.25 361 SER A C 1
ATOM 2848 O O . SER A 1 361 ? -10.938 -9.581 15.025 1.00 93.25 361 SER A O 1
ATOM 2850 N N . SER A 1 362 ? -9.354 -11.161 14.958 1.00 91.31 362 SER A N 1
ATOM 2851 C CA . SER A 1 362 ? -9.901 -11.915 16.097 1.00 91.31 362 SER A CA 1
ATOM 2852 C C . SER A 1 362 ? -9.615 -11.232 17.446 1.00 91.31 362 SER A C 1
ATOM 2854 O O . SER A 1 362 ? -10.435 -11.277 18.375 1.00 91.31 362 SER A O 1
ATOM 2856 N N . ILE A 1 363 ? -8.470 -10.545 17.541 1.00 92.88 363 ILE A N 1
ATOM 2857 C CA . ILE A 1 363 ? -7.990 -9.871 18.751 1.00 92.88 363 ILE A CA 1
ATOM 2858 C C . ILE A 1 363 ? -8.667 -8.506 18.910 1.00 92.88 363 ILE A C 1
ATOM 2860 O O . ILE A 1 363 ? -9.242 -8.225 19.965 1.00 92.88 363 ILE A O 1
ATOM 2864 N N . PHE A 1 364 ? -8.630 -7.667 17.873 1.00 93.31 364 PHE A N 1
ATOM 2865 C CA . PHE A 1 364 ? -9.116 -6.291 17.935 1.00 93.31 364 PHE A CA 1
ATOM 2866 C C . PHE A 1 364 ? -10.605 -6.180 17.574 1.00 93.31 364 PHE A C 1
ATOM 2868 O O . PHE A 1 364 ? -11.044 -6.754 16.578 1.00 93.31 364 PHE A O 1
ATOM 2875 N N . PRO A 1 365 ? -11.406 -5.425 18.349 1.00 86.88 365 PRO A N 1
ATOM 2876 C CA . PRO A 1 365 ? -12.828 -5.259 18.067 1.00 86.88 365 PRO A CA 1
ATOM 2877 C C . PRO A 1 365 ? -13.042 -4.345 16.850 1.00 86.88 365 PRO A C 1
ATOM 2879 O O . PRO A 1 365 ? -12.900 -3.128 16.942 1.00 86.88 365 PRO A O 1
ATOM 2882 N N . LEU A 1 366 ? -13.403 -4.933 15.705 1.00 84.50 366 LEU A N 1
ATOM 2883 C CA . LEU A 1 366 ? -13.619 -4.203 14.446 1.00 84.50 366 LEU A CA 1
ATOM 2884 C C . LEU A 1 366 ? -14.938 -3.414 14.404 1.00 84.50 366 LEU A C 1
ATOM 2886 O O . LEU A 1 366 ? -15.037 -2.401 13.713 1.00 84.50 366 LEU A O 1
ATOM 2890 N N . SER A 1 367 ? -15.948 -3.844 15.162 1.00 70.81 367 SER A N 1
ATOM 2891 C CA . SER A 1 367 ? -17.179 -3.085 15.367 1.00 70.81 367 SER A CA 1
ATOM 2892 C C . SER A 1 367 ? -17.008 -2.158 16.568 1.00 70.81 367 SER A C 1
ATOM 2894 O O . SER A 1 367 ? -16.961 -2.623 17.711 1.00 70.81 367 SER A O 1
ATOM 2896 N N . ILE A 1 368 ? -16.955 -0.844 16.345 1.00 55.91 368 ILE A N 1
ATOM 2897 C CA . ILE A 1 368 ? -17.013 0.120 17.450 1.00 55.91 368 ILE A CA 1
ATOM 2898 C C . ILE A 1 368 ? -18.470 0.197 17.921 1.00 55.91 368 ILE A C 1
ATOM 2900 O O . ILE A 1 368 ? -19.228 1.077 17.534 1.00 55.91 368 ILE A O 1
ATOM 2904 N N . GLY A 1 369 ? -18.863 -0.749 18.773 1.00 41.44 369 GLY A N 1
ATOM 2905 C CA . GLY A 1 369 ? -20.122 -0.733 19.521 1.00 41.44 369 GLY A CA 1
ATOM 2906 C C . GLY A 1 369 ? -20.134 0.276 20.673 1.00 41.44 369 GLY A C 1
ATOM 2907 O O . GLY A 1 369 ? -20.997 0.200 21.542 1.00 41.44 369 GLY A O 1
ATOM 2908 N N . VAL A 1 370 ? 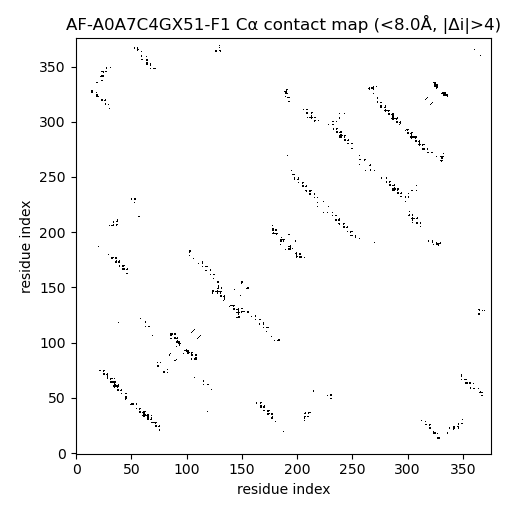-19.194 1.226 20.714 1.00 37.78 370 VAL A N 1
ATOM 2909 C CA . VAL A 1 370 ? -19.263 2.337 21.662 1.00 37.78 370 VAL A CA 1
ATOM 2910 C C . VAL A 1 370 ? -20.247 3.341 21.079 1.00 37.78 370 VAL A C 1
ATOM 2912 O O . VAL A 1 370 ? -19.872 4.221 20.303 1.00 37.78 370 VAL A O 1
ATOM 2915 N N . LYS A 1 371 ? -21.521 3.203 21.462 1.00 37.50 371 LYS A N 1
ATOM 2916 C CA . LYS A 1 371 ? -22.442 4.339 21.506 1.00 37.50 371 LYS A CA 1
ATOM 2917 C C . LYS A 1 371 ? -21.755 5.413 22.350 1.00 37.50 371 LYS A C 1
ATOM 2919 O O . LYS A 1 371 ? -21.874 5.404 23.570 1.00 37.50 371 LYS A O 1
ATOM 2924 N N . ARG A 1 372 ? -20.988 6.311 21.724 1.00 37.25 372 ARG A N 1
ATOM 2925 C CA . ARG A 1 372 ? -20.675 7.594 22.353 1.00 37.25 372 ARG A CA 1
ATOM 2926 C C . ARG A 1 372 ? -22.035 8.201 22.625 1.00 37.25 372 ARG A C 1
ATOM 2928 O O . ARG A 1 372 ? -22.765 8.443 21.669 1.00 37.25 372 ARG A O 1
ATOM 2935 N N . GLY A 1 373 ? -22.382 8.303 23.905 1.00 34.31 373 GLY A N 1
ATOM 2936 C CA . GLY A 1 373 ? -23.646 8.858 24.341 1.00 34.31 373 GLY A CA 1
ATOM 2937 C C . GLY A 1 373 ? -23.921 10.127 23.555 1.00 34.31 373 GLY A C 1
ATOM 2938 O O . GLY A 1 373 ? -23.158 11.091 23.627 1.00 34.31 373 GLY A O 1
ATOM 2939 N N . GLU A 1 374 ? -24.992 10.085 22.773 1.00 30.12 374 GLU A N 1
ATOM 2940 C CA . GLU A 1 374 ? -25.787 11.265 22.495 1.00 30.12 374 GLU A CA 1
ATOM 2941 C C . GLU A 1 374 ? -26.224 11.766 23.878 1.00 30.12 374 GLU A C 1
ATOM 2943 O O . GLU A 1 374 ? -27.162 11.253 24.485 1.00 30.12 374 GLU A O 1
ATOM 2948 N N . GLY A 1 375 ? -25.406 12.645 24.460 1.00 28.72 375 GLY A N 1
ATOM 2949 C CA . GLY A 1 375 ? -25.852 13.510 25.539 1.00 28.72 375 GLY A CA 1
ATOM 2950 C C . GLY A 1 375 ? -26.881 14.489 24.964 1.00 28.72 375 GLY A C 1
ATOM 2951 O O . GLY A 1 375 ? -26.755 14.827 23.785 1.00 28.72 375 GLY A O 1
ATOM 2952 N N . PRO A 1 376 ? -27.889 14.869 25.766 1.00 33.75 376 PRO A N 1
ATOM 2953 C CA . PRO A 1 376 ? -29.094 15.575 25.328 1.00 33.75 376 PRO A CA 1
ATOM 2954 C C . PRO A 1 376 ? -28.838 16.872 24.558 1.00 33.75 376 PRO A C 1
ATOM 2956 O O . PRO A 1 376 ? -27.829 17.556 24.854 1.00 33.75 376 PRO A O 1
#

Sequence (376 aa):
MSYPTYPSGYWYPNDFAEPVTWLPVVFAYSIMVSGAAMLFLAYIAYLLNRFKEVIPHMLVVGLSLFLVILLGPLADLRAPDNAWRMMVSPRILPTDANPGFSVMAFQGSITWPLVTLISIAFTLLYFSYPLYVRYRETGNPLYRILSLGISSEKSYAALEKPLKILALVGSIILVTWLVYPATLFMQTYNFVWINSMLLPIIFFTEYLLIDISIIVLLLWIIGAAKPWLNAIRSLSTIIAIASASAIVALTLQTGIWFLKFGGSPYYSSFTHLYSLITIAVALYIIALVLSLLSNRYIPLSIIASIAGIAGVIINRWNFIVKAQEIPRTGLGVVEVPIPPIEYAMIIGLFSLGIFLIIVLSSIFPLSIGVKRGEGP

pLDDT: mean 87.01, std 16.28, range [25.92, 98.81]